Protein AF-W9VJZ7-F1 (afdb_monomer_lite)

InterPro domains:
  IPR002312 Aspartyl/Asparaginyl-tRNA synthetase, class IIb [PR01042] (81-93)
  IPR002312 Aspartyl/Asparaginyl-tRNA synthetase, class IIb [PR01042] (98-111)
  IPR002312 Aspartyl/Asparaginyl-tRNA synthetase, class IIb [PR01042] (238-254)
  IPR002312 Aspartyl/Asparaginyl-tRNA synthetase, class IIb [PR01042] (278-292)
  IPR004364 Aminoacyl-tRNA synthetase, class II (D/K/N) [PF00152] (12-317)
  IPR004523 Aspartate-tRNA synthetase, type 2 [PTHR43450] (7-319)
  IPR006195 Aminoacyl-tRNA synthetase, class II [PS50862] (31-315)
  IPR045864 Class II Aminoacyl-tRNA synthetase/Biotinyl protein ligase (BPL) and lipoyl protein ligase (LPL) [G3DSA:3.30.930.10] (3-322)
  IPR045864 Class II Aminoacyl-tRNA synthetase/Biotinyl protein ligase (BPL) and lipoyl protein ligase (LPL) [SSF55681] (13-318)

Structure (mmCIF, N/CA/C/O backbone):
data_AF-W9VJZ7-F1
#
_entry.id   AF-W9VJZ7-F1
#
loop_
_atom_site.group_PDB
_atom_site.id
_atom_site.type_symbol
_atom_site.label_atom_id
_atom_site.label_alt_id
_atom_site.label_comp_id
_atom_site.label_asym_id
_atom_site.label_entity_id
_atom_site.label_seq_id
_atom_site.pdbx_PDB_ins_code
_atom_site.Cartn_x
_atom_site.Cartn_y
_atom_site.Cartn_z
_atom_site.occupancy
_atom_site.B_iso_or_equiv
_atom_site.auth_seq_id
_atom_site.auth_comp_id
_atom_site.auth_asym_id
_atom_site.auth_atom_id
_atom_site.pdbx_PDB_model_num
ATOM 1 N N . ASP A 1 1 ? -20.308 -0.21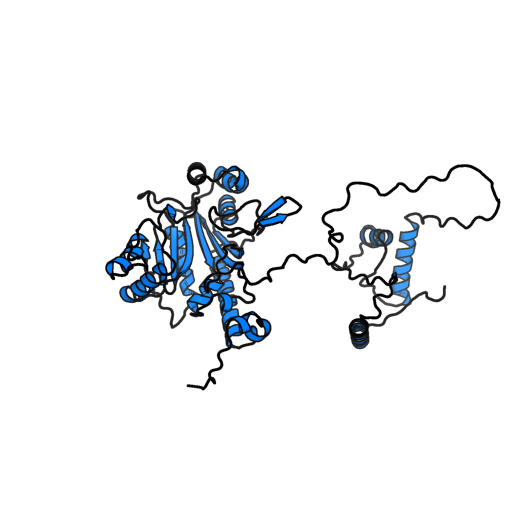8 33.523 1.00 35.78 1 ASP A N 1
ATOM 2 C CA . ASP A 1 1 ? -19.763 0.675 34.563 1.00 35.78 1 ASP A CA 1
ATOM 3 C C . ASP A 1 1 ? -18.841 -0.051 35.529 1.00 35.78 1 ASP A C 1
ATOM 5 O O . ASP A 1 1 ? -19.281 -0.583 36.538 1.00 35.78 1 ASP A O 1
ATOM 9 N N . MET A 1 2 ? -17.547 -0.089 35.208 1.00 32.41 2 MET A N 1
ATOM 10 C CA . MET A 1 2 ? -16.492 -0.229 36.212 1.00 32.41 2 MET A CA 1
ATOM 11 C C . MET A 1 2 ? -15.602 1.001 36.090 1.00 32.41 2 MET A C 1
ATOM 13 O O . MET A 1 2 ? -15.107 1.314 35.010 1.00 32.41 2 MET A O 1
ATOM 17 N N . ALA A 1 3 ? -15.505 1.718 37.202 1.00 42.69 3 ALA A N 1
ATOM 18 C CA . ALA A 1 3 ? -14.816 2.980 37.364 1.00 42.69 3 ALA A CA 1
ATOM 19 C C . ALA A 1 3 ? -13.372 2.930 36.842 1.00 42.69 3 ALA A C 1
ATOM 21 O O . ALA A 1 3 ? -12.549 2.157 37.329 1.00 42.69 3 ALA A O 1
ATOM 22 N N . THR A 1 4 ? -13.056 3.804 35.890 1.00 43.12 4 THR A N 1
ATOM 23 C CA . THR A 1 4 ? -11.693 4.295 35.700 1.00 43.12 4 THR A CA 1
ATOM 24 C C . THR A 1 4 ? -11.651 5.687 36.301 1.00 43.12 4 THR A C 1
ATOM 26 O O . THR A 1 4 ? -12.269 6.606 35.759 1.00 43.12 4 THR A O 1
ATOM 29 N N . ASP A 1 5 ? -10.950 5.838 37.424 1.00 38.81 5 ASP A N 1
ATOM 30 C CA . ASP A 1 5 ? -10.519 7.144 37.916 1.00 38.81 5 ASP A CA 1
ATOM 31 C C . ASP A 1 5 ? -9.972 7.949 36.729 1.00 38.81 5 ASP A C 1
ATOM 33 O O . ASP A 1 5 ? -9.168 7.429 35.953 1.00 38.81 5 ASP A O 1
ATOM 37 N N . GLY A 1 6 ? -10.471 9.176 36.547 1.00 42.94 6 GLY A N 1
ATOM 38 C CA . GLY A 1 6 ? -10.332 10.040 35.364 1.00 42.94 6 GLY A CA 1
ATOM 39 C C . GLY A 1 6 ? -8.915 10.495 34.982 1.00 42.94 6 GLY A C 1
ATOM 40 O O . GLY A 1 6 ? -8.719 11.629 34.551 1.00 42.94 6 GLY A O 1
ATOM 41 N N . HIS A 1 7 ? -7.910 9.640 35.118 1.00 48.50 7 HIS A N 1
ATOM 42 C CA . HIS A 1 7 ? -6.543 9.858 34.678 1.00 48.50 7 HIS A CA 1
ATOM 43 C C . HIS A 1 7 ? -6.296 9.135 33.346 1.00 48.50 7 HIS A C 1
ATOM 45 O O . HIS A 1 7 ? -5.717 8.052 33.293 1.00 48.50 7 HIS A O 1
ATOM 51 N N . SER A 1 8 ? -6.716 9.752 32.237 1.00 66.12 8 SER A N 1
ATOM 52 C CA . SER A 1 8 ? -6.324 9.299 30.898 1.00 66.12 8 SER A CA 1
ATOM 53 C C . SER A 1 8 ? -4.845 9.619 30.652 1.00 66.12 8 SER A C 1
ATOM 55 O O . SER A 1 8 ? -4.452 10.788 30.596 1.00 66.12 8 SER A O 1
ATOM 57 N N . ILE A 1 9 ? -4.004 8.598 30.479 1.00 80.25 9 ILE A N 1
ATOM 58 C CA . ILE A 1 9 ? -2.608 8.801 30.071 1.00 80.25 9 ILE A CA 1
ATOM 59 C C . ILE A 1 9 ? -2.594 9.260 28.610 1.00 80.25 9 ILE A C 1
ATOM 61 O O . ILE A 1 9 ? -3.076 8.550 27.733 1.00 80.25 9 ILE A O 1
ATOM 65 N N . SER A 1 10 ? -2.011 10.433 28.344 1.00 85.44 10 SER A N 1
ATOM 66 C CA . SER A 1 10 ? -1.932 10.972 26.978 1.00 85.44 10 SER A CA 1
ATOM 67 C C . SER A 1 10 ? -1.207 10.027 26.011 1.00 85.44 10 SER A C 1
ATOM 69 O O . SER A 1 10 ? -0.210 9.397 26.382 1.00 85.44 10 SER A O 1
ATOM 71 N N . ASP A 1 11 ? -1.628 10.017 24.743 1.00 83.75 11 ASP A N 1
ATOM 72 C CA . ASP A 1 11 ? -0.988 9.238 23.674 1.00 83.75 11 ASP A CA 1
ATOM 73 C C . ASP A 1 11 ? 0.512 9.482 23.584 1.00 83.75 11 ASP A C 1
ATOM 75 O O . ASP A 1 11 ? 1.287 8.542 23.428 1.00 83.75 11 ASP A O 1
ATOM 79 N N . ARG A 1 12 ? 0.948 10.733 23.761 1.00 84.75 12 ARG A N 1
ATOM 80 C CA . ARG A 1 12 ? 2.372 11.073 23.768 1.00 84.75 12 ARG A CA 1
ATOM 81 C C . ARG A 1 12 ? 3.134 10.253 24.808 1.00 84.75 12 ARG A C 1
ATOM 83 O O . ARG A 1 12 ? 4.165 9.676 24.490 1.00 84.75 12 ARG A O 1
ATOM 90 N N . VAL A 1 13 ? 2.621 10.167 26.036 1.00 87.25 13 VAL A N 1
ATOM 91 C CA . VAL A 1 13 ? 3.270 9.409 27.119 1.00 87.25 13 VAL A CA 1
ATOM 92 C C . VAL A 1 13 ? 3.258 7.910 26.820 1.00 87.25 13 VAL A C 1
ATOM 94 O O . VAL A 1 13 ? 4.281 7.253 27.022 1.00 87.25 13 VAL A O 1
ATOM 97 N N . ARG A 1 14 ? 2.146 7.382 26.292 1.00 88.38 14 ARG A N 1
ATOM 98 C CA . ARG A 1 14 ? 2.018 5.967 25.901 1.00 88.38 14 ARG A CA 1
ATOM 99 C C . ARG A 1 14 ? 3.014 5.588 24.803 1.00 88.38 14 ARG A C 1
ATOM 101 O O . ARG A 1 14 ? 3.709 4.584 24.922 1.00 88.38 14 ARG A O 1
ATOM 108 N N . LEU A 1 15 ? 3.125 6.415 23.765 1.00 87.31 15 LEU A N 1
ATOM 109 C CA . LEU A 1 15 ? 4.004 6.188 22.617 1.00 87.31 15 LEU A CA 1
ATOM 110 C C . LEU A 1 15 ? 5.484 6.400 22.959 1.00 87.31 15 LEU A C 1
ATOM 112 O O . LEU A 1 15 ? 6.323 5.627 22.505 1.00 87.31 15 LEU A O 1
ATOM 116 N N . SER A 1 16 ? 5.824 7.380 23.804 1.00 88.94 16 SER A N 1
ATOM 117 C CA . SER A 1 16 ? 7.202 7.549 24.295 1.00 88.94 16 SER A CA 1
ATOM 118 C C . SER A 1 16 ? 7.642 6.414 25.226 1.00 88.94 16 SER A C 1
ATOM 120 O O . SER A 1 16 ? 8.826 6.099 25.284 1.00 88.94 16 SER A O 1
ATOM 122 N N . ASN A 1 17 ? 6.702 5.760 25.915 1.00 91.31 17 ASN A N 1
ATOM 123 C CA . ASN A 1 17 ? 6.958 4.611 26.788 1.00 91.31 17 ASN A CA 1
ATOM 124 C C . ASN A 1 17 ? 6.390 3.320 26.187 1.00 91.31 17 ASN A C 1
ATOM 126 O O . ASN A 1 17 ? 5.794 2.500 26.892 1.00 91.31 17 ASN A O 1
ATOM 130 N N . ARG A 1 18 ? 6.581 3.131 24.872 1.00 92.06 18 ARG A N 1
ATOM 131 C CA . ARG A 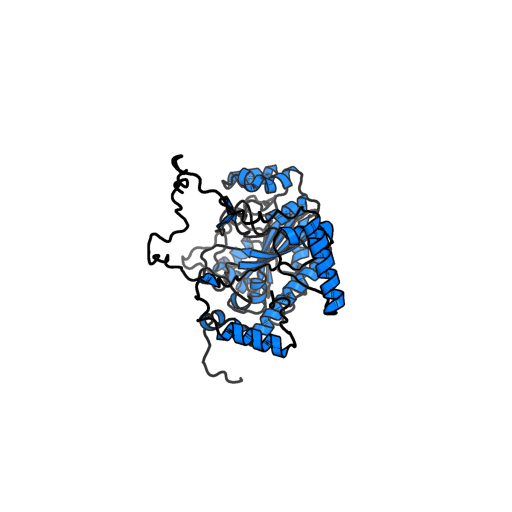1 18 ? 5.892 2.089 24.100 1.00 92.06 18 ARG A CA 1
ATOM 132 C C . ARG A 1 18 ? 6.055 0.688 24.683 1.00 92.06 18 ARG A C 1
ATOM 134 O O . ARG A 1 18 ? 5.096 -0.066 24.679 1.00 92.06 18 ARG A O 1
ATOM 141 N N . ILE A 1 19 ? 7.219 0.355 25.247 1.00 94.50 19 ILE A N 1
ATOM 142 C CA . ILE A 1 19 ? 7.472 -0.959 25.869 1.00 94.50 19 ILE A CA 1
ATOM 143 C C . ILE A 1 19 ? 6.543 -1.244 27.059 1.00 94.50 19 ILE A C 1
ATOM 145 O O . ILE A 1 19 ? 6.169 -2.396 27.269 1.00 94.50 19 ILE A O 1
ATOM 149 N N . LEU A 1 20 ? 6.164 -0.230 27.841 1.00 92.44 20 LEU A N 1
ATOM 150 C CA . LEU A 1 20 ? 5.193 -0.394 28.925 1.00 92.44 20 LEU A CA 1
ATOM 151 C C . LEU A 1 20 ? 3.766 -0.450 28.374 1.00 92.44 20 LEU A C 1
ATOM 153 O O . LEU A 1 20 ? 2.994 -1.313 28.780 1.00 92.44 20 LEU A O 1
ATOM 157 N N . ASP A 1 21 ? 3.435 0.408 27.409 1.00 87.38 21 ASP A N 1
ATOM 158 C CA . ASP A 1 21 ? 2.104 0.437 26.796 1.00 87.38 21 ASP A CA 1
ATOM 159 C C . ASP A 1 21 ? 1.756 -0.879 26.075 1.00 87.38 21 ASP A C 1
ATOM 161 O O . ASP A 1 21 ? 0.646 -1.390 26.229 1.00 87.38 21 ASP A O 1
ATOM 165 N N . VAL A 1 22 ? 2.713 -1.502 25.376 1.00 90.75 22 VAL A N 1
ATOM 166 C CA . VAL A 1 22 ? 2.499 -2.804 24.716 1.00 90.75 22 VAL A CA 1
ATOM 167 C C . VAL A 1 22 ? 2.319 -3.962 25.695 1.00 90.75 22 VAL A C 1
ATOM 169 O O . VAL A 1 22 ? 1.972 -5.050 25.257 1.00 90.75 22 VAL A O 1
ATOM 172 N N . ARG A 1 23 ? 2.530 -3.778 27.006 1.00 89.38 23 ARG A N 1
ATOM 173 C CA . ARG A 1 23 ? 2.193 -4.794 28.022 1.00 89.38 23 ARG A CA 1
ATOM 174 C C . ARG A 1 23 ? 0.723 -4.753 28.431 1.00 89.38 23 ARG A C 1
ATOM 176 O O . ARG A 1 23 ? 0.258 -5.697 29.063 1.00 89.38 23 ARG A O 1
ATOM 183 N N . THR A 1 24 ? -0.003 -3.687 28.096 1.00 85.12 24 THR A N 1
ATOM 184 C CA . THR A 1 24 ? -1.433 -3.599 28.407 1.00 85.12 24 THR A CA 1
ATOM 185 C C . THR A 1 24 ? -2.216 -4.658 27.617 1.00 85.12 24 THR A C 1
ATOM 187 O O . THR A 1 24 ? -1.885 -4.918 26.453 1.00 85.12 24 THR A O 1
ATOM 190 N N . PRO A 1 25 ? -3.264 -5.272 28.204 1.00 82.88 25 PRO A N 1
ATOM 191 C CA . PRO A 1 25 ? -4.081 -6.263 27.504 1.00 82.88 25 PRO A CA 1
ATOM 192 C C . PRO A 1 25 ? -4.666 -5.740 26.186 1.00 82.88 25 PRO A C 1
ATOM 194 O O . PRO A 1 25 ? -4.657 -6.461 25.189 1.00 82.88 25 PRO A O 1
ATOM 197 N N . SER A 1 26 ? -5.095 -4.475 26.153 1.00 83.38 26 SER A N 1
ATOM 198 C CA . SER A 1 26 ? -5.672 -3.843 24.962 1.00 83.38 26 SER A CA 1
ATOM 199 C C . SER A 1 26 ? -4.654 -3.710 23.828 1.00 83.38 26 SER A C 1
ATOM 201 O O . SER A 1 26 ? -4.921 -4.159 22.716 1.00 83.38 26 SER A O 1
ATOM 203 N N . THR A 1 27 ? -3.454 -3.173 24.093 1.00 87.00 27 THR A N 1
ATOM 204 C CA . THR A 1 27 ? -2.417 -3.063 23.052 1.00 87.00 27 THR A CA 1
ATOM 205 C C . THR A 1 27 ? -1.937 -4.447 22.592 1.00 87.00 27 THR A C 1
ATOM 207 O O . THR A 1 27 ? -1.727 -4.651 21.398 1.00 87.00 27 THR A O 1
ATOM 210 N N . GLN A 1 28 ? -1.830 -5.435 23.493 1.00 87.12 28 GLN A N 1
ATOM 211 C CA . GLN A 1 28 ? -1.544 -6.830 23.117 1.00 87.12 28 GLN A CA 1
ATOM 212 C C . GLN A 1 28 ? -2.604 -7.409 22.171 1.00 87.12 28 GLN A C 1
ATOM 214 O O . GLN A 1 28 ? -2.252 -8.067 21.192 1.00 87.12 28 GLN A O 1
ATOM 219 N N . ALA A 1 29 ? -3.890 -7.176 22.448 1.00 85.62 29 ALA A N 1
ATOM 220 C CA . ALA A 1 29 ? -4.983 -7.646 21.603 1.00 85.62 29 ALA A CA 1
ATOM 221 C C . ALA A 1 29 ? -4.923 -7.012 20.205 1.00 85.62 29 ALA A C 1
ATOM 223 O O . ALA A 1 29 ? -4.920 -7.741 19.215 1.00 85.62 29 ALA A O 1
ATOM 224 N N . ILE A 1 30 ? -4.764 -5.686 20.123 1.00 88.56 30 ILE A N 1
ATOM 225 C CA . ILE A 1 30 ? -4.659 -4.946 18.852 1.00 88.56 30 ILE A CA 1
ATOM 226 C C . ILE A 1 30 ? -3.525 -5.501 17.979 1.00 88.56 30 ILE A C 1
ATOM 228 O O . ILE A 1 30 ? -3.718 -5.782 16.797 1.00 88.56 30 ILE A O 1
ATOM 232 N N . LEU A 1 31 ? -2.339 -5.719 18.554 1.00 92.75 31 LEU A N 1
ATOM 233 C CA . LEU A 1 31 ? -1.181 -6.220 17.805 1.00 92.75 31 LEU A CA 1
ATOM 234 C C . LEU A 1 31 ? -1.343 -7.686 17.365 1.00 92.75 31 LEU A C 1
ATOM 236 O O . LEU A 1 31 ? -0.838 -8.077 16.311 1.00 92.75 31 LEU A O 1
ATOM 240 N N . ARG A 1 32 ? -2.074 -8.506 18.131 1.00 90.25 32 ARG A N 1
ATOM 241 C CA . ARG A 1 32 ? -2.433 -9.873 17.713 1.00 90.25 32 ARG A CA 1
ATOM 242 C C . ARG A 1 32 ? -3.444 -9.868 16.573 1.00 90.25 32 ARG A C 1
ATOM 244 O O . ARG A 1 32 ? -3.282 -10.667 15.655 1.00 90.25 32 ARG A O 1
ATOM 251 N N . VAL A 1 33 ? -4.421 -8.958 16.596 1.00 89.94 33 VAL A N 1
ATOM 252 C CA . VAL A 1 33 ? -5.342 -8.742 15.469 1.00 89.94 33 VAL A CA 1
ATOM 253 C C . VAL A 1 33 ? -4.557 -8.329 14.229 1.00 89.94 33 VAL A C 1
ATOM 255 O O . VAL A 1 33 ? -4.711 -8.959 13.192 1.00 89.94 33 VAL A O 1
ATOM 258 N N . GLN A 1 34 ? -3.629 -7.375 14.335 1.00 94.50 34 GLN A N 1
ATOM 259 C CA . GLN A 1 34 ? -2.764 -6.983 13.216 1.00 94.50 34 GLN A CA 1
ATOM 260 C C . GLN A 1 34 ? -1.968 -8.172 12.640 1.00 94.50 34 GLN A C 1
ATOM 262 O O . GLN A 1 34 ? -1.918 -8.364 11.424 1.00 94.50 34 GLN A O 1
ATOM 267 N N . SER A 1 35 ? -1.387 -9.016 13.503 1.00 95.06 35 SER A N 1
ATOM 268 C CA . SER A 1 35 ? -0.701 -10.243 13.074 1.00 95.06 35 SER A CA 1
ATOM 269 C C . SER A 1 35 ? -1.647 -11.225 12.373 1.00 95.06 35 SER A C 1
ATOM 271 O O . SER A 1 35 ? -1.266 -11.820 11.362 1.00 95.06 35 SER A O 1
ATOM 273 N N . ALA A 1 36 ? -2.871 -11.387 12.883 1.00 91.69 36 ALA A N 1
ATOM 274 C CA . ALA A 1 36 ? -3.896 -12.221 12.267 1.00 91.69 36 ALA A CA 1
ATOM 275 C C . ALA A 1 36 ? -4.297 -11.680 10.889 1.00 91.69 36 ALA A C 1
ATOM 277 O O . ALA A 1 36 ? -4.299 -12.449 9.936 1.00 91.69 36 ALA A O 1
ATOM 278 N N . VAL A 1 37 ? -4.509 -10.366 10.752 1.00 91.62 37 VAL A N 1
ATOM 279 C CA . VAL A 1 37 ? -4.810 -9.702 9.473 1.00 91.62 37 VAL A CA 1
ATOM 280 C C . VAL A 1 37 ? -3.743 -10.000 8.429 1.00 91.62 37 VAL A C 1
ATOM 282 O O . VAL A 1 37 ? -4.042 -10.504 7.348 1.00 91.62 37 VAL A O 1
ATOM 285 N N . CYS A 1 38 ? -2.479 -9.781 8.784 1.00 94.31 38 CYS A N 1
ATOM 286 C CA . CYS A 1 38 ? -1.361 -10.017 7.880 1.00 94.31 38 CYS A CA 1
ATOM 287 C C . CYS A 1 38 ? -1.207 -11.506 7.505 1.00 94.31 38 CYS A C 1
ATOM 289 O O . CYS A 1 38 ? -0.820 -11.831 6.386 1.00 94.31 38 CYS A O 1
ATOM 291 N N . ARG A 1 39 ? -1.508 -12.433 8.424 1.00 94.69 39 ARG A N 1
ATOM 292 C CA . ARG A 1 39 ? -1.478 -13.882 8.154 1.00 94.69 39 ARG A CA 1
ATOM 293 C C . ARG A 1 39 ? -2.614 -14.315 7.233 1.00 94.69 39 ARG A C 1
ATOM 295 O O . ARG A 1 39 ? -2.379 -15.089 6.314 1.00 94.69 39 ARG A O 1
ATOM 302 N N . THR A 1 40 ? -3.818 -13.823 7.495 1.00 92.69 40 THR A N 1
ATOM 303 C CA . THR A 1 40 ? -5.020 -14.101 6.710 1.00 92.69 40 THR A CA 1
ATOM 304 C C . THR A 1 40 ? -4.870 -13.599 5.281 1.00 92.69 40 THR A C 1
ATOM 306 O O . THR A 1 40 ? -5.147 -14.358 4.363 1.00 92.69 40 THR A O 1
ATOM 309 N N . PHE A 1 41 ? -4.348 -12.381 5.096 1.00 94.69 41 PHE A N 1
ATOM 310 C CA . PHE A 1 41 ? -4.037 -11.830 3.776 1.00 94.69 41 PHE A CA 1
ATOM 311 C C . PHE A 1 41 ? -3.129 -12.763 2.965 1.00 94.69 41 PHE A C 1
ATOM 313 O O . PHE A 1 41 ? -3.484 -13.149 1.857 1.00 94.69 41 PHE A O 1
ATOM 320 N N . ARG A 1 42 ? -1.991 -13.179 3.544 1.00 95.62 42 ARG A N 1
ATOM 321 C CA . ARG A 1 42 ? -1.051 -14.089 2.868 1.00 95.62 42 ARG A CA 1
ATOM 322 C C . ARG A 1 42 ? -1.713 -15.415 2.511 1.00 95.62 42 ARG A C 1
ATOM 324 O O . ARG A 1 42 ? -1.708 -15.797 1.354 1.00 95.62 42 ARG A O 1
ATOM 331 N N . ARG A 1 43 ? -2.343 -16.065 3.495 1.00 94.62 43 ARG A N 1
ATOM 332 C CA . ARG A 1 43 ? -2.969 -17.377 3.304 1.00 94.62 43 ARG A CA 1
ATOM 333 C C . ARG A 1 43 ? -4.050 -17.347 2.224 1.00 94.62 43 ARG A C 1
ATOM 335 O O . ARG A 1 43 ? -4.098 -18.256 1.412 1.00 94.62 43 ARG A O 1
ATOM 342 N N . TYR A 1 44 ? -4.907 -16.329 2.229 1.00 93.38 44 TYR A N 1
ATOM 343 C CA . TYR A 1 44 ? -5.957 -16.208 1.224 1.00 93.38 44 TYR A CA 1
ATOM 344 C C . TYR A 1 44 ? -5.369 -16.077 -0.184 1.00 93.38 44 TYR A C 1
ATOM 346 O O . TYR A 1 44 ? -5.782 -16.792 -1.089 1.00 93.38 44 TYR A O 1
ATOM 354 N N . LEU A 1 45 ? -4.373 -15.205 -0.365 1.00 94.88 45 LEU A N 1
ATOM 355 C CA . LEU A 1 45 ? -3.752 -15.014 -1.673 1.00 94.88 45 LEU A CA 1
ATOM 356 C C . LEU A 1 45 ? -2.958 -16.248 -2.123 1.00 94.88 45 LEU A C 1
ATOM 358 O O . LEU A 1 45 ? -3.036 -16.602 -3.298 1.00 94.88 45 LEU A O 1
ATOM 362 N N . ASP A 1 46 ? -2.287 -16.944 -1.202 1.00 94.56 46 ASP A N 1
ATOM 363 C CA . ASP A 1 46 ? -1.665 -18.248 -1.466 1.00 94.56 46 ASP A CA 1
ATOM 364 C C . ASP A 1 46 ? -2.716 -19.274 -1.947 1.00 94.56 46 ASP A C 1
ATOM 366 O O . ASP A 1 46 ? -2.518 -19.930 -2.971 1.00 94.56 46 ASP A O 1
ATOM 370 N N . ASP A 1 47 ? -3.864 -19.373 -1.260 1.00 94.62 47 ASP A N 1
ATOM 371 C CA . ASP A 1 47 ? -4.980 -20.262 -1.629 1.00 94.62 47 ASP A CA 1
ATOM 372 C C . ASP A 1 47 ? -5.592 -19.875 -3.001 1.00 94.62 47 ASP A C 1
ATOM 374 O O . ASP A 1 47 ? -6.079 -20.737 -3.735 1.00 94.62 47 ASP A O 1
ATOM 378 N N . CYS A 1 48 ? -5.512 -18.596 -3.388 1.00 92.50 48 CYS A N 1
ATOM 379 C CA . CYS A 1 48 ? -5.896 -18.071 -4.705 1.00 92.50 48 CYS A CA 1
ATOM 380 C C . CYS A 1 48 ? -4.784 -18.158 -5.772 1.00 92.50 48 CYS A C 1
ATOM 382 O O . CYS A 1 48 ? -4.945 -17.616 -6.870 1.00 92.50 48 CYS A O 1
ATOM 384 N N . GLY A 1 49 ? -3.660 -18.819 -5.475 1.00 95.19 49 GLY A N 1
ATOM 385 C CA . GLY A 1 49 ? -2.569 -19.053 -6.423 1.00 95.19 49 GLY A CA 1
ATOM 386 C C . GLY A 1 49 ? -1.676 -17.841 -6.695 1.00 95.19 49 GLY A C 1
ATOM 387 O O . GLY A 1 49 ? -0.979 -17.818 -7.710 1.00 95.19 49 GLY A O 1
ATOM 388 N N . PHE A 1 50 ? -1.688 -16.828 -5.828 1.00 97.69 50 PHE A N 1
ATOM 389 C CA . PHE A 1 50 ? -0.726 -15.736 -5.909 1.00 97.69 50 PHE A CA 1
ATOM 390 C C . PHE A 1 50 ? 0.638 -16.167 -5.363 1.00 97.69 50 PHE A C 1
ATOM 392 O O . PHE A 1 50 ? 0.741 -16.926 -4.403 1.00 97.69 50 PHE A O 1
ATOM 399 N N . LEU A 1 51 ? 1.701 -15.613 -5.942 1.00 97.81 51 LEU A N 1
ATOM 400 C CA . LEU A 1 51 ? 3.068 -15.809 -5.482 1.00 97.81 51 LEU A CA 1
ATOM 401 C C . LEU A 1 51 ? 3.502 -14.674 -4.544 1.00 97.81 51 LEU A C 1
ATOM 403 O O . LEU A 1 51 ? 3.509 -13.502 -4.926 1.00 97.81 51 LEU A O 1
ATOM 407 N N . GLY A 1 52 ? 3.933 -15.024 -3.333 1.00 97.69 52 GLY A N 1
ATOM 408 C CA . GLY A 1 52 ? 4.582 -14.081 -2.423 1.00 97.69 52 GLY A CA 1
ATOM 409 C C . GLY A 1 52 ? 5.963 -13.655 -2.936 1.00 97.69 52 GLY A C 1
ATOM 410 O O . GLY A 1 52 ? 6.835 -14.498 -3.145 1.00 97.69 52 GLY A O 1
ATOM 411 N N . ILE A 1 53 ? 6.178 -12.348 -3.106 1.00 97.62 53 ILE A N 1
ATOM 412 C CA . ILE A 1 53 ? 7.441 -11.762 -3.579 1.00 97.62 53 ILE A CA 1
ATOM 413 C C . ILE A 1 53 ? 8.082 -10.839 -2.534 1.00 97.62 53 ILE A C 1
ATOM 415 O O . ILE A 1 53 ? 7.442 -10.376 -1.587 1.00 97.62 53 ILE A O 1
ATOM 419 N N . HIS A 1 54 ? 9.369 -10.544 -2.728 1.00 97.44 54 HIS A N 1
ATOM 420 C CA . HIS A 1 54 ? 10.137 -9.612 -1.903 1.00 97.44 54 HIS A CA 1
ATOM 421 C C . HIS A 1 54 ? 10.886 -8.626 -2.791 1.00 97.44 54 HIS A C 1
ATOM 423 O O . HIS A 1 54 ? 11.759 -9.023 -3.562 1.00 97.44 54 HIS A O 1
ATOM 429 N N . THR A 1 55 ? 10.561 -7.340 -2.671 1.00 95.25 55 THR A N 1
ATOM 430 C CA . THR A 1 55 ? 11.109 -6.302 -3.553 1.00 95.25 55 THR A CA 1
ATOM 431 C C . THR A 1 55 ? 12.088 -5.389 -2.808 1.00 95.25 55 THR A C 1
ATOM 433 O O . THR A 1 55 ? 11.941 -5.166 -1.597 1.00 95.25 55 THR A O 1
ATOM 436 N N . PRO A 1 56 ? 13.115 -4.847 -3.490 1.00 93.44 56 PRO A N 1
ATOM 437 C CA . PRO A 1 56 ? 14.072 -3.948 -2.861 1.00 93.44 56 PRO A CA 1
ATOM 438 C C . PRO A 1 56 ? 13.387 -2.665 -2.381 1.00 93.44 56 PRO A C 1
ATOM 440 O O . PRO A 1 56 ? 12.536 -2.093 -3.060 1.00 93.44 56 PRO A O 1
ATOM 443 N N . LYS A 1 57 ? 13.796 -2.188 -1.202 1.00 94.38 57 LYS A N 1
ATOM 444 C CA . LYS A 1 57 ? 13.291 -0.937 -0.607 1.00 94.38 57 LYS A CA 1
ATOM 445 C C . LYS A 1 57 ? 14.216 0.252 -0.827 1.00 94.38 57 LYS A C 1
ATOM 447 O O . LYS A 1 57 ? 13.891 1.352 -0.405 1.00 94.38 57 LYS A O 1
ATOM 452 N N . LEU A 1 58 ? 15.350 0.015 -1.484 1.00 91.69 58 LEU A N 1
ATOM 453 C CA . LEU A 1 58 ? 16.282 1.024 -1.965 1.00 91.69 58 LEU A CA 1
ATOM 454 C C . LEU A 1 58 ? 16.128 1.129 -3.479 1.00 91.69 58 LEU A C 1
ATOM 456 O O . LEU A 1 58 ? 16.271 0.129 -4.178 1.00 91.69 58 LEU A O 1
ATOM 460 N N . GLN A 1 59 ? 15.835 2.328 -3.965 1.00 85.75 59 GLN A N 1
ATOM 461 C CA . GLN A 1 59 ? 15.573 2.611 -5.373 1.00 85.75 59 GLN A CA 1
ATOM 462 C C . GLN A 1 59 ? 16.511 3.709 -5.882 1.00 85.75 59 GLN A C 1
ATOM 464 O O . GLN A 1 59 ? 16.946 4.577 -5.122 1.00 85.75 59 GLN A O 1
ATOM 469 N N . GLY A 1 60 ? 16.835 3.665 -7.177 1.00 79.19 60 GLY A N 1
ATOM 470 C CA . GLY A 1 60 ? 17.678 4.672 -7.836 1.00 79.19 60 GLY A CA 1
ATOM 471 C C . GLY A 1 60 ? 16.981 6.020 -8.063 1.00 79.19 60 GLY A C 1
ATOM 472 O O . GLY A 1 60 ? 17.656 7.026 -8.265 1.00 79.19 60 GLY A O 1
ATOM 473 N N . GLY A 1 61 ? 15.649 6.055 -7.976 1.00 75.31 61 GLY A N 1
ATOM 474 C CA . GLY A 1 61 ? 14.812 7.244 -8.133 1.00 75.31 61 GLY A CA 1
ATOM 475 C C . GLY A 1 61 ? 13.538 7.156 -7.290 1.00 75.31 61 GLY A C 1
ATOM 476 O O . GLY A 1 61 ? 13.276 6.128 -6.666 1.00 75.31 61 GLY A O 1
ATOM 477 N N . GLY A 1 62 ? 12.760 8.242 -7.260 1.00 68.00 62 GLY A N 1
ATOM 478 C CA . GLY A 1 62 ? 11.439 8.253 -6.628 1.00 68.00 62 GLY A CA 1
ATOM 479 C C . GLY A 1 62 ? 10.427 7.437 -7.434 1.00 68.00 62 GLY A C 1
ATOM 480 O O . GLY A 1 62 ? 10.423 7.495 -8.663 1.00 68.00 62 GLY A O 1
ATOM 481 N N . THR A 1 63 ? 9.597 6.662 -6.736 1.00 60.03 63 THR A N 1
ATOM 482 C CA . THR A 1 63 ? 8.627 5.735 -7.331 1.00 60.03 63 THR A CA 1
ATOM 483 C C . THR A 1 63 ? 7.385 6.451 -7.866 1.00 60.03 63 THR A C 1
ATOM 485 O O . THR A 1 63 ? 6.752 5.977 -8.796 1.00 60.03 63 THR A O 1
ATOM 488 N N . GLU A 1 64 ? 7.008 7.601 -7.310 1.00 62.06 64 GLU A N 1
ATOM 489 C CA . GLU A 1 64 ? 5.762 8.281 -7.672 1.00 62.06 64 GLU A CA 1
ATOM 490 C C . GLU A 1 64 ? 6.026 9.790 -7.742 1.00 62.06 64 GLU A C 1
ATOM 492 O O . GLU A 1 64 ? 6.475 10.409 -6.777 1.00 62.06 64 GLU A O 1
ATOM 497 N N . GLY A 1 65 ? 5.825 10.395 -8.918 1.00 52.78 65 GLY A N 1
ATOM 498 C CA . GLY A 1 65 ? 5.932 11.846 -9.067 1.00 52.78 65 GLY A CA 1
ATOM 499 C C . GLY A 1 65 ? 4.874 12.525 -8.198 1.00 52.78 65 GLY A C 1
ATOM 500 O O . GLY A 1 65 ? 3.691 12.266 -8.381 1.00 52.78 65 GLY A O 1
ATOM 501 N N . GLY A 1 66 ? 5.296 13.364 -7.248 1.00 52.62 66 GLY A N 1
ATOM 502 C CA . GLY A 1 66 ? 4.395 14.176 -6.418 1.00 52.62 66 GLY A CA 1
ATOM 503 C C . GLY A 1 66 ? 4.469 13.936 -4.908 1.00 52.62 66 GLY A C 1
ATOM 504 O O . GLY A 1 66 ? 4.050 14.814 -4.161 1.00 52.62 66 GLY A O 1
ATOM 505 N N . ALA A 1 67 ? 5.041 12.822 -4.438 1.00 59.22 67 ALA A N 1
ATOM 506 C CA . ALA A 1 67 ? 5.168 12.542 -3.005 1.00 59.22 67 ALA A CA 1
ATOM 507 C C . ALA A 1 67 ? 6.618 12.676 -2.513 1.00 59.22 67 ALA A C 1
ATOM 509 O O . ALA A 1 67 ? 7.561 12.233 -3.174 1.00 59.22 67 ALA A O 1
ATOM 510 N N . ASP A 1 68 ? 6.798 13.237 -1.316 1.00 74.69 68 ASP A N 1
ATOM 511 C CA . ASP A 1 68 ? 8.113 13.364 -0.689 1.00 74.69 68 ASP A CA 1
ATOM 512 C C . ASP A 1 68 ? 8.744 11.974 -0.464 1.00 74.69 68 ASP A C 1
ATOM 514 O O . ASP A 1 68 ? 8.143 11.072 0.139 1.00 74.69 68 ASP A O 1
ATOM 518 N N . VAL A 1 69 ? 9.990 11.805 -0.919 1.00 85.75 69 VAL A N 1
ATOM 519 C CA . VAL A 1 69 ? 10.786 10.571 -0.789 1.00 85.75 69 VAL A CA 1
ATOM 520 C C . VAL A 1 69 ? 11.935 10.746 0.200 1.00 85.75 69 VAL A C 1
ATOM 522 O O . VAL A 1 69 ? 12.620 11.771 0.216 1.00 85.75 69 VAL A O 1
ATOM 525 N N . PHE A 1 70 ? 12.222 9.712 0.995 1.00 90.56 70 PHE A N 1
ATOM 526 C CA . PHE A 1 70 ? 13.428 9.712 1.822 1.00 90.56 70 PHE A CA 1
ATOM 527 C C . PHE A 1 70 ? 14.652 9.446 0.956 1.00 90.56 70 PHE A C 1
ATOM 529 O O . PHE A 1 70 ? 14.834 8.340 0.448 1.00 90.56 70 PHE A O 1
ATOM 536 N N . LYS A 1 71 ? 15.512 10.455 0.831 1.00 90.62 71 LYS A N 1
ATOM 537 C CA . LYS A 1 71 ? 16.810 10.357 0.166 1.00 90.62 71 LYS A CA 1
ATOM 538 C C . LYS A 1 71 ? 17.888 9.932 1.161 1.00 90.62 71 LYS A C 1
ATOM 540 O O . LYS A 1 71 ? 18.000 10.506 2.242 1.00 90.62 71 LYS A O 1
ATOM 545 N N . LEU A 1 72 ? 18.719 8.976 0.766 1.00 91.38 72 LEU A N 1
ATOM 546 C CA . LEU A 1 72 ? 19.882 8.515 1.517 1.00 91.38 72 LEU A CA 1
ATOM 547 C C . LEU A 1 72 ? 21.157 8.569 0.663 1.00 91.38 72 LEU A C 1
ATOM 549 O O . LEU A 1 72 ? 21.100 8.543 -0.569 1.00 91.38 72 LEU A O 1
ATOM 553 N N . ASP A 1 73 ? 22.310 8.635 1.330 1.00 91.81 73 ASP A N 1
ATOM 554 C CA . ASP A 1 73 ? 23.609 8.466 0.679 1.00 91.81 73 ASP A CA 1
ATOM 555 C C . ASP A 1 73 ? 23.945 6.974 0.561 1.00 91.81 73 ASP A C 1
ATOM 557 O O . ASP A 1 73 ? 24.158 6.279 1.553 1.00 91.81 73 ASP A O 1
ATOM 561 N N . TYR A 1 74 ? 23.983 6.478 -0.670 1.00 91.31 74 TYR A N 1
ATOM 562 C CA . TYR A 1 74 ? 24.299 5.104 -1.028 1.00 91.31 74 TYR A CA 1
ATOM 563 C C . TYR A 1 74 ? 25.657 5.045 -1.728 1.00 91.31 74 TYR A C 1
ATOM 565 O O . TYR A 1 74 ? 25.770 5.048 -2.958 1.00 91.31 74 TYR A O 1
ATOM 573 N N . PHE A 1 75 ? 26.717 5.003 -0.919 1.00 94.00 75 PHE A N 1
ATOM 574 C CA . PHE A 1 75 ? 28.107 5.006 -1.386 1.00 94.00 75 PHE A CA 1
ATOM 575 C C . PHE A 1 75 ? 28.424 6.219 -2.283 1.00 94.00 75 PHE A C 1
ATOM 577 O O . PHE A 1 75 ? 28.926 6.051 -3.397 1.00 94.00 75 PHE A O 1
ATOM 584 N N . ARG A 1 76 ? 28.146 7.444 -1.803 1.00 90.12 76 ARG A N 1
ATOM 585 C CA . ARG A 1 76 ? 28.322 8.716 -2.543 1.00 90.12 76 ARG A CA 1
ATOM 586 C C . ARG A 1 76 ? 27.409 8.888 -3.759 1.00 90.12 76 ARG A C 1
ATOM 588 O O . ARG A 1 76 ? 27.681 9.720 -4.626 1.00 90.12 76 ARG A O 1
ATOM 595 N N . ARG A 1 77 ? 26.345 8.094 -3.850 1.00 87.75 77 ARG A N 1
ATOM 596 C CA . ARG A 1 77 ? 25.292 8.205 -4.863 1.00 87.75 77 ARG A CA 1
ATOM 597 C C . ARG A 1 77 ? 23.953 8.304 -4.149 1.00 87.75 77 ARG A C 1
ATOM 599 O O . ARG A 1 77 ? 23.792 7.679 -3.107 1.00 87.75 77 ARG A O 1
ATOM 606 N N . PRO A 1 78 ? 22.987 9.062 -4.671 1.00 87.50 78 PRO A N 1
ATOM 607 C CA . PRO A 1 78 ? 21.667 9.089 -4.069 1.00 87.50 78 PRO A CA 1
ATOM 608 C C . PRO A 1 78 ? 20.982 7.725 -4.223 1.00 87.50 78 PRO A C 1
ATOM 610 O O . PRO A 1 78 ? 21.033 7.121 -5.292 1.00 87.50 78 PRO A O 1
ATOM 613 N N . ALA A 1 79 ? 20.319 7.273 -3.165 1.00 89.94 79 ALA A N 1
ATOM 614 C CA . ALA A 1 79 ? 19.265 6.269 -3.246 1.00 89.94 79 ALA A CA 1
ATOM 615 C C . ALA A 1 79 ? 18.040 6.767 -2.479 1.00 89.94 79 ALA A C 1
ATOM 617 O O . ALA A 1 79 ? 18.129 7.699 -1.675 1.00 89.94 79 ALA A O 1
ATOM 618 N N . PHE A 1 80 ? 16.898 6.146 -2.736 1.00 90.56 80 PHE A N 1
ATOM 619 C CA . PHE A 1 80 ? 15.616 6.544 -2.178 1.00 90.56 80 PHE A CA 1
ATOM 620 C C . PHE A 1 80 ? 14.939 5.351 -1.516 1.00 90.56 80 PHE A C 1
ATOM 622 O O . PHE A 1 80 ? 15.065 4.223 -1.997 1.00 90.56 80 PHE A O 1
ATOM 629 N N . LEU A 1 81 ? 14.237 5.586 -0.407 1.00 92.44 81 LEU A N 1
ATOM 630 C CA . LEU A 1 81 ? 13.356 4.568 0.155 1.00 92.44 81 LEU A CA 1
ATOM 631 C C . LEU A 1 81 ? 12.077 4.465 -0.675 1.00 92.44 81 LEU A C 1
ATOM 633 O O . LEU A 1 81 ? 11.462 5.481 -0.995 1.00 92.44 81 LEU A O 1
ATOM 637 N N . ALA A 1 82 ? 11.683 3.234 -0.990 1.00 91.00 82 ALA A N 1
ATOM 638 C CA . ALA A 1 82 ? 10.490 2.948 -1.775 1.00 91.00 82 ALA A CA 1
ATOM 639 C C . ALA A 1 82 ? 9.207 3.393 -1.048 1.00 91.00 82 ALA A C 1
ATOM 641 O O . ALA A 1 82 ? 8.949 2.973 0.086 1.00 91.00 82 ALA A O 1
ATOM 642 N N . GLN A 1 83 ? 8.384 4.196 -1.726 1.00 89.12 83 GLN A N 1
ATOM 643 C CA . GLN A 1 83 ? 7.064 4.611 -1.229 1.00 89.12 83 GLN A CA 1
ATOM 644 C C . GLN A 1 83 ? 6.022 3.507 -1.352 1.00 89.12 83 GLN A C 1
ATOM 646 O O . GLN A 1 83 ? 5.131 3.388 -0.515 1.00 89.12 83 GLN A O 1
ATOM 651 N N . SER A 1 84 ? 6.174 2.676 -2.373 1.00 89.38 84 SER A N 1
ATOM 652 C CA . SER A 1 84 ? 5.365 1.500 -2.643 1.00 89.38 84 SER A CA 1
ATOM 653 C C . SER A 1 84 ? 6.218 0.495 -3.435 1.00 89.38 84 SER A C 1
ATOM 655 O O . SER A 1 84 ? 7.210 0.877 -4.070 1.00 89.38 84 SER A O 1
ATOM 657 N N . PRO A 1 85 ? 5.870 -0.801 -3.439 1.00 93.50 85 PRO A N 1
ATOM 658 C CA . PRO A 1 85 ? 6.492 -1.772 -4.337 1.00 93.50 85 PRO A CA 1
ATOM 659 C C . PRO A 1 85 ? 5.939 -1.692 -5.777 1.00 93.50 85 PRO A C 1
ATOM 661 O O . PRO A 1 85 ? 6.201 -2.586 -6.578 1.00 93.50 85 PRO A O 1
ATOM 664 N N . GLN A 1 86 ? 5.179 -0.644 -6.130 1.00 92.81 86 GLN A N 1
ATOM 665 C CA . GLN A 1 86 ? 4.340 -0.578 -7.334 1.00 92.81 86 GLN A CA 1
ATOM 666 C C . GLN A 1 86 ? 5.081 -0.855 -8.648 1.00 92.81 86 GLN A C 1
ATOM 668 O O . GLN A 1 86 ? 4.550 -1.546 -9.515 1.00 92.81 86 GLN A O 1
ATOM 673 N N . PHE A 1 87 ? 6.309 -0.364 -8.807 1.00 92.25 87 PHE A N 1
ATOM 674 C CA . PHE A 1 87 ? 7.097 -0.640 -10.013 1.00 92.25 87 PHE A CA 1
ATOM 675 C C . PHE A 1 87 ? 7.554 -2.089 -10.094 1.00 92.25 87 PHE A C 1
ATOM 677 O O . PHE A 1 87 ? 7.367 -2.733 -11.121 1.00 92.25 87 PHE A O 1
ATOM 684 N N . ALA A 1 88 ? 8.089 -2.624 -8.999 1.00 94.31 88 ALA A N 1
ATOM 685 C CA . ALA A 1 88 ? 8.557 -4.001 -8.961 1.00 94.31 88 ALA A CA 1
ATOM 686 C C . ALA A 1 88 ? 7.406 -4.994 -9.191 1.00 94.31 88 ALA A C 1
ATOM 688 O O . ALA A 1 88 ? 7.582 -5.961 -9.923 1.00 94.31 88 ALA A O 1
ATOM 689 N N . LYS A 1 89 ? 6.211 -4.716 -8.651 1.00 95.38 89 LYS A N 1
ATOM 690 C CA . LYS A 1 89 ? 5.004 -5.523 -8.887 1.00 95.38 89 LYS A CA 1
ATOM 691 C C . LYS A 1 89 ? 4.638 -5.619 -10.369 1.00 95.38 89 LYS A C 1
ATOM 693 O O . LYS A 1 89 ? 4.432 -6.718 -10.869 1.00 95.38 89 LYS A O 1
ATOM 698 N N . GLN A 1 90 ? 4.612 -4.492 -11.079 1.00 95.62 90 GLN A N 1
ATOM 699 C CA . GLN A 1 90 ? 4.307 -4.466 -12.515 1.00 95.62 90 GLN A CA 1
ATOM 700 C C . GLN A 1 90 ? 5.406 -5.136 -13.349 1.00 95.62 90 GLN A C 1
ATOM 702 O O . GLN A 1 90 ? 5.113 -5.871 -14.287 1.00 95.62 90 GLN A O 1
ATOM 707 N N . MET A 1 91 ? 6.676 -4.958 -12.970 1.00 95.38 91 MET A N 1
ATOM 708 C CA . MET A 1 91 ? 7.787 -5.675 -13.602 1.00 95.38 91 MET A CA 1
ATOM 709 C C . MET A 1 91 ? 7.685 -7.193 -13.391 1.00 95.38 91 MET A C 1
ATOM 711 O O . MET A 1 91 ? 8.034 -7.947 -14.292 1.00 95.38 91 MET A O 1
ATOM 715 N N . CYS A 1 92 ? 7.167 -7.662 -12.250 1.00 96.62 92 CYS A N 1
ATOM 716 C CA . CYS A 1 92 ? 6.867 -9.082 -12.050 1.00 96.62 92 CYS A CA 1
ATOM 717 C C . CYS A 1 92 ? 5.762 -9.577 -12.993 1.00 96.62 92 CYS A C 1
ATOM 719 O O . CYS A 1 92 ? 5.900 -10.665 -13.541 1.00 96.62 92 CYS A O 1
ATOM 721 N N . ILE A 1 93 ? 4.712 -8.783 -13.232 1.00 96.62 93 ILE A N 1
ATOM 722 C CA . ILE A 1 93 ? 3.686 -9.135 -14.227 1.00 96.62 93 ILE A CA 1
ATOM 723 C C . ILE A 1 93 ? 4.307 -9.286 -15.624 1.00 96.62 93 ILE A C 1
ATOM 725 O O . ILE A 1 93 ? 4.024 -10.257 -16.318 1.00 96.62 93 ILE A O 1
ATOM 729 N N . SER A 1 94 ? 5.176 -8.351 -16.022 1.00 95.50 94 SER A N 1
ATOM 730 C CA . SER A 1 94 ? 5.929 -8.429 -17.285 1.00 95.50 94 SER A CA 1
ATOM 731 C C . SER A 1 94 ? 6.883 -9.633 -17.340 1.00 95.50 94 SER A C 1
ATOM 733 O O . SER A 1 94 ? 7.141 -10.170 -18.410 1.00 95.50 94 SER A O 1
ATOM 735 N N . ALA A 1 95 ? 7.368 -10.101 -16.190 1.00 96.12 95 ALA A N 1
ATOM 736 C CA . ALA A 1 95 ? 8.207 -11.290 -16.064 1.00 96.12 95 ALA A CA 1
ATOM 737 C C . ALA A 1 95 ? 7.401 -12.598 -15.899 1.00 96.12 95 ALA A C 1
ATOM 739 O O . ALA A 1 95 ? 7.886 -13.537 -15.268 1.00 96.12 95 ALA A O 1
ATOM 740 N N . ASP A 1 96 ? 6.179 -12.657 -16.437 1.00 95.25 96 ASP A N 1
ATOM 741 C CA . ASP A 1 96 ? 5.291 -13.828 -16.432 1.00 95.25 96 ASP A CA 1
ATOM 742 C C . ASP A 1 96 ? 4.878 -14.341 -15.039 1.00 95.25 96 ASP A C 1
ATOM 744 O O . ASP A 1 96 ? 4.534 -15.514 -14.872 1.00 95.25 96 ASP A O 1
ATOM 748 N N . PHE A 1 97 ? 4.852 -13.473 -14.022 1.00 96.38 97 PHE A N 1
ATOM 749 C CA . PHE A 1 97 ? 4.217 -13.784 -12.740 1.00 96.38 97 PHE A CA 1
ATOM 750 C C . PHE A 1 97 ? 2.786 -13.224 -12.724 1.00 96.38 97 PHE A C 1
ATOM 752 O O . PHE A 1 97 ? 2.592 -12.072 -12.345 1.00 96.38 97 PHE A O 1
ATOM 759 N N . PRO A 1 98 ? 1.753 -14.002 -13.106 1.00 94.56 98 PRO A N 1
ATOM 760 C CA . PRO A 1 98 ? 0.416 -13.467 -13.377 1.00 94.56 98 PRO A CA 1
ATOM 761 C C . PRO A 1 98 ? -0.333 -12.998 -12.129 1.00 94.56 98 PRO A C 1
ATOM 763 O O . PRO A 1 98 ? -1.309 -12.269 -12.252 1.00 94.56 98 PRO A O 1
ATOM 766 N N . ARG A 1 99 ? 0.063 -13.448 -10.936 1.00 97.25 99 ARG A N 1
ATOM 767 C CA . ARG A 1 99 ? -0.574 -13.120 -9.657 1.00 97.25 99 ARG A CA 1
ATOM 768 C C . ARG A 1 99 ? 0.508 -13.045 -8.590 1.00 97.25 99 ARG A C 1
ATOM 770 O O . ARG A 1 99 ? 1.129 -14.062 -8.282 1.00 97.25 99 ARG A O 1
ATOM 777 N N . ILE A 1 100 ? 0.749 -11.861 -8.037 1.00 98.12 100 ILE A N 1
ATOM 778 C CA . ILE A 1 100 ? 1.777 -11.645 -7.013 1.00 98.12 100 ILE A CA 1
ATOM 779 C C . ILE A 1 100 ? 1.241 -10.853 -5.831 1.00 98.12 100 ILE A C 1
ATOM 781 O O . ILE A 1 100 ? 0.318 -10.048 -5.965 1.00 98.12 100 ILE A O 1
ATOM 785 N N . PHE A 1 101 ? 1.843 -11.061 -4.666 1.00 98.12 101 PHE A N 1
ATOM 786 C CA . PHE A 1 101 ? 1.615 -10.206 -3.511 1.00 98.12 101 PHE A CA 1
ATOM 787 C C . PHE A 1 101 ? 2.899 -9.952 -2.736 1.00 98.12 101 PHE A C 1
ATOM 789 O O . PHE A 1 101 ? 3.830 -10.754 -2.733 1.00 98.12 101 PHE A O 1
ATOM 796 N N . GLU A 1 102 ? 2.931 -8.839 -2.019 1.00 97.94 102 GLU A N 1
ATOM 797 C CA . GLU A 1 102 ? 3.985 -8.520 -1.074 1.00 97.94 102 GLU A CA 1
ATOM 798 C C . GLU A 1 102 ? 3.373 -7.975 0.214 1.00 97.94 102 GLU A C 1
ATOM 800 O O . GLU A 1 102 ? 2.447 -7.175 0.199 1.00 97.94 102 GLU A O 1
ATOM 805 N N . ALA A 1 103 ? 3.921 -8.389 1.353 1.00 97.38 103 ALA A N 1
ATOM 806 C CA . ALA A 1 103 ? 3.632 -7.764 2.635 1.00 97.38 103 ALA A CA 1
ATOM 807 C C . ALA A 1 103 ? 4.952 -7.275 3.233 1.00 97.38 103 ALA A C 1
ATOM 809 O O . ALA A 1 103 ? 5.748 -8.087 3.719 1.00 97.38 103 ALA A O 1
ATOM 810 N N . GLY A 1 104 ? 5.195 -5.966 3.162 1.00 96.44 104 GLY A N 1
ATOM 811 C CA . GLY A 1 104 ? 6.505 -5.375 3.430 1.00 96.44 104 GLY A CA 1
ATOM 812 C C . GLY A 1 104 ? 6.455 -3.890 3.799 1.00 96.44 104 GLY A C 1
ATOM 813 O O . GLY A 1 104 ? 5.392 -3.276 3.780 1.00 96.44 104 GLY A O 1
ATOM 814 N N . PRO A 1 105 ? 7.598 -3.298 4.184 1.00 96.00 105 PRO A N 1
ATOM 815 C CA . PRO A 1 105 ? 7.646 -1.904 4.603 1.00 96.00 105 PRO A CA 1
ATOM 816 C C . PRO A 1 105 ? 7.466 -0.949 3.417 1.00 96.00 105 PRO A C 1
ATOM 818 O O . PRO A 1 105 ? 8.035 -1.164 2.344 1.00 96.00 105 PRO A O 1
ATOM 821 N N . VAL A 1 106 ? 6.729 0.130 3.664 1.00 93.38 106 VAL A N 1
ATOM 822 C CA . VAL A 1 106 ? 6.529 1.271 2.762 1.00 93.38 106 VAL A CA 1
ATOM 823 C C . VAL A 1 106 ? 6.888 2.565 3.493 1.00 93.38 106 VAL A C 1
ATOM 825 O O . VAL A 1 106 ? 6.642 2.684 4.698 1.00 93.38 106 VAL A O 1
ATOM 828 N N . PHE A 1 107 ? 7.491 3.524 2.787 1.00 93.06 107 PHE A N 1
ATOM 829 C CA . PHE A 1 107 ? 8.028 4.744 3.395 1.00 93.06 107 PHE A CA 1
ATOM 830 C C . PHE A 1 107 ? 7.491 6.004 2.722 1.00 93.06 107 PHE A C 1
ATOM 832 O O . PHE A 1 107 ? 7.724 6.216 1.540 1.00 93.06 107 PHE A O 1
ATOM 839 N N . ARG A 1 108 ? 6.845 6.893 3.479 1.00 87.94 108 ARG A N 1
ATOM 840 C CA . ARG A 1 108 ? 6.371 8.193 2.972 1.00 87.94 108 ARG A CA 1
ATOM 841 C C . ARG A 1 108 ? 7.074 9.316 3.716 1.00 87.94 108 ARG A C 1
ATOM 843 O O . ARG A 1 108 ? 7.073 9.319 4.945 1.00 87.94 108 ARG A O 1
ATOM 850 N N . ALA A 1 109 ? 7.697 10.248 2.996 1.00 87.00 109 ALA A N 1
ATOM 851 C CA . ALA A 1 109 ? 8.456 11.333 3.620 1.00 87.00 109 ALA A CA 1
ATOM 852 C C . ALA A 1 109 ? 7.658 12.635 3.777 1.00 87.00 109 ALA A C 1
ATOM 854 O O . ALA A 1 109 ? 8.228 13.650 4.170 1.00 87.00 109 ALA A O 1
ATOM 855 N N . GLU A 1 110 ? 6.347 12.600 3.521 1.00 83.06 110 GLU A N 1
ATOM 856 C CA . GLU A 1 110 ? 5.452 13.738 3.720 1.00 83.06 110 GLU A CA 1
ATOM 857 C C . GLU A 1 110 ? 5.555 14.253 5.163 1.00 83.06 110 GLU A C 1
ATOM 859 O O . GLU A 1 110 ? 5.430 13.493 6.132 1.00 83.06 110 GLU A O 1
ATOM 864 N N . ASN A 1 111 ? 5.735 15.565 5.331 1.00 83.44 111 ASN A N 1
ATOM 865 C CA . ASN A 1 111 ? 5.783 16.197 6.651 1.00 83.44 111 ASN A CA 1
ATOM 866 C C . ASN A 1 111 ? 4.376 16.375 7.255 1.00 83.44 111 ASN A C 1
ATOM 868 O O . ASN A 1 111 ? 3.954 17.474 7.619 1.00 83.44 111 ASN A O 1
ATOM 872 N N . SER A 1 112 ? 3.632 15.274 7.351 1.00 82.81 112 SER A N 1
ATOM 873 C CA . SER A 1 112 ? 2.267 15.233 7.859 1.00 82.81 112 SER A CA 1
ATOM 874 C C . SER A 1 112 ? 2.225 14.550 9.221 1.00 82.81 112 SER A C 1
ATOM 876 O O . SER A 1 112 ? 2.553 13.374 9.372 1.00 82.81 112 SER A O 1
ATOM 878 N N . ASN A 1 113 ? 1.809 15.289 10.250 1.00 83.00 113 ASN A N 1
ATOM 879 C CA . ASN A 1 113 ? 1.722 14.781 11.619 1.00 83.00 113 ASN A CA 1
ATOM 880 C C . ASN A 1 113 ? 0.266 14.705 12.095 1.00 83.00 113 ASN A C 1
ATOM 882 O O . ASN A 1 113 ? -0.126 15.383 13.047 1.00 83.00 113 ASN A O 1
ATOM 886 N N . THR A 1 114 ? -0.531 13.883 11.416 1.00 85.06 114 THR A N 1
ATOM 887 C CA . THR A 1 114 ? -1.941 13.629 11.752 1.00 85.06 114 THR A CA 1
ATOM 888 C C . THR A 1 114 ? -2.107 12.246 12.402 1.00 85.06 114 THR A C 1
ATOM 890 O O . THR A 1 114 ? -1.188 11.421 12.355 1.00 85.06 114 THR A O 1
ATOM 893 N N . PRO A 1 115 ? -3.277 11.931 12.986 1.00 83.69 115 PRO A N 1
ATOM 894 C CA . PRO A 1 115 ? -3.605 10.582 13.458 1.00 83.69 115 PRO A CA 1
ATOM 895 C C . PRO A 1 115 ? -3.736 9.519 12.353 1.00 83.69 115 PRO A C 1
ATOM 897 O O . PRO A 1 115 ? -3.961 8.358 12.683 1.00 83.69 115 PRO A O 1
ATOM 900 N N . ARG A 1 116 ? -3.618 9.893 11.068 1.00 82.44 116 ARG A N 1
ATOM 901 C CA . ARG A 1 116 ? -3.783 9.002 9.901 1.00 82.44 116 ARG A CA 1
ATOM 902 C C . ARG A 1 116 ? -2.487 8.732 9.128 1.00 82.44 116 ARG A C 1
ATOM 904 O O . ARG A 1 116 ? -2.470 7.834 8.296 1.00 82.44 116 ARG A O 1
ATOM 911 N N . HIS A 1 117 ? -1.415 9.472 9.415 1.00 87.19 117 HIS A N 1
ATOM 912 C CA . HIS A 1 117 ? -0.150 9.377 8.684 1.00 87.19 117 HIS A CA 1
ATOM 913 C C . HIS A 1 117 ? 0.994 8.858 9.561 1.00 87.19 117 HIS A C 1
ATOM 915 O O . HIS A 1 117 ? 1.150 9.253 10.721 1.00 87.19 117 HIS A O 1
ATOM 921 N N . MET A 1 118 ? 1.807 7.983 8.971 1.00 90.88 118 MET A N 1
ATOM 922 C CA . MET A 1 118 ? 3.102 7.527 9.473 1.00 90.88 118 MET A CA 1
ATOM 923 C C . MET A 1 118 ? 4.124 7.623 8.341 1.00 90.88 118 MET A C 1
ATOM 925 O O . MET A 1 118 ? 3.770 7.515 7.171 1.00 90.88 118 MET A O 1
ATOM 929 N N . THR A 1 119 ? 5.395 7.794 8.695 1.00 92.12 119 THR A N 1
ATOM 930 C CA . THR A 1 119 ? 6.498 7.840 7.724 1.00 92.12 119 THR A CA 1
ATOM 931 C C . THR A 1 119 ? 7.024 6.458 7.348 1.00 92.12 119 THR A C 1
ATOM 933 O O . THR A 1 119 ? 7.712 6.305 6.341 1.00 92.12 119 THR A O 1
ATOM 936 N N . GLY A 1 120 ? 6.688 5.440 8.142 1.00 91.31 120 GLY A N 1
ATOM 937 C CA . GLY A 1 120 ? 6.925 4.036 7.835 1.00 91.31 120 GLY A CA 1
ATOM 938 C C . GLY A 1 120 ? 5.746 3.192 8.301 1.00 91.31 120 GLY A C 1
ATOM 939 O O . GLY A 1 120 ? 5.330 3.297 9.457 1.00 91.31 120 GLY A O 1
ATOM 940 N N . SER A 1 121 ? 5.219 2.368 7.404 1.00 93.00 121 SER A N 1
ATOM 941 C CA . SER A 1 121 ? 4.099 1.455 7.657 1.00 93.00 121 SER A CA 1
ATOM 942 C C . SER A 1 121 ? 4.313 0.134 6.924 1.00 93.00 121 SER A C 1
ATOM 944 O O . SER A 1 121 ? 5.266 -0.014 6.158 1.00 93.00 121 SER A O 1
ATOM 946 N N . THR A 1 122 ? 3.431 -0.832 7.153 1.00 96.56 122 THR A N 1
ATOM 947 C CA . THR A 1 122 ? 3.441 -2.107 6.435 1.00 96.56 122 THR A CA 1
ATOM 948 C C . THR A 1 122 ? 2.390 -2.069 5.330 1.00 96.56 122 THR A C 1
ATOM 950 O O . THR A 1 122 ? 1.195 -1.967 5.607 1.00 96.56 122 THR A O 1
ATOM 953 N N . GLY A 1 123 ? 2.835 -2.142 4.077 1.00 95.94 123 GLY A N 1
ATOM 954 C CA . GLY A 1 123 ? 1.968 -2.327 2.917 1.00 95.94 123 GLY A CA 1
ATOM 955 C C . GLY A 1 123 ? 1.622 -3.802 2.736 1.00 95.94 123 GLY A C 1
ATOM 956 O O . GLY A 1 123 ? 2.483 -4.668 2.911 1.00 95.94 123 GLY A O 1
ATOM 957 N N . LEU A 1 124 ? 0.358 -4.083 2.432 1.00 97.00 124 LEU A N 1
ATOM 958 C CA . LEU A 1 124 ? -0.102 -5.345 1.865 1.00 97.00 124 LEU A CA 1
ATOM 959 C C . LEU A 1 124 ? -0.497 -5.053 0.423 1.00 97.00 124 LEU A C 1
ATOM 961 O O . LEU A 1 124 ? -1.502 -4.402 0.153 1.00 97.00 124 LEU A O 1
ATOM 965 N N . ASP A 1 125 ? 0.336 -5.490 -0.494 1.00 97.25 125 ASP A N 1
ATOM 966 C CA . ASP A 1 125 ? 0.259 -5.146 -1.893 1.00 97.25 125 ASP A CA 1
ATOM 967 C C . ASP A 1 125 ? -0.024 -6.389 -2.725 1.00 97.25 125 ASP A C 1
ATOM 969 O O . ASP A 1 125 ? 0.514 -7.459 -2.449 1.00 97.25 125 ASP A O 1
ATOM 973 N N . LEU A 1 126 ? -0.819 -6.237 -3.778 1.00 97.12 126 LEU A N 1
ATOM 974 C CA . LEU A 1 126 ? -1.054 -7.285 -4.766 1.00 97.12 126 LEU A CA 1
ATOM 975 C C . LEU A 1 126 ? -1.141 -6.697 -6.172 1.00 97.12 126 LEU A C 1
ATOM 977 O O . LEU A 1 126 ? -1.452 -5.516 -6.345 1.00 97.12 126 LEU A O 1
ATOM 981 N N . GLU A 1 127 ? -0.846 -7.524 -7.165 1.00 97.75 127 GLU A N 1
ATOM 982 C CA . GLU A 1 127 ? -0.966 -7.204 -8.586 1.00 97.75 127 GLU A CA 1
ATOM 983 C C . GLU A 1 127 ? -1.297 -8.496 -9.337 1.00 97.75 127 GLU A C 1
ATOM 985 O O . GLU A 1 127 ? -0.778 -9.568 -9.005 1.00 97.75 127 GLU A O 1
ATOM 990 N N . MET A 1 128 ? -2.175 -8.405 -10.331 1.00 96.50 128 MET A N 1
ATOM 991 C CA . MET A 1 128 ? -2.572 -9.543 -11.151 1.00 96.50 128 MET A CA 1
ATOM 992 C C . MET A 1 128 ? -2.797 -9.146 -12.606 1.00 96.50 128 MET A C 1
ATOM 994 O O . MET A 1 128 ? -3.308 -8.062 -12.897 1.00 96.50 128 MET A O 1
ATOM 998 N N . ALA A 1 129 ? -2.458 -10.053 -13.515 1.00 94.81 129 ALA A N 1
ATOM 999 C CA . ALA A 1 129 ? -2.913 -10.005 -14.894 1.00 94.81 129 ALA A CA 1
ATOM 1000 C C . ALA A 1 129 ? -4.445 -10.144 -14.944 1.00 94.81 129 ALA A C 1
ATOM 1002 O O . ALA A 1 129 ? -5.039 -10.868 -14.142 1.00 94.81 129 ALA A O 1
ATOM 1003 N N . ILE A 1 130 ? -5.071 -9.433 -15.879 1.00 92.31 130 ILE A N 1
ATOM 1004 C CA . ILE A 1 130 ? -6.523 -9.425 -16.099 1.00 92.31 130 ILE A CA 1
ATOM 1005 C C . ILE A 1 130 ? -6.826 -9.868 -17.530 1.00 92.31 130 ILE A C 1
ATOM 1007 O O . ILE A 1 130 ? -6.054 -9.571 -18.444 1.00 92.31 130 ILE A O 1
ATOM 1011 N N . ASP A 1 131 ? -7.963 -10.532 -17.738 1.00 83.94 131 ASP A N 1
ATOM 1012 C CA . ASP A 1 131 ? -8.319 -11.051 -19.061 1.00 83.94 131 ASP A CA 1
ATOM 1013 C C . ASP A 1 131 ? -9.055 -10.009 -19.908 1.00 83.94 131 ASP A C 1
ATOM 1015 O O . ASP A 1 131 ? -8.757 -9.836 -21.092 1.00 83.94 131 ASP A O 1
ATOM 1019 N N . ARG A 1 132 ? -10.061 -9.331 -19.336 1.00 77.50 132 ARG A N 1
ATOM 1020 C CA . ARG A 1 132 ? -10.938 -8.425 -20.099 1.00 77.50 132 ARG A CA 1
ATOM 1021 C C . ARG A 1 132 ? -11.135 -7.076 -19.439 1.00 77.50 132 ARG A C 1
ATOM 1023 O O . ARG A 1 132 ? -11.110 -6.060 -20.131 1.00 77.50 132 ARG A O 1
ATOM 1030 N N . TYR A 1 133 ? -11.400 -7.044 -18.135 1.00 84.44 133 TYR A N 1
ATOM 1031 C CA . TYR A 1 133 ? -11.780 -5.805 -17.465 1.00 84.44 133 TYR A CA 1
ATOM 1032 C C . TYR A 1 133 ? -11.308 -5.760 -16.013 1.00 84.44 133 TYR A C 1
ATOM 1034 O O . TYR A 1 133 ? -11.420 -6.729 -15.272 1.00 84.44 133 TYR A O 1
ATOM 1042 N N . TYR A 1 134 ? -10.838 -4.593 -15.567 1.00 84.12 134 TYR A N 1
ATOM 1043 C CA . TYR A 1 134 ? -10.223 -4.423 -14.242 1.00 84.12 134 TYR A CA 1
ATOM 1044 C C . TYR A 1 134 ? -11.161 -4.696 -13.058 1.00 84.12 134 TYR A C 1
ATOM 1046 O O . TYR A 1 134 ? -10.701 -4.861 -11.931 1.00 84.12 134 TYR A O 1
ATOM 1054 N N . HIS A 1 135 ? -12.472 -4.780 -13.298 1.00 86.38 135 HIS A N 1
ATOM 1055 C CA . HIS A 1 135 ? -13.424 -5.241 -12.290 1.00 86.38 135 HIS A CA 1
ATOM 1056 C C . HIS A 1 135 ? -13.152 -6.680 -11.828 1.00 86.38 135 HIS A C 1
ATOM 1058 O O . HIS A 1 135 ? -13.557 -7.024 -10.724 1.00 86.38 135 HIS A O 1
ATOM 1064 N N . GLU A 1 136 ? -12.447 -7.495 -12.620 1.00 84.88 136 GLU A N 1
ATOM 1065 C CA . GLU A 1 136 ? -11.930 -8.801 -12.190 1.00 84.88 136 GLU A CA 1
ATOM 1066 C C . GLU A 1 136 ? -11.052 -8.654 -10.937 1.00 84.88 136 GLU A C 1
ATOM 1068 O O . GLU A 1 136 ? -11.285 -9.337 -9.943 1.00 84.88 136 GLU A O 1
ATOM 1073 N N . ALA A 1 137 ? -10.129 -7.684 -10.931 1.00 71.38 137 ALA A N 1
ATOM 1074 C CA . ALA A 1 137 ? -9.300 -7.394 -9.764 1.00 71.38 137 ALA A CA 1
ATOM 1075 C C . ALA A 1 137 ? -10.121 -6.823 -8.600 1.00 71.38 137 ALA A C 1
ATOM 1077 O O . ALA A 1 137 ? -9.898 -7.210 -7.460 1.00 71.38 137 ALA A O 1
ATOM 1078 N N . ILE A 1 138 ? -11.109 -5.954 -8.861 1.00 83.38 138 ILE A N 1
ATOM 1079 C CA . ILE A 1 138 ? -12.011 -5.465 -7.801 1.00 83.38 138 ILE A CA 1
ATOM 1080 C C . ILE A 1 138 ? -12.707 -6.637 -7.105 1.00 83.38 138 ILE A C 1
ATOM 1082 O O . ILE A 1 138 ? -12.756 -6.663 -5.880 1.00 83.38 138 ILE A O 1
ATOM 1086 N N . ASN A 1 139 ? -13.228 -7.598 -7.867 1.00 81.88 139 ASN A N 1
ATOM 1087 C CA . ASN A 1 139 ? -13.944 -8.741 -7.310 1.00 81.88 139 ASN A CA 1
ATOM 1088 C C . ASN A 1 139 ? -13.007 -9.647 -6.490 1.00 81.88 139 ASN A C 1
ATOM 1090 O O . ASN A 1 139 ? -13.371 -10.016 -5.378 1.00 81.88 139 ASN A O 1
ATOM 1094 N N . ASP A 1 140 ? -11.799 -9.945 -6.990 1.00 75.31 140 ASP A N 1
ATOM 1095 C CA . ASP A 1 140 ? -10.795 -10.754 -6.272 1.00 75.31 140 ASP A CA 1
ATOM 1096 C C . ASP A 1 140 ? -10.280 -10.062 -4.991 1.00 75.31 140 ASP A C 1
ATOM 1098 O O . ASP A 1 140 ? -9.879 -10.734 -4.040 1.00 75.31 140 ASP A O 1
ATOM 1102 N N . ILE A 1 141 ? -10.284 -8.724 -4.947 1.00 76.06 141 ILE A N 1
ATOM 1103 C CA . ILE A 1 141 ? -9.880 -7.932 -3.776 1.00 76.06 141 ILE A CA 1
ATOM 1104 C C . ILE A 1 141 ? -11.037 -7.786 -2.775 1.00 76.06 141 ILE A C 1
ATOM 1106 O O . ILE A 1 141 ? -10.817 -7.889 -1.568 1.00 76.06 141 ILE A O 1
ATOM 1110 N N . ASP A 1 142 ? -12.265 -7.546 -3.243 1.00 77.88 142 ASP A N 1
ATOM 1111 C CA . ASP A 1 142 ? -13.459 -7.351 -2.403 1.00 77.88 142 ASP A CA 1
ATOM 1112 C C . ASP A 1 142 ? -13.751 -8.569 -1.524 1.00 77.88 142 ASP A C 1
ATOM 1114 O O . ASP A 1 142 ? -14.161 -8.429 -0.371 1.00 77.88 142 ASP A O 1
ATOM 1118 N N . THR A 1 143 ? -13.445 -9.776 -2.003 1.00 76.12 143 THR A N 1
ATOM 1119 C CA . THR A 1 143 ? -13.616 -11.005 -1.219 1.00 76.12 143 THR A CA 1
ATOM 1120 C C . THR A 1 143 ? -12.803 -11.016 0.079 1.00 76.12 143 THR A C 1
ATOM 1122 O O . THR A 1 143 ? -13.242 -11.662 1.035 1.00 76.12 143 THR A O 1
ATOM 1125 N N . LEU A 1 144 ? -11.695 -10.261 0.175 1.00 61.59 144 LEU A N 1
ATOM 1126 C CA . LEU A 1 144 ? -10.868 -10.162 1.386 1.00 61.59 144 LEU A CA 1
ATOM 1127 C C . LEU A 1 144 ? -11.665 -9.699 2.612 1.00 61.59 144 LEU A C 1
ATOM 1129 O O . LEU A 1 144 ? -11.333 -10.095 3.732 1.00 61.59 144 LEU A O 1
ATOM 1133 N N . LYS A 1 145 ? -12.731 -8.903 2.426 1.00 69.81 145 LYS A N 1
ATOM 1134 C CA . LYS A 1 145 ? -13.563 -8.400 3.535 1.00 69.81 145 LYS A CA 1
ATOM 1135 C C . LYS A 1 145 ? -14.165 -9.541 4.364 1.00 69.81 145 LYS A C 1
ATOM 1137 O O . LYS A 1 145 ? -14.185 -9.467 5.590 1.00 69.81 145 LYS A O 1
ATOM 1142 N N . HIS A 1 146 ? -14.556 -10.649 3.725 1.00 70.62 146 HIS A N 1
ATOM 1143 C CA . HIS A 1 146 ? -15.211 -11.785 4.390 1.00 70.62 146 HIS A CA 1
ATOM 1144 C C . HIS A 1 146 ? -14.316 -12.488 5.415 1.00 70.62 146 HIS A C 1
ATOM 1146 O O . HIS A 1 146 ? -14.806 -13.237 6.259 1.00 70.62 146 HIS A O 1
ATOM 1152 N N . HIS A 1 147 ? -13.008 -12.237 5.378 1.00 61.41 147 HIS A N 1
ATOM 1153 C CA . HIS A 1 147 ? -12.064 -12.817 6.320 1.00 61.41 147 HIS A CA 1
ATOM 1154 C C . HIS A 1 147 ? -11.860 -11.991 7.602 1.00 61.41 147 HIS A C 1
ATOM 1156 O O . HIS A 1 147 ? -11.126 -12.437 8.489 1.00 61.41 147 HIS A O 1
ATOM 1162 N N . PHE A 1 148 ? -12.512 -10.827 7.735 1.00 60.41 148 PHE A N 1
ATOM 1163 C CA . PHE A 1 148 ? -12.367 -9.923 8.886 1.00 60.41 148 PHE A CA 1
ATOM 1164 C C . PHE A 1 148 ? -13.691 -9.568 9.600 1.00 60.41 148 PHE A C 1
ATOM 1166 O O . PHE A 1 148 ? -13.893 -8.396 9.909 1.00 60.41 148 PHE A O 1
ATOM 1173 N N . PRO A 1 149 ? -14.596 -10.526 9.893 1.00 56.72 149 PRO A N 1
ATOM 1174 C CA . PRO A 1 149 ? -15.920 -10.220 10.443 1.00 56.72 149 PRO A CA 1
ATOM 1175 C C . PRO A 1 149 ? -15.839 -9.407 11.744 1.00 56.72 149 PRO A C 1
ATOM 1177 O O . PRO A 1 149 ? -1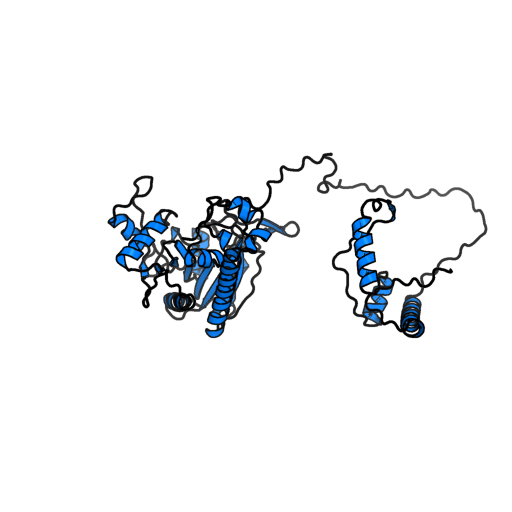5.056 -9.732 12.641 1.00 56.72 149 PRO A O 1
ATOM 1180 N N . HIS A 1 150 ? -16.654 -8.355 11.841 1.00 60.50 150 HIS A N 1
ATOM 1181 C CA . HIS A 1 150 ? -16.714 -7.456 12.992 1.00 60.50 150 HIS A CA 1
ATOM 1182 C C . HIS A 1 150 ? -18.166 -7.034 13.253 1.00 60.50 150 HIS A C 1
ATOM 1184 O O . HIS A 1 150 ? -18.828 -6.541 12.347 1.00 60.50 150 HIS A O 1
ATOM 1190 N N . ASP A 1 151 ? -18.650 -7.192 14.488 1.00 55.09 151 ASP A N 1
ATOM 1191 C CA . ASP A 1 151 ? -20.072 -6.989 14.827 1.00 55.09 151 ASP A CA 1
ATOM 1192 C C . ASP A 1 151 ? -20.542 -5.529 14.674 1.00 55.09 151 ASP A C 1
ATOM 1194 O O . ASP A 1 151 ? -21.720 -5.271 14.447 1.00 55.09 151 ASP A O 1
ATOM 1198 N N . ASP A 1 152 ? -19.619 -4.569 14.786 1.00 69.25 152 ASP A N 1
ATOM 1199 C CA . ASP A 1 152 ? -19.892 -3.124 14.678 1.00 69.25 152 ASP A CA 1
ATOM 1200 C C . ASP A 1 152 ? -19.503 -2.518 13.309 1.00 69.25 152 ASP A C 1
ATOM 1202 O O . ASP A 1 152 ? -19.846 -1.376 13.015 1.00 69.25 152 ASP A O 1
ATOM 1206 N N . LEU A 1 153 ? -18.815 -3.266 12.435 1.00 73.25 153 LEU A N 1
ATOM 1207 C CA . LEU A 1 153 ? -18.480 -2.787 11.087 1.00 73.25 153 LEU A CA 1
ATOM 1208 C C . LEU A 1 153 ? -19.446 -3.428 10.092 1.00 73.25 153 LEU A C 1
ATOM 1210 O O . LEU A 1 153 ? -19.344 -4.619 9.803 1.00 73.25 153 LEU A O 1
ATOM 1214 N N . VAL A 1 154 ? -20.384 -2.647 9.561 1.00 78.25 154 VAL A N 1
ATOM 1215 C CA . VAL A 1 154 ? -21.448 -3.197 8.718 1.00 78.25 154 VAL A CA 1
ATOM 1216 C C . VAL A 1 154 ? -21.017 -3.197 7.256 1.00 78.25 154 VAL A C 1
ATOM 1218 O O . VAL A 1 154 ? -20.907 -2.145 6.629 1.00 78.25 154 VAL A O 1
ATOM 1221 N N . TRP A 1 155 ? -20.841 -4.369 6.658 1.00 79.44 155 TRP A N 1
ATOM 1222 C CA . TRP A 1 155 ? -20.755 -4.507 5.203 1.00 79.44 155 TRP A CA 1
ATOM 1223 C C . TRP A 1 155 ? -21.876 -5.378 4.660 1.00 79.44 155 TRP A C 1
ATOM 1225 O O . TRP A 1 155 ? -22.374 -6.276 5.334 1.00 79.44 155 TRP A O 1
ATOM 1235 N N . ARG A 1 156 ? -22.288 -5.084 3.429 1.00 79.38 156 ARG A N 1
ATOM 1236 C CA . ARG A 1 156 ? -23.314 -5.843 2.713 1.00 79.38 156 ARG A CA 1
ATOM 1237 C C . ARG A 1 156 ? -22.689 -7.018 1.968 1.00 79.38 156 ARG A C 1
ATOM 1239 O O . ARG A 1 156 ? -21.514 -6.955 1.593 1.00 79.38 156 ARG A O 1
ATOM 1246 N N . ASP A 1 157 ? -23.498 -8.045 1.714 1.00 78.88 157 ASP A N 1
ATOM 1247 C CA . ASP A 1 157 ? -23.113 -9.167 0.849 1.00 78.88 157 ASP A CA 1
ATOM 1248 C C . ASP A 1 157 ? -22.683 -8.636 -0.527 1.00 78.88 157 ASP A C 1
ATOM 1250 O O . ASP A 1 157 ? -21.561 -8.867 -0.976 1.00 78.88 157 ASP A O 1
ATOM 1254 N N . GLU A 1 158 ? -23.533 -7.802 -1.132 1.00 84.12 158 GLU A N 1
ATOM 1255 C CA . GLU A 1 158 ? -23.207 -7.026 -2.326 1.00 84.12 158 GLU A CA 1
ATOM 1256 C C . GLU A 1 158 ? -22.622 -5.661 -1.933 1.00 84.12 158 GLU A C 1
ATOM 1258 O O . GLU A 1 158 ? -23.314 -4.815 -1.356 1.00 84.12 158 GLU A O 1
ATOM 1263 N N . THR A 1 159 ? -21.335 -5.452 -2.225 1.00 88.44 159 THR A N 1
ATOM 1264 C CA . THR A 1 159 ? -20.631 -4.200 -1.914 1.00 88.44 159 THR A CA 1
ATOM 1265 C C . THR A 1 159 ? -21.222 -3.031 -2.691 1.00 88.44 159 THR A C 1
ATOM 1267 O O . THR A 1 159 ? -21.320 -3.070 -3.918 1.00 88.44 159 THR A O 1
ATOM 1270 N N . ALA A 1 160 ? -21.550 -1.949 -1.981 1.00 89.38 160 ALA A N 1
ATOM 1271 C CA . ALA A 1 160 ? -21.954 -0.702 -2.614 1.00 89.38 160 ALA A CA 1
ATOM 1272 C C . ALA A 1 160 ? -20.790 -0.141 -3.445 1.00 89.38 160 ALA A C 1
ATOM 1274 O O . ALA A 1 160 ? -19.696 0.083 -2.922 1.00 89.38 160 ALA A O 1
ATOM 1275 N N . ARG A 1 161 ? -21.034 0.093 -4.735 1.00 92.00 161 ARG A N 1
ATOM 1276 C CA . ARG A 1 161 ? -20.069 0.678 -5.667 1.00 92.00 161 ARG A CA 1
ATOM 1277 C C . ARG A 1 161 ? -20.632 1.979 -6.206 1.00 92.00 161 ARG A C 1
ATOM 1279 O O . ARG A 1 161 ? -21.752 2.000 -6.705 1.00 92.00 161 ARG A O 1
ATOM 1286 N N . LEU A 1 162 ? -19.854 3.040 -6.077 1.00 91.56 162 LEU A N 1
ATOM 1287 C CA . LEU A 1 162 ? -20.206 4.381 -6.517 1.00 91.56 162 LEU A CA 1
ATOM 1288 C C . LEU A 1 162 ? -19.080 4.883 -7.408 1.00 91.56 162 LEU A C 1
ATOM 1290 O O . LEU A 1 162 ? -17.908 4.688 -7.099 1.00 91.56 162 LEU A O 1
ATOM 1294 N N . THR A 1 163 ? -19.415 5.550 -8.501 1.00 91.31 163 THR A N 1
ATOM 1295 C CA . THR A 1 163 ? -18.427 6.361 -9.213 1.00 91.31 163 THR A CA 1
ATOM 1296 C C . THR A 1 163 ? -17.985 7.533 -8.334 1.00 91.31 163 THR A C 1
ATOM 1298 O O . THR A 1 163 ? -18.725 7.980 -7.455 1.00 91.31 163 THR A O 1
ATOM 1301 N N . PHE A 1 164 ? -16.794 8.074 -8.575 1.00 86.94 164 PHE A N 1
ATOM 1302 C CA . PHE A 1 164 ? -16.290 9.238 -7.854 1.00 86.94 164 PHE A CA 1
ATOM 1303 C C . PHE A 1 164 ? -17.265 10.416 -7.964 1.00 86.94 164 PHE A C 1
ATOM 1305 O O . PHE A 1 164 ? -17.601 11.034 -6.958 1.00 86.94 164 PHE A O 1
ATOM 1312 N N . ALA A 1 165 ? -17.815 10.648 -9.159 1.00 86.31 165 ALA A N 1
ATOM 1313 C CA . ALA A 1 165 ? -18.835 11.666 -9.389 1.00 86.31 165 ALA A CA 1
ATOM 1314 C C . ALA A 1 165 ? -20.094 11.447 -8.527 1.00 86.31 165 ALA A C 1
ATOM 1316 O O . ALA A 1 165 ? -20.616 12.393 -7.945 1.00 86.31 165 ALA A O 1
ATOM 1317 N N . GLU A 1 166 ? -20.578 10.209 -8.384 1.00 87.06 166 GLU A N 1
ATOM 1318 C CA . GLU A 1 166 ? -21.696 9.896 -7.477 1.00 87.06 166 GLU A CA 1
ATOM 1319 C C . GLU A 1 166 ? -21.318 10.096 -6.003 1.00 87.06 166 GLU A C 1
ATOM 1321 O O . GLU A 1 166 ? -22.127 10.606 -5.228 1.00 87.06 166 GLU A O 1
ATOM 1326 N N . GLY A 1 167 ? -20.088 9.742 -5.619 1.00 83.75 167 GLY A N 1
ATOM 1327 C CA . GLY A 1 167 ? -19.553 9.970 -4.277 1.00 83.75 167 GLY A CA 1
ATOM 1328 C C . GLY A 1 167 ? -19.486 11.455 -3.906 1.00 83.75 167 GLY A C 1
ATOM 1329 O O . GLY A 1 167 ? -19.872 11.816 -2.797 1.00 83.75 167 GLY A O 1
ATOM 1330 N N . VAL A 1 168 ? -19.073 12.310 -4.847 1.00 78.38 168 VAL A N 1
ATOM 1331 C CA . VAL A 1 168 ? -19.009 13.779 -4.714 1.00 78.38 168 VAL A CA 1
ATOM 1332 C C . VAL A 1 168 ? -20.407 14.414 -4.702 1.00 78.38 168 VAL A C 1
ATOM 1334 O O . VAL A 1 168 ? -20.654 15.391 -3.991 1.00 78.38 168 VAL A O 1
ATOM 1337 N N . LYS A 1 169 ? -21.363 13.849 -5.452 1.00 81.62 169 LYS A N 1
ATOM 1338 C CA . LYS A 1 169 ? -22.752 14.336 -5.477 1.00 81.62 169 LYS A CA 1
ATOM 1339 C C . LYS A 1 169 ? -23.459 14.180 -4.137 1.00 81.62 169 LYS A C 1
ATOM 1341 O O . LYS A 1 169 ? -24.224 15.066 -3.770 1.00 81.62 169 LYS A O 1
ATOM 1346 N N . LEU A 1 170 ? -23.181 13.115 -3.382 1.00 79.12 170 LEU A N 1
ATOM 1347 C CA . LEU A 1 170 ? -23.827 12.863 -2.088 1.00 79.12 170 LEU A CA 1
ATOM 1348 C C . LEU A 1 170 ? -23.667 14.047 -1.100 1.00 79.12 170 LEU A C 1
ATOM 1350 O O . LEU A 1 170 ? -24.689 14.550 -0.620 1.00 79.12 170 LEU A O 1
ATOM 1354 N N . PRO A 1 171 ? -22.449 14.554 -0.805 1.00 72.31 171 PRO A N 1
ATOM 1355 C CA . PRO A 1 171 ? -22.267 15.769 -0.009 1.00 72.31 171 PRO A CA 1
ATOM 1356 C C . PRO A 1 171 ? -22.989 16.991 -0.578 1.00 72.31 171 PRO A C 1
ATOM 1358 O O . PRO A 1 171 ? -23.691 17.673 0.172 1.00 72.31 171 PRO A O 1
ATOM 1361 N N . ASN A 1 172 ? -22.858 17.236 -1.885 1.00 71.75 172 ASN A N 1
ATOM 1362 C CA . ASN A 1 172 ? -23.441 18.404 -2.547 1.00 71.75 172 ASN A CA 1
ATOM 1363 C C . ASN A 1 172 ? -24.980 18.414 -2.432 1.00 71.75 172 ASN A C 1
ATOM 1365 O O . ASN A 1 172 ? -25.571 19.446 -2.117 1.00 71.75 172 ASN A O 1
ATOM 1369 N N . GLU A 1 173 ? -25.634 17.263 -2.612 1.00 75.81 173 GLU A N 1
ATOM 1370 C CA . GLU A 1 173 ? -27.088 17.098 -2.461 1.00 75.81 173 GLU A CA 1
ATOM 1371 C C . GLU A 1 173 ? -27.552 17.237 -1.005 1.00 75.81 173 GLU A C 1
ATOM 1373 O O . GLU A 1 173 ? -28.654 17.720 -0.747 1.00 75.81 173 GLU A O 1
ATOM 1378 N N . SER A 1 174 ? -26.703 16.869 -0.040 1.00 68.94 174 SER A N 1
ATOM 1379 C CA . SER A 1 174 ? -26.984 17.060 1.389 1.00 68.94 174 SER A CA 1
ATOM 1380 C C . SER A 1 174 ? -26.880 18.523 1.850 1.00 68.94 174 SER A C 1
ATOM 1382 O O . SER A 1 174 ? -27.174 18.822 3.008 1.00 68.94 174 SER A O 1
ATOM 1384 N N . GLY A 1 175 ? -26.457 19.433 0.962 1.00 64.62 175 GLY A N 1
ATOM 1385 C CA . GLY A 1 175 ? -26.216 20.843 1.274 1.00 64.62 175 GLY A CA 1
ATOM 1386 C C . GLY A 1 175 ? -24.913 21.093 2.039 1.00 64.62 175 GLY A C 1
ATOM 1387 O O . GLY A 1 175 ? -24.749 22.163 2.623 1.00 64.62 175 GLY A O 1
ATOM 1388 N N . TRP A 1 176 ? -23.999 20.117 2.070 1.00 64.19 176 TRP A N 1
ATOM 1389 C CA . TRP A 1 176 ? -22.697 20.256 2.717 1.00 64.19 176 TRP A CA 1
ATOM 1390 C C . TRP A 1 176 ? -21.735 21.033 1.811 1.00 64.19 176 TRP A C 1
ATOM 1392 O O . TRP A 1 176 ? -21.580 20.705 0.636 1.00 64.19 176 TRP A O 1
ATOM 1402 N N . THR A 1 177 ? -21.066 22.040 2.366 1.00 61.66 177 THR A N 1
ATOM 1403 C CA . THR A 1 177 ? -19.994 22.802 1.711 1.00 61.66 177 THR A CA 1
ATOM 1404 C C . THR A 1 177 ? -18.723 22.713 2.547 1.00 61.66 177 THR A C 1
ATOM 1406 O O . THR A 1 177 ? -18.808 22.525 3.763 1.00 61.66 177 THR A O 1
ATOM 1409 N N . ASP A 1 178 ? -17.558 22.878 1.921 1.00 58.25 178 ASP A N 1
ATOM 1410 C CA . ASP A 1 178 ? -16.292 22.949 2.664 1.00 58.25 178 ASP A CA 1
ATOM 1411 C C . ASP A 1 178 ? -16.185 24.262 3.476 1.00 58.25 178 ASP A C 1
ATOM 1413 O O . ASP A 1 178 ? -17.047 25.141 3.362 1.00 58.25 178 ASP A O 1
ATOM 1417 N N . ASP A 1 179 ? -15.127 24.412 4.284 1.00 53.91 179 ASP A N 1
ATOM 1418 C CA . ASP A 1 179 ? -14.906 25.583 5.161 1.00 53.91 179 ASP A CA 1
ATOM 1419 C C . ASP A 1 179 ? -14.920 26.931 4.384 1.00 53.91 179 ASP A C 1
ATOM 1421 O O . ASP A 1 179 ? -15.288 27.963 4.946 1.00 53.91 179 ASP A O 1
ATOM 1425 N N . ASP A 1 180 ? -14.601 26.911 3.082 1.00 52.84 180 ASP A N 1
ATOM 1426 C CA . ASP A 1 180 ? -14.612 28.071 2.170 1.00 52.84 180 ASP A CA 1
ATOM 1427 C C . ASP A 1 180 ? -15.945 28.263 1.407 1.00 52.84 180 ASP A C 1
ATOM 1429 O O . ASP A 1 180 ? -16.024 29.057 0.467 1.00 52.84 180 ASP A O 1
ATOM 1433 N N . ALA A 1 181 ? -17.004 27.535 1.779 1.00 53.22 181 ALA A N 1
ATOM 1434 C CA . ALA A 1 181 ? -18.314 27.527 1.113 1.00 53.22 181 ALA A CA 1
ATOM 1435 C C . ALA A 1 181 ? -18.284 27.127 -0.381 1.00 53.22 181 ALA A C 1
ATOM 1437 O O . ALA A 1 181 ? -19.241 27.375 -1.120 1.00 53.22 181 ALA A O 1
ATOM 1438 N N . SER A 1 182 ? -17.205 26.487 -0.841 1.00 54.97 182 SER A N 1
ATOM 1439 C CA . SER A 1 182 ? -17.094 25.942 -2.192 1.00 54.97 182 SER A CA 1
ATOM 1440 C C . SER A 1 182 ? -17.773 24.571 -2.289 1.00 54.97 182 SER A C 1
ATOM 1442 O O . SER A 1 182 ? -17.725 23.750 -1.369 1.00 54.97 182 SER A O 1
ATOM 1444 N N . GLN A 1 183 ? -18.440 24.330 -3.420 1.00 56.75 183 GLN A N 1
ATOM 1445 C CA . GLN A 1 183 ? -18.930 23.001 -3.785 1.00 56.75 183 GLN A CA 1
ATOM 1446 C C . GLN A 1 183 ? -17.753 22.122 -4.212 1.00 56.75 183 GLN A C 1
ATOM 1448 O O . GLN A 1 183 ? -16.797 22.607 -4.826 1.00 56.75 183 GLN A O 1
ATOM 1453 N N . GLN A 1 184 ? -17.831 20.826 -3.914 1.00 58.78 184 GLN A N 1
ATOM 1454 C CA . GLN A 1 184 ? -16.817 19.878 -4.361 1.00 58.78 184 GLN A CA 1
ATOM 1455 C C . GLN A 1 184 ? -16.911 19.712 -5.881 1.00 58.78 184 GLN A C 1
ATOM 1457 O O . GLN A 1 184 ? -17.982 19.413 -6.413 1.00 58.78 184 GLN A O 1
ATOM 1462 N N . TYR A 1 185 ? -15.790 19.921 -6.571 1.00 56.81 185 TYR A N 1
ATOM 1463 C CA . TYR A 1 185 ? -15.695 19.744 -8.017 1.00 56.81 185 TYR A CA 1
ATOM 1464 C C . TYR A 1 185 ? -15.427 18.279 -8.355 1.00 56.81 185 TYR A C 1
ATOM 1466 O O . TYR A 1 185 ? -14.451 17.706 -7.882 1.00 56.81 185 TYR A O 1
ATOM 1474 N N . GLU A 1 186 ? -16.243 17.714 -9.245 1.00 58.69 186 GLU A N 1
ATOM 1475 C CA . GLU A 1 186 ? -16.188 16.305 -9.672 1.00 58.69 186 GLU A CA 1
ATOM 1476 C C . GLU A 1 186 ? -14.842 15.887 -10.298 1.00 58.69 186 GLU A C 1
ATOM 1478 O O . GLU A 1 186 ? -14.563 14.698 -10.411 1.00 58.69 186 GLU A O 1
ATOM 1483 N N . HIS A 1 187 ? -14.001 16.849 -10.689 1.00 56.41 187 HIS A N 1
ATOM 1484 C CA . HIS A 1 187 ? -12.711 16.618 -11.348 1.00 56.41 187 HIS A CA 1
ATOM 1485 C C . HIS A 1 187 ? -11.487 16.814 -10.441 1.00 56.41 187 HIS A C 1
ATOM 1487 O O . HIS A 1 187 ? -10.363 16.602 -10.894 1.00 56.41 187 HIS A O 1
ATOM 1493 N N . ASN A 1 188 ? -11.689 17.210 -9.182 1.00 59.19 188 ASN A N 1
ATOM 1494 C CA . ASN A 1 188 ? -10.617 17.398 -8.208 1.00 59.19 188 ASN A CA 1
ATOM 1495 C C . ASN A 1 188 ? -10.660 16.304 -7.143 1.00 59.19 188 ASN A C 1
ATOM 1497 O O . ASN A 1 188 ? -11.719 15.752 -6.859 1.00 59.19 188 ASN A O 1
ATOM 1501 N N . ASP A 1 189 ? -9.505 16.018 -6.545 1.00 59.72 189 ASP A N 1
ATOM 1502 C CA . ASP A 1 189 ? -9.408 15.066 -5.441 1.00 59.72 189 ASP A CA 1
ATOM 1503 C C . ASP A 1 189 ? -10.198 15.539 -4.204 1.00 59.72 189 ASP A C 1
ATOM 1505 O O . ASP A 1 189 ? -10.391 16.743 -3.993 1.00 59.72 189 ASP A O 1
ATOM 1509 N N . LEU A 1 190 ? -10.664 14.595 -3.384 1.00 63.09 190 LEU A N 1
ATOM 1510 C CA . LEU A 1 190 ? -11.452 14.893 -2.188 1.00 63.09 190 LEU A CA 1
ATOM 1511 C C . LEU A 1 190 ? -10.530 15.297 -1.024 1.00 63.09 190 LEU A C 1
ATOM 1513 O O . LEU A 1 190 ? -9.697 14.500 -0.594 1.00 63.09 190 LEU A O 1
ATOM 1517 N N . PRO A 1 191 ? -10.685 16.490 -0.417 1.00 60.03 191 PRO A N 1
ATOM 1518 C CA . PRO A 1 191 ? -9.945 16.808 0.799 1.00 60.03 191 PRO A CA 1
ATOM 1519 C C . PRO A 1 191 ? -10.333 15.881 1.971 1.00 60.03 191 PRO A C 1
ATOM 1521 O O . PRO A 1 191 ? -11.450 15.391 2.094 1.00 60.03 191 PRO A O 1
ATOM 1524 N N . THR A 1 192 ? -9.432 15.677 2.931 1.00 57.69 192 THR A N 1
ATOM 1525 C CA . THR A 1 192 ? -9.590 14.679 4.014 1.00 57.69 192 THR A CA 1
ATOM 1526 C C . THR A 1 192 ? -10.837 14.856 4.912 1.00 57.69 192 THR A C 1
ATOM 1528 O O . THR A 1 192 ? -11.298 13.898 5.545 1.00 57.69 192 THR A O 1
ATOM 1531 N N . ARG A 1 193 ? -11.379 16.080 5.032 1.00 55.75 193 ARG A N 1
ATOM 1532 C CA . ARG A 1 193 ? -12.670 16.340 5.711 1.00 55.75 193 ARG A CA 1
ATOM 1533 C C . ARG A 1 193 ? -13.865 15.982 4.823 1.00 55.75 193 ARG A C 1
ATOM 1535 O O . ARG A 1 193 ? -14.861 15.477 5.337 1.00 55.75 193 ARG A O 1
ATOM 1542 N N . ALA A 1 194 ? -13.711 16.170 3.517 1.00 58.97 194 ALA A N 1
ATOM 1543 C CA . ALA A 1 194 ? -14.650 15.795 2.476 1.00 58.97 194 ALA A CA 1
ATOM 1544 C C . ALA A 1 194 ? -14.735 14.281 2.225 1.00 58.97 194 ALA A C 1
ATOM 1546 O O . ALA A 1 194 ? -15.680 13.883 1.573 1.00 58.97 194 ALA A O 1
ATOM 1547 N N . GLU A 1 195 ? -13.842 13.434 2.755 1.00 63.59 195 GLU A N 1
ATOM 1548 C CA . GLU A 1 195 ? -13.975 11.959 2.682 1.00 63.59 195 GLU A CA 1
ATOM 1549 C C . GLU A 1 195 ? -14.930 11.375 3.742 1.00 63.59 195 GLU A C 1
ATOM 1551 O O . GLU A 1 195 ? -15.673 10.424 3.483 1.00 63.59 195 GLU A O 1
ATOM 1556 N N . ARG A 1 196 ? -14.943 11.956 4.954 1.00 70.94 196 ARG A N 1
ATOM 1557 C CA . ARG A 1 196 ? -15.741 11.429 6.079 1.00 70.94 196 ARG A CA 1
ATOM 1558 C C . ARG A 1 196 ? -17.236 11.595 5.853 1.00 70.94 196 ARG A C 1
ATOM 1560 O O . ARG A 1 196 ? -17.999 10.675 6.136 1.00 70.94 196 ARG A O 1
ATOM 1567 N N . ARG A 1 197 ? -17.643 12.755 5.332 1.00 73.94 197 ARG A N 1
ATOM 1568 C CA . ARG A 1 197 ? -19.055 13.079 5.113 1.00 73.94 197 ARG A CA 1
ATOM 1569 C C . ARG A 1 197 ? -19.728 12.168 4.072 1.00 73.94 197 ARG A C 1
ATOM 1571 O O . ARG A 1 197 ? -20.792 11.644 4.390 1.00 73.94 197 ARG A O 1
ATOM 1578 N N . PRO A 1 198 ? -19.135 11.891 2.893 1.00 73.62 198 PRO A N 1
ATOM 1579 C CA . PRO A 1 198 ? -19.608 10.842 1.998 1.00 73.62 198 PRO A CA 1
ATOM 1580 C C . PRO A 1 198 ? -19.759 9.502 2.707 1.00 73.62 198 PRO A C 1
ATOM 1582 O O . PRO A 1 198 ? -20.769 8.843 2.521 1.00 73.62 198 PRO A O 1
ATOM 1585 N N . GLY A 1 199 ? -18.811 9.114 3.567 1.00 81.62 199 GLY A N 1
ATOM 1586 C CA . GLY A 1 199 ? -18.917 7.876 4.341 1.00 81.62 199 GLY A CA 1
ATOM 1587 C C . GLY A 1 199 ? -20.144 7.817 5.252 1.00 81.62 199 GLY A C 1
ATOM 1588 O O . GLY A 1 199 ? -20.836 6.803 5.273 1.00 81.62 199 GLY A O 1
ATOM 1589 N N . GLU A 1 200 ? -20.442 8.901 5.970 1.00 83.12 200 GLU A N 1
ATOM 1590 C CA . GLU A 1 200 ? -21.656 9.017 6.792 1.00 83.12 200 GLU A CA 1
ATOM 1591 C C . GLU A 1 200 ? -22.921 8.918 5.933 1.00 83.12 200 GLU A C 1
ATOM 1593 O O . GLU A 1 200 ? -23.820 8.141 6.243 1.00 83.12 200 GLU A O 1
ATOM 1598 N N . LEU A 1 201 ? -22.961 9.638 4.809 1.00 84.38 201 LEU A N 1
ATOM 1599 C CA . LEU A 1 201 ? -24.092 9.626 3.879 1.00 84.38 201 LEU A CA 1
ATOM 1600 C C . LEU A 1 201 ? -24.281 8.255 3.217 1.00 84.38 201 LEU A C 1
ATOM 1602 O O . LEU A 1 201 ? -25.409 7.813 3.007 1.00 84.38 201 LEU A O 1
ATOM 1606 N N . VAL A 1 202 ? -23.190 7.548 2.917 1.00 86.50 202 VAL A N 1
ATOM 1607 C CA . VAL A 1 202 ? -23.227 6.170 2.419 1.00 86.50 202 VAL A CA 1
ATOM 1608 C C . VAL A 1 202 ? -23.761 5.230 3.494 1.00 86.50 202 VAL A C 1
ATOM 1610 O O . VAL A 1 202 ? -24.597 4.380 3.189 1.00 86.50 202 VAL A O 1
ATOM 1613 N N . LYS A 1 203 ? -23.364 5.409 4.757 1.00 86.56 203 LYS A N 1
ATOM 1614 C CA . LYS A 1 203 ? -23.912 4.635 5.875 1.00 86.56 203 LYS A CA 1
ATOM 1615 C C . LYS A 1 203 ? -25.405 4.898 6.078 1.00 86.56 203 LYS A C 1
ATOM 1617 O O . LYS A 1 203 ? -26.162 3.955 6.290 1.00 86.56 203 LYS A O 1
ATOM 1622 N N . GLU A 1 204 ? -25.846 6.147 5.965 1.00 86.69 204 GLU A N 1
ATOM 1623 C CA . GLU A 1 204 ? -27.261 6.524 6.059 1.00 86.69 204 GLU A CA 1
ATOM 1624 C C . GLU A 1 204 ? -28.090 5.947 4.900 1.00 86.69 204 GLU A C 1
ATOM 1626 O O . GLU A 1 204 ? -29.153 5.373 5.133 1.00 86.69 204 GLU A O 1
ATOM 1631 N N . LYS A 1 205 ? -27.598 6.060 3.658 1.00 87.12 205 LYS A N 1
ATOM 1632 C CA . LYS A 1 205 ? -28.329 5.682 2.436 1.00 87.12 205 LYS A CA 1
ATOM 1633 C C . LYS A 1 205 ? -28.265 4.190 2.113 1.00 87.12 205 LYS A C 1
ATOM 1635 O O . LYS A 1 205 ? -29.250 3.615 1.659 1.00 87.12 205 LYS A O 1
ATOM 1640 N N . TYR A 1 206 ? -27.100 3.575 2.293 1.00 86.25 206 TYR A N 1
ATOM 1641 C CA . TYR A 1 206 ? -26.823 2.195 1.888 1.00 86.25 206 TYR A CA 1
ATOM 1642 C C . TYR A 1 206 ? -26.630 1.243 3.070 1.00 86.25 206 TYR A C 1
ATOM 1644 O O . TYR A 1 206 ? -26.464 0.048 2.830 1.00 86.25 206 TYR A O 1
ATOM 1652 N N . HIS A 1 207 ? -26.674 1.737 4.314 1.00 88.62 207 HIS A N 1
ATOM 1653 C CA . HIS A 1 207 ? -26.528 0.938 5.537 1.00 88.62 207 HIS A CA 1
ATOM 1654 C C . HIS A 1 207 ? -25.235 0.120 5.571 1.00 88.62 207 HIS A C 1
ATOM 1656 O O . HIS A 1 207 ? -25.233 -1.051 5.945 1.00 88.62 207 HIS A O 1
ATOM 1662 N N . THR A 1 208 ? -24.126 0.736 5.156 1.00 88.88 208 THR A N 1
ATOM 1663 C CA . THR A 1 208 ? -22.812 0.097 5.164 1.00 88.88 208 THR A CA 1
ATOM 1664 C C . THR A 1 208 ? -21.689 1.065 5.523 1.00 88.88 208 THR A C 1
ATOM 1666 O O . THR A 1 208 ? -21.690 2.222 5.118 1.00 88.88 208 THR A O 1
ATOM 1669 N N . ASP A 1 209 ? -20.718 0.565 6.281 1.00 87.19 209 ASP A N 1
ATOM 1670 C CA . ASP A 1 209 ? -19.439 1.203 6.567 1.00 87.19 209 ASP A CA 1
ATOM 1671 C C . ASP A 1 209 ? -18.379 0.910 5.496 1.00 87.19 209 ASP A C 1
ATOM 1673 O O . ASP A 1 209 ? -17.312 1.516 5.548 1.00 87.19 209 ASP A O 1
ATOM 1677 N N . TYR A 1 210 ? -18.646 -0.004 4.555 1.00 90.31 210 TYR A N 1
ATOM 1678 C CA . TYR A 1 210 ? -17.700 -0.464 3.541 1.00 90.31 210 TYR A CA 1
ATOM 1679 C C . TYR A 1 210 ? -18.265 -0.276 2.133 1.00 90.31 210 TYR A C 1
ATOM 1681 O O . TYR A 1 210 ? -19.333 -0.793 1.803 1.00 90.31 210 TYR A O 1
ATOM 1689 N N . TYR A 1 211 ? -17.542 0.449 1.288 1.00 91.94 211 TYR A N 1
ATOM 1690 C CA . TYR A 1 211 ? -17.961 0.721 -0.084 1.00 91.94 211 TYR A CA 1
ATOM 1691 C C . TYR A 1 211 ? -16.760 0.980 -0.990 1.00 91.94 211 TYR A C 1
ATOM 1693 O O . TYR A 1 211 ? -15.648 1.223 -0.521 1.00 91.94 211 TYR A O 1
ATOM 1701 N N . ILE A 1 212 ? -16.996 0.931 -2.297 1.00 93.38 212 ILE A N 1
ATOM 1702 C CA . ILE A 1 212 ? -15.982 1.155 -3.326 1.00 93.38 212 ILE A CA 1
ATOM 1703 C C . ILE A 1 212 ? -16.312 2.455 -4.050 1.00 93.38 212 ILE A C 1
ATOM 1705 O O . ILE A 1 212 ? -17.431 2.622 -4.542 1.00 93.38 212 ILE A O 1
ATOM 1709 N N . LEU A 1 213 ? -15.328 3.346 -4.132 1.00 93.00 213 LEU A N 1
ATOM 1710 C CA . LEU A 1 213 ? -15.325 4.459 -5.071 1.00 93.00 213 LEU A CA 1
ATOM 1711 C C . LEU A 1 213 ? -14.567 4.021 -6.325 1.00 93.00 213 LEU A C 1
ATOM 1713 O O . LEU A 1 213 ? -13.457 3.511 -6.223 1.00 93.00 213 LEU A O 1
ATOM 1717 N N . ASP A 1 214 ? -15.160 4.196 -7.497 1.00 93.75 214 ASP A N 1
ATOM 1718 C CA . ASP A 1 214 ? -14.601 3.821 -8.802 1.00 93.75 214 ASP A CA 1
ATOM 1719 C C . ASP A 1 214 ? -14.549 5.049 -9.726 1.00 93.75 214 ASP A C 1
ATOM 1721 O O . ASP A 1 214 ? -15.201 6.055 -9.459 1.00 93.75 214 ASP A O 1
ATOM 1725 N N . LYS A 1 215 ? -13.815 4.985 -10.839 1.00 93.69 215 LYS A N 1
ATOM 1726 C CA . LYS A 1 215 ? -13.780 6.045 -11.867 1.00 93.69 215 LYS A CA 1
ATOM 1727 C C . LYS A 1 215 ? -13.280 7.400 -11.361 1.00 93.69 215 LYS A C 1
ATOM 1729 O O . LYS A 1 215 ? -13.939 8.424 -11.535 1.00 93.69 215 LYS A O 1
ATOM 1734 N N . PHE A 1 216 ? -12.103 7.420 -10.740 1.00 93.44 216 PHE A N 1
ATOM 1735 C CA . PHE A 1 216 ? -11.521 8.675 -10.255 1.00 93.44 216 PHE A CA 1
ATOM 1736 C C . PHE A 1 216 ? -10.986 9.567 -11.382 1.00 93.44 216 PHE A C 1
ATOM 1738 O O . PHE A 1 216 ? -10.523 9.041 -12.404 1.00 93.44 216 PHE A O 1
ATOM 1745 N N . PRO A 1 217 ? -10.956 10.898 -11.172 1.00 90.94 217 PRO A N 1
ATOM 1746 C CA . PRO A 1 217 ? -10.417 11.853 -12.129 1.00 90.94 217 PRO A CA 1
ATOM 1747 C C . PRO A 1 217 ? -8.954 11.588 -12.475 1.00 90.94 217 PRO A C 1
ATOM 1749 O O . PRO A 1 217 ? -8.144 11.234 -11.616 1.00 90.94 217 PRO A O 1
ATOM 1752 N N . VAL A 1 218 ? -8.591 11.844 -13.731 1.00 88.81 218 VAL A N 1
ATOM 1753 C CA . VAL A 1 218 ? -7.217 11.679 -14.235 1.00 88.81 218 VAL A CA 1
ATOM 1754 C C . VAL A 1 218 ? -6.197 12.495 -13.439 1.00 88.81 218 VAL A C 1
ATOM 1756 O O . VAL A 1 218 ? -5.096 12.010 -13.189 1.00 88.81 218 VAL A O 1
ATOM 1759 N N . ALA A 1 219 ? -6.557 13.710 -13.021 1.00 84.88 219 ALA A N 1
ATOM 1760 C CA . ALA A 1 219 ? -5.665 14.615 -12.295 1.00 84.88 219 ALA A CA 1
ATOM 1761 C C . ALA A 1 219 ? -5.319 14.135 -10.874 1.00 84.88 219 ALA A C 1
ATOM 1763 O O . ALA A 1 219 ? -4.287 14.526 -10.336 1.00 84.88 219 ALA A O 1
ATOM 1764 N N . ALA A 1 220 ? -6.160 13.288 -10.276 1.00 84.06 220 ALA A N 1
ATOM 1765 C CA . ALA A 1 220 ? -5.976 12.780 -8.917 1.00 84.06 220 ALA A CA 1
ATOM 1766 C C . ALA A 1 220 ? -5.127 11.496 -8.867 1.00 84.06 220 ALA A C 1
ATOM 1768 O O . ALA A 1 220 ? -4.853 10.974 -7.787 1.00 84.06 220 ALA A O 1
ATOM 1769 N N . ARG A 1 221 ? -4.736 10.939 -10.022 1.00 88.31 221 ARG A N 1
ATOM 1770 C CA . ARG A 1 221 ? -4.147 9.598 -10.101 1.00 88.31 221 ARG A CA 1
ATOM 1771 C C . ARG A 1 221 ? -2.733 9.590 -10.685 1.00 88.31 221 ARG A C 1
ATOM 1773 O O . ARG A 1 221 ? -2.417 10.403 -11.553 1.00 88.31 221 ARG A O 1
ATOM 1780 N N . PRO A 1 222 ? -1.872 8.647 -10.253 1.00 89.56 222 PRO A N 1
ATOM 1781 C CA . PRO A 1 222 ? -0.510 8.538 -10.769 1.00 89.56 222 PRO A CA 1
ATOM 1782 C C . PRO A 1 222 ? -0.459 8.289 -12.281 1.00 89.56 222 PRO A C 1
ATOM 1784 O O . PRO A 1 222 ? -1.373 7.695 -12.860 1.00 89.56 222 PRO A O 1
ATOM 1787 N N . PHE A 1 223 ? 0.664 8.659 -12.903 1.00 90.69 223 PHE A N 1
ATOM 1788 C CA . PHE A 1 223 ? 0.897 8.562 -14.351 1.00 90.69 223 PHE A CA 1
ATOM 1789 C C . PHE A 1 223 ? 0.638 7.171 -14.949 1.00 90.69 223 PHE A C 1
ATOM 1791 O O . PHE A 1 223 ? 0.212 7.076 -16.096 1.00 90.69 223 PHE A O 1
ATOM 1798 N N . TYR A 1 224 ? 0.878 6.110 -14.172 1.00 92.88 224 TYR A N 1
ATOM 1799 C CA . TYR A 1 224 ? 0.733 4.711 -14.580 1.00 92.88 224 TYR A CA 1
ATOM 1800 C C . TYR A 1 224 ? -0.718 4.203 -14.564 1.00 92.88 224 TYR A C 1
ATOM 1802 O O . TYR A 1 224 ? -0.963 3.034 -14.858 1.00 92.88 224 TYR A O 1
ATOM 1810 N N . THR A 1 225 ? -1.683 5.041 -14.183 1.00 95.06 225 THR A N 1
ATOM 1811 C CA . THR A 1 225 ? -3.100 4.666 -14.099 1.00 95.06 225 THR A CA 1
ATOM 1812 C C . THR A 1 225 ? -3.738 4.686 -15.483 1.00 95.06 225 THR A C 1
ATOM 1814 O O . THR A 1 225 ? -3.616 5.678 -16.202 1.00 95.06 225 THR A O 1
ATOM 1817 N N . MET A 1 226 ? -4.439 3.611 -15.849 1.00 96.25 226 MET A N 1
ATOM 1818 C CA . MET A 1 226 ? -5.111 3.502 -17.144 1.00 96.25 226 MET A CA 1
ATOM 1819 C C . MET A 1 226 ? -6.294 4.489 -17.240 1.00 96.25 226 MET A C 1
ATOM 1821 O O . MET A 1 226 ? -7.175 4.437 -16.374 1.00 96.25 226 MET A O 1
ATOM 1825 N N . PRO A 1 227 ? -6.351 5.367 -18.261 1.00 95.00 227 PRO A N 1
ATOM 1826 C CA . PRO A 1 227 ? -7.533 6.183 -18.552 1.00 95.00 227 PRO A CA 1
ATOM 1827 C C . PRO A 1 227 ? -8.765 5.326 -18.868 1.00 95.00 227 PRO A C 1
ATOM 1829 O O . PRO A 1 227 ? -8.642 4.180 -19.306 1.00 95.00 227 PRO A O 1
ATOM 1832 N N . ASP A 1 228 ? -9.962 5.861 -18.645 1.00 94.88 228 ASP A N 1
ATOM 1833 C CA . ASP A 1 228 ? -11.184 5.176 -19.065 1.00 94.88 228 ASP A CA 1
ATOM 1834 C C . ASP A 1 228 ? -11.337 5.247 -20.599 1.00 94.88 228 ASP A C 1
ATOM 1836 O O . ASP A 1 228 ? -11.164 6.314 -21.181 1.00 94.88 228 ASP A O 1
ATOM 1840 N N . PRO A 1 229 ? -11.678 4.142 -21.287 1.00 91.62 229 PRO A N 1
ATOM 1841 C CA . PRO A 1 229 ? -11.823 4.135 -22.746 1.00 91.62 229 PRO A CA 1
AT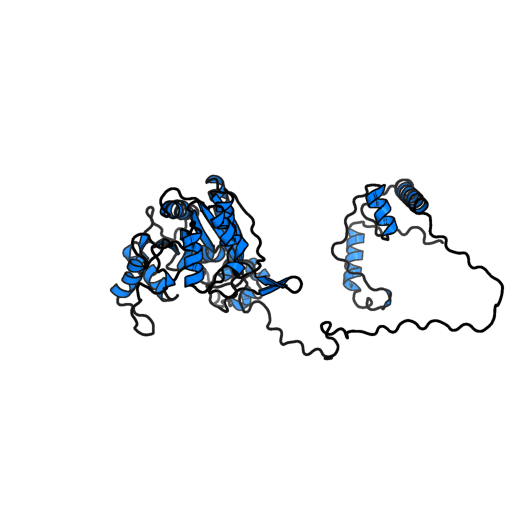OM 1842 C C . PRO A 1 229 ? -13.043 4.914 -23.277 1.00 91.62 229 PRO A C 1
ATOM 1844 O O . PRO A 1 229 ? -13.188 5.053 -24.491 1.00 91.62 229 PRO A O 1
ATOM 1847 N N . LYS A 1 230 ? -13.972 5.333 -22.411 1.00 92.25 230 LYS A N 1
ATOM 1848 C CA . LYS A 1 230 ? -15.219 6.031 -22.760 1.00 92.25 230 LYS A CA 1
ATOM 1849 C C . LYS A 1 230 ? -15.254 7.484 -22.284 1.00 92.25 230 LYS A C 1
ATOM 1851 O O . LYS A 1 230 ? -16.072 8.238 -22.807 1.00 92.25 230 LYS A O 1
ATOM 1856 N N . ASP A 1 231 ? -14.435 7.857 -21.304 1.00 90.25 231 ASP A N 1
ATOM 1857 C CA . ASP A 1 231 ? -14.387 9.209 -20.740 1.00 90.25 231 ASP A CA 1
ATOM 1858 C C . ASP A 1 231 ? -12.953 9.599 -20.355 1.00 90.25 231 ASP A C 1
ATOM 1860 O O . ASP A 1 231 ? -12.413 9.155 -19.341 1.00 90.25 231 ASP A O 1
ATOM 1864 N N . ASP A 1 232 ? -12.364 10.493 -21.150 1.00 86.75 232 ASP A N 1
ATOM 1865 C CA . ASP A 1 232 ? -10.982 10.957 -20.998 1.00 86.75 232 ASP A CA 1
ATOM 1866 C C . ASP A 1 232 ? -10.728 11.741 -19.695 1.00 86.75 232 ASP A C 1
ATOM 1868 O O . ASP A 1 232 ? -9.576 12.028 -19.364 1.00 86.75 232 ASP A O 1
ATOM 1872 N N . ASN A 1 233 ? -11.772 12.106 -18.940 1.00 88.31 233 ASN A N 1
ATOM 1873 C CA . ASN A 1 233 ? -11.630 12.832 -17.674 1.00 88.31 233 ASN A CA 1
ATOM 1874 C C . ASN A 1 233 ? -11.437 11.910 -16.467 1.00 88.31 233 ASN A C 1
ATOM 1876 O O . ASN A 1 233 ? -11.031 12.383 -15.399 1.00 88.31 233 ASN A O 1
ATOM 1880 N N . VAL A 1 234 ? -11.704 10.609 -16.613 1.00 93.31 234 VAL A N 1
ATOM 1881 C CA . VAL A 1 234 ? -11.630 9.626 -15.525 1.00 93.31 234 VAL A CA 1
ATOM 1882 C C . VAL A 1 234 ? -10.701 8.462 -15.866 1.00 93.31 234 VAL A C 1
ATOM 1884 O O . VAL A 1 234 ? -10.179 8.318 -16.969 1.00 93.31 234 VAL A O 1
ATOM 1887 N N . THR A 1 235 ? -10.428 7.638 -14.862 1.00 95.25 235 THR A N 1
ATOM 1888 C CA . THR A 1 235 ? -9.482 6.524 -14.941 1.00 95.25 235 THR A CA 1
ATOM 1889 C C . THR A 1 235 ? -10.109 5.230 -14.453 1.00 95.25 235 THR A C 1
ATOM 1891 O O . THR A 1 235 ? -11.057 5.233 -13.671 1.00 95.25 235 THR A O 1
ATOM 1894 N N . ASN A 1 236 ? -9.520 4.100 -14.834 1.00 96.38 236 ASN A N 1
ATOM 1895 C CA . ASN A 1 236 ? -9.844 2.781 -14.295 1.00 96.38 236 ASN A CA 1
ATOM 1896 C C . ASN A 1 236 ? -9.167 2.559 -12.932 1.00 96.38 236 ASN A C 1
ATOM 1898 O O . ASN A 1 236 ? -8.426 1.595 -12.738 1.00 96.38 236 ASN A O 1
ATOM 1902 N N . SER A 1 237 ? -9.386 3.476 -11.994 1.00 95.94 237 SER A N 1
ATOM 1903 C CA . SER A 1 237 ? -8.895 3.387 -10.619 1.00 95.94 237 SER A CA 1
ATOM 1904 C C . SER A 1 237 ? -10.037 3.387 -9.620 1.00 95.94 237 SER A C 1
ATOM 1906 O O . SER A 1 237 ? -11.131 3.882 -9.897 1.00 95.94 237 SER A O 1
ATOM 1908 N N . PHE A 1 238 ? -9.759 2.818 -8.456 1.00 95.56 238 PHE A N 1
ATOM 1909 C CA . PHE A 1 238 ? -10.736 2.620 -7.407 1.00 95.56 238 PHE A CA 1
ATOM 1910 C C . PHE A 1 238 ? -10.076 2.705 -6.036 1.00 95.56 238 PHE A C 1
ATOM 1912 O O . PHE A 1 238 ? -8.936 2.275 -5.859 1.00 95.56 238 PHE A O 1
ATOM 1919 N N . ASP A 1 239 ? -10.843 3.178 -5.062 1.00 93.94 239 ASP A N 1
ATOM 1920 C CA . ASP A 1 239 ? -10.473 3.152 -3.654 1.00 93.94 239 ASP A CA 1
ATOM 1921 C C . ASP A 1 239 ? -11.542 2.407 -2.865 1.00 93.94 239 ASP A C 1
ATOM 1923 O O . ASP A 1 239 ? -12.745 2.569 -3.095 1.00 93.94 239 ASP A O 1
ATOM 1927 N N . PHE A 1 240 ? -11.107 1.577 -1.920 1.00 92.69 240 PHE A N 1
ATOM 1928 C CA . PHE A 1 240 ? -12.027 0.954 -0.979 1.00 92.69 240 PHE A CA 1
ATOM 1929 C C . PHE A 1 240 ? -12.049 1.783 0.292 1.00 92.69 240 PHE A C 1
ATOM 1931 O O . PHE A 1 240 ? -11.009 2.143 0.852 1.00 92.69 240 PHE A O 1
ATOM 1938 N N . MET A 1 241 ? -13.256 2.043 0.766 1.00 89.81 241 MET A N 1
ATOM 1939 C CA . MET A 1 241 ? -13.527 2.921 1.887 1.00 89.81 241 MET A CA 1
ATOM 1940 C C . MET A 1 241 ? -14.067 2.094 3.048 1.00 89.81 241 MET A C 1
ATOM 1942 O O . MET A 1 241 ? -14.958 1.270 2.863 1.00 89.81 241 MET A O 1
ATOM 1946 N N . ALA A 1 242 ? -13.557 2.341 4.254 1.00 88.38 242 ALA A N 1
ATOM 1947 C CA . ALA A 1 242 ? -14.086 1.804 5.502 1.00 88.38 242 ALA A CA 1
ATOM 1948 C C . ALA A 1 242 ? -14.307 2.944 6.504 1.00 88.38 242 ALA A C 1
ATOM 1950 O O . ALA A 1 242 ? -13.400 3.740 6.755 1.00 88.38 242 ALA A O 1
ATOM 1951 N N . ARG A 1 243 ? -15.515 3.049 7.072 1.00 85.75 243 ARG A N 1
ATOM 1952 C CA . ARG A 1 243 ? -15.920 4.142 7.983 1.00 85.75 243 ARG A CA 1
ATOM 1953 C C . ARG A 1 243 ? -15.597 5.536 7.411 1.00 85.75 243 ARG A C 1
ATOM 1955 O O . ARG A 1 243 ? -15.062 6.406 8.102 1.00 85.75 243 ARG A O 1
ATOM 1962 N N . GLY A 1 244 ? -15.863 5.721 6.114 1.00 85.06 244 GLY A N 1
ATOM 1963 C CA . GLY A 1 244 ? -15.618 6.983 5.403 1.00 85.06 244 GLY A CA 1
ATOM 1964 C C . GLY A 1 244 ? -14.148 7.364 5.241 1.00 85.06 244 GLY A C 1
ATOM 1965 O O . GLY A 1 244 ? -13.838 8.542 5.100 1.00 85.06 244 GLY A O 1
ATOM 1966 N N . GLN A 1 245 ? -13.230 6.403 5.325 1.00 86.50 245 GLN A N 1
ATOM 1967 C CA . GLN A 1 245 ? -11.804 6.623 5.108 1.00 86.50 245 GLN A CA 1
ATOM 1968 C C . GLN A 1 245 ? -11.254 5.546 4.178 1.00 86.50 245 GLN A C 1
ATOM 1970 O O . GLN A 1 245 ? -11.594 4.374 4.317 1.00 86.50 245 GLN A O 1
ATOM 1975 N N . GLU A 1 246 ? -10.372 5.939 3.263 1.00 88.88 246 GLU A N 1
ATOM 1976 C CA . GLU A 1 246 ? -9.680 5.007 2.367 1.00 88.88 246 GLU A CA 1
ATOM 1977 C C . GLU A 1 246 ? -8.928 3.941 3.182 1.00 88.88 246 GLU A C 1
ATOM 1979 O O . GLU A 1 246 ? -8.300 4.272 4.186 1.00 88.88 246 GLU A O 1
ATOM 1984 N N . ILE A 1 247 ? -8.985 2.673 2.788 1.00 89.19 247 ILE A N 1
ATOM 1985 C CA . ILE A 1 247 ? -8.146 1.583 3.328 1.00 89.19 247 ILE A CA 1
ATOM 1986 C C . ILE A 1 247 ? -7.233 0.970 2.270 1.00 89.19 247 ILE A C 1
ATOM 1988 O O . ILE A 1 247 ? -6.229 0.342 2.615 1.00 89.19 247 ILE A O 1
ATOM 1992 N N . LEU A 1 248 ? -7.602 1.136 1.004 1.00 92.00 248 LEU A N 1
ATOM 1993 C CA . LEU A 1 248 ? -6.972 0.524 -0.146 1.00 92.00 248 LEU A CA 1
ATOM 1994 C C . LEU A 1 248 ? -7.139 1.462 -1.330 1.00 92.00 248 LEU A C 1
ATOM 1996 O O . LEU A 1 248 ? -8.257 1.906 -1.589 1.00 92.00 248 LEU A O 1
ATOM 2000 N N . SER A 1 249 ? -6.051 1.656 -2.069 1.00 92.75 249 SER A N 1
ATOM 2001 C CA . SER A 1 249 ? -6.078 2.304 -3.377 1.00 92.75 249 SER A CA 1
ATOM 2002 C C . SER A 1 249 ? -5.533 1.369 -4.450 1.00 92.75 249 SER A C 1
ATOM 2004 O O . SER A 1 249 ? -4.543 0.654 -4.243 1.00 92.75 249 SER A O 1
ATOM 2006 N N . GLY A 1 250 ? -6.211 1.333 -5.594 1.00 95.12 250 GLY A N 1
ATOM 2007 C CA . GLY A 1 250 ? -5.944 0.391 -6.667 1.00 95.12 250 GLY A CA 1
ATOM 2008 C C . GLY A 1 250 ? -6.391 0.889 -8.034 1.00 95.12 250 GLY A C 1
ATOM 2009 O O . GLY A 1 250 ? -6.940 1.977 -8.204 1.00 95.12 250 GLY A O 1
ATOM 2010 N N . GLY A 1 251 ? -6.104 0.092 -9.054 1.00 96.25 251 GLY A N 1
ATOM 2011 C CA . GLY A 1 251 ? -6.525 0.405 -10.411 1.00 96.25 251 GLY A CA 1
ATOM 2012 C C . GLY A 1 251 ? -5.849 -0.448 -11.463 1.00 96.25 251 GLY A C 1
ATOM 2013 O O . GLY A 1 251 ? -4.868 -1.146 -11.199 1.00 96.25 251 GLY A O 1
ATOM 2014 N N . GLN A 1 252 ? -6.380 -0.354 -12.676 1.00 97.56 252 GLN A N 1
ATOM 2015 C CA . GLN A 1 252 ? -5.733 -0.874 -13.866 1.00 97.56 252 GLN A CA 1
ATOM 2016 C C . GLN A 1 252 ? -4.507 -0.036 -14.205 1.00 97.56 252 GLN A C 1
ATOM 2018 O O . GLN A 1 252 ? -4.535 1.199 -14.152 1.00 97.56 252 GLN A O 1
ATOM 2023 N N . ARG A 1 253 ? -3.433 -0.720 -14.585 1.00 96.31 253 ARG A N 1
ATOM 2024 C CA . ARG A 1 253 ? -2.185 -0.082 -14.985 1.00 96.31 253 ARG A CA 1
ATOM 2025 C C . ARG A 1 253 ? -2.086 0.009 -16.498 1.00 96.31 253 ARG A C 1
ATOM 2027 O O . ARG A 1 253 ? -2.638 -0.815 -17.234 1.00 96.31 253 ARG A O 1
ATOM 2034 N N . ILE A 1 254 ? -1.370 1.024 -16.963 1.00 96.19 254 ILE A N 1
ATOM 2035 C CA . ILE A 1 254 ? -1.002 1.136 -18.369 1.00 96.19 254 ILE A CA 1
ATOM 2036 C C . ILE A 1 254 ? 0.019 0.042 -18.676 1.00 96.19 254 ILE A C 1
ATOM 2038 O O . ILE A 1 254 ? 1.140 0.077 -18.183 1.00 96.19 254 ILE A O 1
ATOM 2042 N N . HIS A 1 255 ? -0.380 -0.920 -19.502 1.00 95.75 255 HIS A N 1
ATOM 2043 C CA . HIS A 1 255 ? 0.477 -2.015 -19.957 1.00 95.75 255 HIS A CA 1
ATOM 2044 C C . HIS A 1 255 ? 1.097 -1.734 -21.340 1.00 95.75 255 HIS A C 1
ATOM 2046 O O . HIS A 1 255 ? 2.074 -2.368 -21.731 1.00 95.75 255 HIS A O 1
ATOM 2052 N N . GLU A 1 256 ? 0.561 -0.752 -22.071 1.00 95.38 256 GLU A N 1
ATOM 2053 C CA . GLU A 1 256 ? 1.047 -0.335 -23.385 1.00 95.38 256 GLU A CA 1
ATOM 2054 C C . GLU A 1 256 ? 2.206 0.660 -23.254 1.00 95.38 256 GLU A C 1
ATOM 2056 O O . GLU A 1 256 ? 2.035 1.789 -22.791 1.00 95.38 256 GLU A O 1
ATOM 2061 N N . HIS A 1 257 ? 3.395 0.264 -23.713 1.00 95.25 257 HIS A N 1
ATOM 2062 C CA . HIS A 1 257 ? 4.616 1.070 -23.613 1.00 95.25 257 HIS A CA 1
ATOM 2063 C C . HIS A 1 257 ? 4.495 2.474 -24.237 1.00 95.25 257 HIS A C 1
ATOM 2065 O O . HIS A 1 257 ? 5.011 3.438 -23.670 1.00 95.25 257 HIS A O 1
ATOM 2071 N N . ALA A 1 258 ? 3.807 2.607 -25.377 1.00 94.88 258 ALA A N 1
ATOM 2072 C CA . ALA A 1 258 ? 3.624 3.897 -26.048 1.00 94.88 258 ALA A CA 1
ATOM 2073 C C . ALA A 1 258 ? 2.790 4.869 -25.198 1.00 94.88 258 ALA A C 1
ATOM 2075 O O . ALA A 1 258 ? 3.233 5.987 -24.938 1.00 94.88 258 ALA A O 1
ATOM 2076 N N . LEU A 1 259 ? 1.642 4.407 -24.692 1.00 94.50 259 LEU A N 1
ATOM 2077 C CA . LEU A 1 259 ? 0.771 5.195 -23.821 1.00 94.50 259 LEU A CA 1
ATOM 2078 C C . LEU A 1 259 ? 1.464 5.537 -22.495 1.00 94.50 259 LEU A C 1
ATOM 2080 O O . LEU A 1 259 ? 1.339 6.654 -21.999 1.00 94.50 259 LEU A O 1
ATOM 2084 N N . LEU A 1 260 ? 2.235 4.604 -21.925 1.00 93.94 260 LEU A N 1
ATOM 2085 C CA . LEU A 1 260 ? 2.976 4.851 -20.687 1.00 93.94 260 LEU A CA 1
ATOM 2086 C C . LEU A 1 260 ? 3.980 5.999 -20.862 1.00 93.94 260 LEU A C 1
ATOM 2088 O O . LEU A 1 260 ? 4.031 6.895 -20.021 1.00 93.94 260 LEU A O 1
ATOM 2092 N N . LYS A 1 261 ? 4.743 5.997 -21.964 1.00 92.69 261 LYS A N 1
ATOM 2093 C CA . LYS A 1 261 ? 5.691 7.074 -22.288 1.00 92.69 261 LYS A CA 1
ATOM 2094 C C . LYS A 1 261 ? 4.995 8.410 -22.499 1.00 92.69 261 LYS A C 1
ATOM 2096 O O . LYS A 1 261 ? 5.407 9.393 -21.892 1.00 92.69 261 LYS A O 1
ATOM 2101 N N . GLU A 1 262 ? 3.916 8.429 -23.276 1.00 93.00 262 GLU A N 1
ATOM 2102 C CA . GLU A 1 262 ? 3.125 9.639 -23.512 1.00 93.00 262 GLU A CA 1
ATOM 2103 C C . GLU A 1 262 ? 2.637 10.257 -22.191 1.00 93.00 262 GLU A C 1
ATOM 2105 O O . GLU A 1 262 ? 2.774 11.455 -21.951 1.00 93.00 262 GLU A O 1
ATOM 2110 N N . ARG A 1 263 ? 2.125 9.429 -21.274 1.00 90.44 263 ARG A N 1
ATOM 2111 C CA . ARG A 1 263 ? 1.637 9.878 -19.961 1.00 90.44 263 ARG A CA 1
ATOM 2112 C C . ARG A 1 263 ? 2.758 10.402 -19.067 1.00 90.44 263 ARG A C 1
ATOM 2114 O O . ARG A 1 263 ? 2.552 11.390 -18.364 1.00 90.44 263 ARG A O 1
ATOM 2121 N N . MET A 1 264 ? 3.931 9.769 -19.098 1.00 89.19 264 MET A N 1
ATOM 2122 C CA . MET A 1 264 ? 5.115 10.259 -18.388 1.00 89.19 264 MET A CA 1
ATOM 2123 C C . MET A 1 264 ? 5.551 11.632 -18.911 1.00 89.19 264 MET A C 1
ATOM 2125 O O . MET A 1 264 ? 5.780 12.539 -18.112 1.00 89.19 264 MET A O 1
ATOM 2129 N N . GLU A 1 265 ? 5.610 11.806 -20.231 1.00 89.12 265 GLU A N 1
ATOM 2130 C CA . GLU A 1 265 ? 5.989 13.069 -20.876 1.00 89.12 265 GLU A CA 1
ATOM 2131 C C . GLU A 1 265 ? 4.983 14.189 -20.576 1.00 89.12 265 GLU A C 1
ATOM 2133 O O . GLU A 1 265 ? 5.384 15.285 -20.179 1.00 89.12 265 GLU A O 1
ATOM 2138 N N . ASN A 1 266 ? 3.679 13.898 -20.655 1.00 87.38 266 ASN A N 1
ATOM 2139 C CA . ASN A 1 266 ? 2.604 14.850 -20.350 1.00 87.38 266 ASN A CA 1
ATOM 2140 C C . ASN A 1 266 ? 2.635 15.355 -18.898 1.00 87.38 266 ASN A C 1
ATOM 2142 O O . ASN A 1 266 ? 2.213 16.477 -18.624 1.00 87.38 266 ASN A O 1
ATOM 2146 N N . LEU A 1 267 ? 3.154 14.550 -17.967 1.00 84.31 267 LEU A N 1
ATOM 2147 C CA . LEU A 1 267 ? 3.328 14.919 -16.557 1.00 84.31 267 LEU A CA 1
ATOM 2148 C C . LEU A 1 267 ? 4.737 15.455 -16.246 1.00 84.31 267 LEU A C 1
ATOM 2150 O O . LEU A 1 267 ? 5.093 15.625 -15.080 1.00 84.31 267 LEU A O 1
ATOM 2154 N N . GLY A 1 268 ? 5.547 15.731 -17.274 1.00 84.69 268 GLY A N 1
ATOM 2155 C CA . GLY A 1 268 ? 6.889 16.299 -17.131 1.00 84.69 268 GLY A CA 1
ATOM 2156 C C . GLY A 1 268 ? 7.905 15.348 -16.491 1.00 84.69 268 GLY A C 1
ATOM 2157 O O . GLY A 1 268 ? 8.918 15.799 -15.952 1.00 84.69 268 GLY A O 1
ATOM 2158 N N . MET A 1 269 ? 7.649 14.039 -16.515 1.00 83.31 269 MET A N 1
ATOM 2159 C CA . MET A 1 269 ? 8.561 13.025 -15.991 1.00 83.31 269 MET A CA 1
ATOM 2160 C C . MET A 1 269 ? 9.609 12.654 -17.043 1.00 83.31 269 MET A C 1
ATOM 2162 O O . MET A 1 269 ? 9.295 12.523 -18.221 1.00 83.31 269 MET A O 1
ATOM 2166 N N . ASN A 1 270 ? 10.858 12.434 -16.618 1.00 79.81 270 ASN A N 1
ATOM 2167 C CA . ASN A 1 270 ? 11.917 11.950 -17.505 1.00 79.81 270 ASN A CA 1
ATOM 2168 C C . ASN A 1 270 ? 11.940 10.403 -17.533 1.00 79.81 270 ASN A C 1
ATOM 2170 O O . ASN A 1 270 ? 12.285 9.803 -16.507 1.00 79.81 270 ASN A O 1
ATOM 2174 N N . PRO A 1 271 ? 11.651 9.749 -18.678 1.00 76.56 271 PRO A N 1
ATOM 2175 C CA . PRO A 1 271 ? 11.681 8.290 -18.801 1.00 76.56 271 PRO A CA 1
ATOM 2176 C C . PRO A 1 271 ? 13.041 7.656 -18.487 1.00 76.56 271 PRO A C 1
ATOM 2178 O O . PRO A 1 271 ? 13.085 6.534 -17.984 1.00 76.56 271 PRO A O 1
ATOM 2181 N N . ASP A 1 272 ? 14.151 8.370 -18.709 1.00 78.06 272 ASP A N 1
ATOM 2182 C CA . ASP A 1 272 ? 15.501 7.846 -18.463 1.00 78.06 272 ASP A CA 1
ATOM 2183 C C . ASP A 1 272 ? 15.749 7.533 -16.981 1.00 78.06 272 ASP A C 1
ATOM 2185 O O . ASP A 1 272 ? 16.504 6.616 -16.653 1.00 78.06 272 ASP A O 1
ATOM 2189 N N . GLY A 1 273 ? 15.082 8.258 -16.075 1.00 78.50 273 GLY A N 1
ATOM 2190 C CA . GLY A 1 273 ? 15.159 8.012 -14.634 1.00 78.50 273 GLY A CA 1
ATOM 2191 C C . GLY A 1 273 ? 14.486 6.706 -14.197 1.00 78.50 273 GLY A C 1
ATOM 2192 O O . GLY A 1 273 ? 14.784 6.205 -13.116 1.00 78.50 273 GLY A O 1
ATOM 2193 N N . LEU A 1 274 ? 13.611 6.147 -15.039 1.00 83.75 274 LEU A N 1
ATOM 2194 C CA . LEU A 1 274 ? 12.836 4.927 -14.795 1.00 83.75 274 LEU A CA 1
ATOM 2195 C C . LEU A 1 274 ? 13.041 3.895 -15.912 1.00 83.75 274 LEU A C 1
ATOM 2197 O O . LEU A 1 274 ? 12.150 3.100 -16.201 1.00 83.75 274 LEU A O 1
ATOM 2201 N N . LYS A 1 275 ? 14.225 3.889 -16.536 1.00 87.50 275 LYS A N 1
ATOM 2202 C CA . LYS A 1 275 ? 14.524 3.048 -17.701 1.00 87.50 275 LYS A CA 1
ATOM 2203 C C . LYS A 1 275 ? 14.205 1.567 -17.480 1.00 87.50 275 LYS A C 1
ATOM 2205 O O . LYS A 1 275 ? 13.600 0.954 -18.348 1.00 87.50 275 LYS A O 1
ATOM 2210 N N . GLU A 1 276 ? 14.583 1.013 -16.328 1.00 88.31 276 GLU A N 1
ATOM 2211 C CA . GLU A 1 276 ? 14.311 -0.394 -15.985 1.00 88.31 276 GLU A CA 1
ATOM 2212 C C . GLU A 1 276 ? 12.807 -0.692 -15.925 1.00 88.31 276 GLU A C 1
ATOM 2214 O O . GLU A 1 276 ? 12.357 -1.714 -16.433 1.00 88.31 276 GLU A O 1
ATOM 2219 N N . TYR A 1 277 ? 12.023 0.227 -15.357 1.00 91.12 277 TYR A N 1
ATOM 2220 C CA . TYR A 1 277 ? 10.572 0.100 -15.273 1.00 91.12 277 TYR A CA 1
ATOM 2221 C C . TYR A 1 277 ? 9.923 0.203 -16.657 1.00 91.12 277 TYR A C 1
ATOM 2223 O O . TYR A 1 277 ? 9.146 -0.667 -17.030 1.00 91.12 277 TYR A O 1
ATOM 2231 N N . VAL A 1 278 ? 10.281 1.219 -17.449 1.00 91.88 278 VAL A N 1
ATOM 2232 C CA . VAL A 1 278 ? 9.720 1.433 -18.796 1.00 91.88 278 VAL A CA 1
ATOM 2233 C C . VAL A 1 278 ? 10.073 0.278 -19.741 1.00 91.88 278 VAL A C 1
ATOM 2235 O O . VAL A 1 278 ? 9.237 -0.133 -20.545 1.00 91.88 278 VAL A O 1
ATOM 2238 N N . GLN A 1 279 ? 11.280 -0.282 -19.616 1.00 92.94 279 GLN A N 1
ATOM 2239 C CA . GLN A 1 279 ? 11.745 -1.406 -20.429 1.00 92.94 279 GLN A CA 1
ATOM 2240 C C . GLN A 1 279 ? 10.918 -2.682 -20.218 1.00 92.94 279 GLN A C 1
ATOM 2242 O O . GLN A 1 279 ? 10.725 -3.431 -21.172 1.00 92.94 279 GLN A O 1
ATOM 2247 N N . ALA A 1 280 ? 10.371 -2.916 -19.020 1.00 93.12 280 ALA A N 1
ATOM 2248 C CA . ALA A 1 280 ? 9.484 -4.059 -18.792 1.00 93.12 280 ALA A CA 1
ATOM 2249 C C . ALA A 1 280 ? 8.262 -4.028 -19.734 1.00 93.12 280 ALA A C 1
ATOM 2251 O O . ALA A 1 280 ? 7.891 -5.035 -20.326 1.00 93.12 280 ALA A O 1
ATOM 2252 N N . PHE A 1 281 ? 7.690 -2.848 -19.981 1.00 94.69 281 PHE A N 1
ATOM 2253 C CA . PHE A 1 281 ? 6.557 -2.701 -20.901 1.00 94.69 281 PHE A CA 1
ATOM 2254 C C . PHE A 1 281 ? 6.977 -2.746 -22.374 1.00 94.69 281 PHE A C 1
ATOM 2256 O O . PHE A 1 281 ? 6.180 -3.130 -23.228 1.00 94.69 281 PHE A O 1
ATOM 2263 N N . GLU A 1 282 ? 8.222 -2.372 -22.692 1.00 93.62 282 GLU A N 1
ATOM 2264 C CA . GLU A 1 282 ? 8.791 -2.545 -24.036 1.00 93.62 282 GLU A CA 1
ATOM 2265 C C . GLU A 1 282 ? 8.882 -4.031 -24.415 1.00 93.62 282 GLU A C 1
ATOM 2267 O O . GLU A 1 282 ? 8.644 -4.392 -25.567 1.00 93.62 282 GLU A O 1
ATOM 2272 N N . TRP A 1 283 ? 9.153 -4.902 -23.440 1.00 91.56 283 TRP A N 1
ATOM 2273 C CA . TRP A 1 283 ? 9.145 -6.361 -23.605 1.00 91.56 283 TRP A CA 1
ATOM 2274 C C . TRP A 1 283 ? 7.756 -6.992 -23.534 1.00 91.56 283 TRP A C 1
ATOM 2276 O O . TRP A 1 283 ? 7.648 -8.215 -23.533 1.00 91.56 283 TRP A O 1
ATOM 2286 N N . VAL A 1 284 ? 6.714 -6.159 -23.578 1.00 87.50 284 VAL A N 1
ATOM 2287 C CA . VAL A 1 284 ? 5.309 -6.508 -23.389 1.00 87.50 284 VAL A CA 1
ATOM 2288 C C . VAL A 1 284 ? 4.995 -6.831 -21.928 1.00 87.50 284 VAL A C 1
ATOM 2290 O O . VAL A 1 284 ? 5.660 -7.611 -21.254 1.00 87.50 284 VAL A O 1
ATOM 2293 N N . ALA A 1 285 ? 3.917 -6.224 -21.445 1.00 92.62 285 ALA A N 1
ATOM 2294 C CA . ALA A 1 285 ? 3.239 -6.629 -20.228 1.00 92.62 285 ALA A CA 1
ATOM 2295 C C . ALA A 1 285 ? 1.780 -6.942 -20.591 1.00 92.62 285 ALA A C 1
ATOM 2297 O O . ALA A 1 285 ? 1.173 -6.174 -21.347 1.00 92.62 285 ALA A O 1
ATOM 2298 N N . PRO A 1 286 ? 1.189 -8.040 -20.089 1.00 95.25 286 PRO A N 1
ATOM 2299 C CA . PRO A 1 286 ? -0.245 -8.257 -20.241 1.00 95.25 286 PRO A CA 1
ATOM 2300 C C . PRO A 1 286 ? -1.028 -7.151 -19.513 1.00 95.25 286 PRO A C 1
ATOM 2302 O O . PRO A 1 286 ? -0.489 -6.526 -18.592 1.00 95.25 286 PRO A O 1
ATOM 2305 N N . PRO A 1 287 ? -2.300 -6.899 -19.869 1.00 96.56 287 PRO A N 1
ATOM 2306 C CA . PRO A 1 287 ? -3.179 -6.061 -19.063 1.00 96.56 287 PRO A CA 1
ATOM 2307 C C . PRO A 1 287 ? -3.172 -6.524 -17.604 1.00 96.56 287 PRO A C 1
ATOM 2309 O O . PRO A 1 287 ? -3.263 -7.719 -17.327 1.00 96.56 287 PRO A O 1
ATOM 2312 N N . HIS A 1 288 ? -3.066 -5.587 -16.664 1.00 97.44 288 HIS A N 1
ATOM 2313 C CA . HIS A 1 288 ? -3.012 -5.906 -15.240 1.00 97.44 288 HIS A CA 1
ATOM 2314 C C . HIS A 1 288 ? -3.601 -4.804 -14.369 1.00 97.44 288 HIS A C 1
ATOM 2316 O O . HIS A 1 288 ? -3.730 -3.643 -14.774 1.00 97.44 288 HIS A O 1
ATOM 2322 N N . ALA A 1 289 ? -3.982 -5.201 -13.162 1.00 97.50 289 ALA A N 1
ATOM 2323 C CA . ALA A 1 289 ? -4.487 -4.325 -12.126 1.00 97.50 289 ALA A CA 1
ATOM 2324 C C . ALA A 1 289 ? -4.015 -4.811 -10.756 1.00 97.50 289 ALA A C 1
ATOM 2326 O O . ALA A 1 289 ? -3.744 -5.994 -10.537 1.00 97.50 289 ALA A O 1
ATOM 2327 N N . GLY A 1 290 ? -3.961 -3.888 -9.809 1.00 96.25 290 GLY A N 1
ATOM 2328 C CA . GLY A 1 290 ? -3.490 -4.190 -8.471 1.00 96.25 290 GLY A CA 1
ATOM 2329 C C . GLY A 1 290 ? -3.917 -3.142 -7.472 1.00 96.25 290 GLY A C 1
ATOM 2330 O O . GLY A 1 290 ? -4.570 -2.151 -7.809 1.00 96.25 290 GLY A O 1
ATOM 2331 N N . ALA A 1 291 ? -3.526 -3.373 -6.228 1.00 96.06 291 ALA A N 1
ATOM 2332 C CA . ALA A 1 291 ? -3.856 -2.505 -5.117 1.00 96.06 291 ALA A CA 1
ATOM 2333 C C . ALA A 1 291 ? -2.786 -2.549 -4.026 1.00 96.06 291 ALA A C 1
ATOM 2335 O O . ALA A 1 291 ? -1.992 -3.493 -3.939 1.00 96.06 291 ALA A O 1
ATOM 2336 N N . GLY A 1 292 ? -2.782 -1.508 -3.199 1.00 94.56 292 GLY A N 1
ATOM 2337 C CA . GLY A 1 292 ? -2.020 -1.438 -1.961 1.00 94.56 292 GLY A CA 1
ATOM 2338 C C . GLY A 1 292 ? -2.950 -1.172 -0.782 1.00 94.56 292 GLY A C 1
ATOM 2339 O O . GLY A 1 292 ? -3.834 -0.323 -0.862 1.00 94.56 292 GLY A O 1
ATOM 2340 N N . ILE A 1 293 ? -2.741 -1.897 0.314 1.00 93.94 293 ILE A N 1
ATOM 2341 C CA . ILE A 1 293 ? -3.503 -1.791 1.561 1.00 93.94 293 ILE A CA 1
ATOM 2342 C C . ILE A 1 293 ? -2.539 -1.408 2.680 1.00 93.94 293 ILE A C 1
ATOM 2344 O O . ILE A 1 293 ? -1.523 -2.070 2.892 1.00 93.94 293 ILE A O 1
ATOM 2348 N N . GLY A 1 294 ? -2.859 -0.370 3.449 1.00 93.44 294 GLY A N 1
ATOM 2349 C CA . GLY A 1 294 ? -2.098 -0.048 4.657 1.00 93.44 294 GLY A CA 1
ATOM 2350 C C . GLY A 1 294 ? -2.516 -0.952 5.817 1.00 93.44 294 GLY A C 1
ATOM 2351 O O . GLY A 1 294 ? -3.622 -0.793 6.329 1.00 93.44 294 GLY A O 1
ATOM 2352 N N . LEU A 1 295 ? -1.650 -1.858 6.284 1.00 94.75 295 LEU A N 1
ATOM 2353 C CA . LEU A 1 295 ? -1.976 -2.801 7.367 1.00 94.75 295 LEU A CA 1
ATOM 2354 C C . LEU A 1 295 ? -2.426 -2.084 8.644 1.00 94.75 295 LEU A C 1
ATOM 2356 O O . LEU A 1 295 ? -3.458 -2.416 9.227 1.00 94.75 295 LEU A O 1
ATOM 2360 N N . GLU A 1 296 ? -1.663 -1.086 9.085 1.00 94.94 296 GLU A N 1
ATOM 2361 C CA . GLU A 1 296 ? -1.981 -0.333 10.297 1.00 94.94 296 GLU A CA 1
ATOM 2362 C C . GLU A 1 296 ? -3.252 0.500 10.120 1.00 94.94 296 GLU A C 1
ATOM 2364 O O . GLU A 1 296 ? -4.015 0.658 11.071 1.00 94.94 296 GLU A O 1
ATOM 2369 N N . ARG A 1 297 ? -3.513 0.986 8.901 1.00 92.00 297 ARG A N 1
ATOM 2370 C CA . ARG A 1 297 ? -4.720 1.749 8.571 1.00 92.00 297 ARG A CA 1
ATOM 2371 C C . ARG A 1 297 ? -5.962 0.862 8.584 1.00 92.00 297 ARG A C 1
ATOM 2373 O O . ARG A 1 297 ? -6.946 1.223 9.222 1.00 92.00 297 ARG A O 1
ATOM 2380 N N . LEU A 1 298 ? -5.882 -0.320 7.977 1.00 91.88 298 LEU A N 1
ATOM 2381 C CA . LEU A 1 298 ? -6.941 -1.325 7.998 1.00 91.88 298 LEU A CA 1
ATOM 2382 C C . LEU A 1 298 ? -7.305 -1.714 9.437 1.00 91.88 298 LEU A C 1
ATOM 2384 O O . LEU A 1 298 ? -8.466 -1.636 9.826 1.00 91.88 298 LEU A O 1
ATOM 2388 N N . VAL A 1 299 ? -6.310 -2.059 10.260 1.00 91.62 299 VAL A N 1
ATOM 2389 C CA . VAL A 1 299 ? -6.537 -2.436 11.666 1.00 91.62 299 VAL A CA 1
ATOM 2390 C C . VAL A 1 299 ? -7.100 -1.271 12.477 1.00 91.62 299 VAL A C 1
ATOM 2392 O O . VAL A 1 299 ? -8.021 -1.471 13.267 1.00 91.62 299 VAL A O 1
ATOM 2395 N N . ALA A 1 300 ? -6.572 -0.059 12.288 1.00 91.00 300 ALA A N 1
ATOM 2396 C CA . ALA A 1 300 ? -7.049 1.116 13.007 1.00 91.00 300 ALA A CA 1
ATOM 2397 C C . ALA A 1 300 ? -8.505 1.464 12.675 1.00 91.00 300 ALA A C 1
ATOM 2399 O O . ALA A 1 300 ? -9.215 1.913 13.569 1.00 91.00 300 ALA A O 1
ATOM 2400 N N . LEU A 1 301 ? -8.947 1.253 11.432 1.00 88.38 301 LEU A N 1
ATOM 2401 C CA . LEU A 1 301 ? -10.318 1.544 11.002 1.00 88.38 301 LEU A CA 1
ATOM 2402 C C . LEU A 1 301 ? -11.305 0.432 11.361 1.00 88.38 301 LEU A C 1
ATOM 2404 O O . LEU A 1 301 ? -12.415 0.734 11.795 1.00 88.38 301 LEU A O 1
ATOM 2408 N N . ILE A 1 302 ? -10.908 -0.840 11.255 1.00 84.81 302 ILE A N 1
ATOM 2409 C CA . ILE A 1 302 ? -11.755 -1.959 11.698 1.00 84.81 302 ILE A CA 1
ATOM 2410 C C . ILE A 1 302 ? -12.051 -1.831 13.199 1.00 84.81 302 ILE A C 1
ATOM 2412 O O . ILE A 1 302 ? -13.210 -1.912 13.598 1.00 84.81 302 ILE A O 1
ATOM 2416 N N . LEU A 1 303 ? -11.019 -1.561 14.008 1.00 84.88 303 LEU A N 1
ATOM 2417 C CA . LEU A 1 303 ? -11.115 -1.468 15.471 1.00 84.88 303 LEU A CA 1
ATOM 2418 C C . LEU A 1 303 ? -11.451 -0.062 16.003 1.00 84.88 303 LEU A C 1
ATOM 2420 O O . LEU A 1 303 ? -11.400 0.142 17.213 1.00 84.88 303 LEU A O 1
ATOM 2424 N N . ASP A 1 304 ? -11.714 0.904 15.119 1.00 85.19 304 ASP A N 1
ATOM 2425 C CA . ASP A 1 304 ? -11.991 2.314 15.442 1.00 85.19 304 ASP A CA 1
ATOM 2426 C C . ASP A 1 304 ? -11.028 2.935 16.482 1.00 85.19 304 ASP A C 1
ATOM 2428 O O . ASP A 1 304 ? -11.410 3.523 17.492 1.00 85.19 304 ASP A O 1
ATOM 2432 N N . LEU A 1 305 ? -9.719 2.794 16.253 1.00 85.38 305 LEU A N 1
ATOM 2433 C CA . LEU A 1 305 ? -8.694 3.209 17.222 1.00 85.38 305 LEU A CA 1
ATOM 2434 C C . LEU A 1 305 ? -8.467 4.730 17.280 1.00 85.38 305 LEU A C 1
ATOM 2436 O O . LEU A 1 305 ? -7.684 5.195 18.108 1.00 85.38 305 LEU A O 1
ATOM 2440 N N . GLY A 1 306 ? -9.040 5.503 16.353 1.00 84.12 306 GLY A N 1
ATOM 2441 C CA . GLY A 1 306 ? -8.867 6.958 16.223 1.00 84.12 306 GLY A CA 1
ATOM 2442 C C . GLY A 1 306 ? -7.470 7.445 15.786 1.00 84.12 306 GLY A C 1
ATOM 2443 O O . GLY A 1 306 ? -7.355 8.509 15.176 1.00 84.12 306 GLY A O 1
ATOM 2444 N N . ASN A 1 307 ? -6.406 6.680 16.052 1.00 88.31 307 ASN A N 1
ATOM 2445 C CA . ASN A 1 307 ? -5.019 7.008 15.711 1.00 88.31 307 ASN A CA 1
ATOM 2446 C C . ASN A 1 307 ? -4.263 5.764 15.221 1.00 88.31 307 ASN A C 1
ATOM 2448 O O . ASN A 1 307 ? -4.103 4.793 15.967 1.00 88.31 307 ASN A O 1
ATOM 2452 N N . LEU A 1 308 ? -3.727 5.806 13.993 1.00 91.12 308 LEU A N 1
ATOM 2453 C CA . LEU A 1 308 ? -3.055 4.647 13.386 1.00 91.12 308 LEU A CA 1
ATOM 2454 C C . LEU A 1 308 ? -1.830 4.172 14.175 1.00 91.12 308 LEU A C 1
ATOM 2456 O O . LEU A 1 308 ? -1.458 3.003 14.109 1.00 91.12 308 LEU A O 1
ATOM 2460 N N . ARG A 1 309 ? -1.209 5.059 14.964 1.00 92.25 309 ARG A N 1
ATOM 2461 C CA . ARG A 1 309 ? -0.037 4.725 15.787 1.00 92.25 309 ARG A CA 1
ATOM 2462 C C . ARG A 1 309 ? -0.346 3.643 16.820 1.00 92.25 309 ARG A C 1
ATOM 2464 O O . ARG A 1 309 ? 0.561 2.917 17.220 1.00 92.25 309 ARG A O 1
ATOM 2471 N N . HIS A 1 310 ? -1.604 3.498 17.244 1.00 91.38 310 HIS A N 1
ATOM 2472 C CA . HIS A 1 310 ? -2.006 2.415 18.143 1.00 91.38 310 HIS A CA 1
ATOM 2473 C C . HIS A 1 310 ? -1.939 1.046 17.471 1.00 91.38 310 HIS A C 1
ATOM 2475 O O . HIS A 1 310 ? -1.573 0.073 18.132 1.00 91.38 310 HIS A O 1
ATOM 2481 N N . ALA A 1 311 ? -2.200 1.001 16.164 1.00 94.06 311 ALA A N 1
ATOM 2482 C CA . ALA A 1 311 ? -2.089 -0.189 15.339 1.00 94.06 311 ALA A CA 1
ATOM 2483 C C . ALA A 1 311 ? -0.654 -0.484 14.877 1.00 94.06 311 ALA A C 1
ATOM 2485 O O . ALA A 1 311 ? -0.478 -1.466 14.177 1.00 94.06 311 ALA A O 1
ATOM 2486 N N . SER A 1 312 ? 0.372 0.290 15.259 1.00 95.00 312 SER A N 1
ATOM 2487 C CA . SER A 1 312 ? 1.782 0.015 14.923 1.00 95.00 312 SER A CA 1
ATOM 2488 C C . SER A 1 312 ? 2.580 -0.356 16.167 1.00 95.00 312 SER A C 1
ATOM 2490 O O . SER A 1 312 ? 2.500 0.342 17.174 1.00 95.00 312 SER A O 1
ATOM 2492 N N . LEU A 1 313 ? 3.395 -1.417 16.138 1.00 94.75 313 LEU A N 1
ATOM 2493 C CA . LEU A 1 313 ? 4.205 -1.791 17.307 1.00 94.75 313 LEU A CA 1
ATOM 2494 C C . LEU A 1 313 ? 5.165 -0.657 17.709 1.00 94.75 313 LEU A C 1
ATOM 2496 O O . LEU A 1 313 ? 5.193 -0.267 18.877 1.00 94.75 313 LEU A O 1
ATOM 2500 N N . PHE A 1 314 ? 5.885 -0.099 16.732 1.00 95.06 314 PHE A N 1
ATOM 2501 C CA . PHE A 1 314 ? 6.819 1.014 16.904 1.00 95.06 314 PHE A CA 1
ATOM 2502 C C . PHE A 1 314 ? 6.576 2.070 15.820 1.00 95.06 314 PHE A C 1
ATOM 2504 O O . PHE A 1 314 ? 7.229 2.028 14.776 1.00 95.06 314 PHE A O 1
ATOM 2511 N N . PRO A 1 315 ? 5.652 3.018 16.050 1.00 93.94 315 PRO A N 1
ATOM 2512 C CA . PRO A 1 315 ? 5.293 3.992 15.031 1.00 93.94 315 PRO A CA 1
ATOM 2513 C C . PRO A 1 315 ? 6.469 4.900 14.660 1.00 93.94 315 PRO A C 1
ATOM 2515 O O . PRO A 1 315 ? 7.361 5.186 15.474 1.00 93.94 315 PRO A O 1
ATOM 2518 N N . ARG A 1 316 ? 6.449 5.359 13.407 1.00 92.69 316 ARG A N 1
ATOM 2519 C CA . ARG A 1 316 ? 7.350 6.377 12.867 1.00 92.69 316 ARG A CA 1
ATOM 2520 C C . ARG A 1 316 ? 6.531 7.489 12.233 1.00 92.69 316 ARG A C 1
ATOM 2522 O O . ARG A 1 316 ? 5.609 7.235 11.470 1.00 92.69 316 ARG A O 1
ATOM 2529 N N . ASP A 1 317 ? 6.863 8.715 12.587 1.00 91.12 317 ASP A N 1
ATOM 2530 C CA . ASP A 1 317 ? 6.274 9.954 12.096 1.00 91.12 317 ASP A CA 1
ATOM 2531 C C . ASP A 1 317 ? 7.370 11.037 12.010 1.00 91.12 317 ASP A C 1
ATOM 2533 O O . ASP A 1 317 ? 8.506 10.787 12.441 1.00 91.12 317 ASP A O 1
ATOM 2537 N N . PRO A 1 318 ? 7.078 12.243 11.487 1.00 89.62 318 PRO A N 1
ATOM 2538 C CA . PRO A 1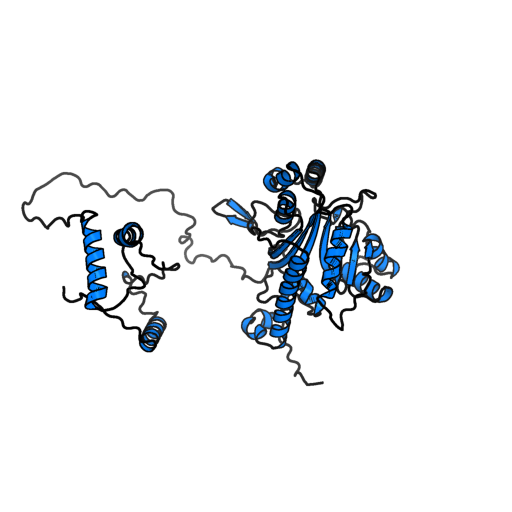 318 ? 8.092 13.290 11.335 1.00 89.62 318 PRO A CA 1
ATOM 2539 C C . PRO A 1 318 ? 8.775 13.725 12.645 1.00 89.62 318 PRO A C 1
ATOM 2541 O O . PRO A 1 318 ? 9.836 14.339 12.608 1.00 89.62 318 PRO A O 1
ATOM 2544 N N . LYS A 1 319 ? 8.192 13.413 13.813 1.00 87.44 319 LYS A N 1
ATOM 2545 C CA . LYS A 1 319 ? 8.701 13.803 15.140 1.00 87.44 319 LYS A CA 1
ATOM 2546 C C . LYS A 1 319 ? 9.356 12.648 15.901 1.00 87.44 319 LYS A C 1
ATOM 2548 O O . LYS A 1 319 ? 9.739 12.817 17.057 1.00 87.44 319 LYS A O 1
ATOM 2553 N N . SER A 1 320 ? 9.478 11.478 15.280 1.00 85.75 320 SER A N 1
ATOM 2554 C CA . SER A 1 320 ? 9.974 10.265 15.937 1.00 85.75 320 SER A CA 1
ATOM 2555 C C . SER A 1 320 ? 11.474 10.291 16.225 1.00 85.75 320 SER A C 1
ATOM 2557 O O . SER A 1 320 ? 11.931 9.591 17.129 1.00 85.75 320 SER A O 1
ATOM 2559 N N . PHE A 1 321 ? 12.240 11.095 15.487 1.00 83.12 321 PHE A N 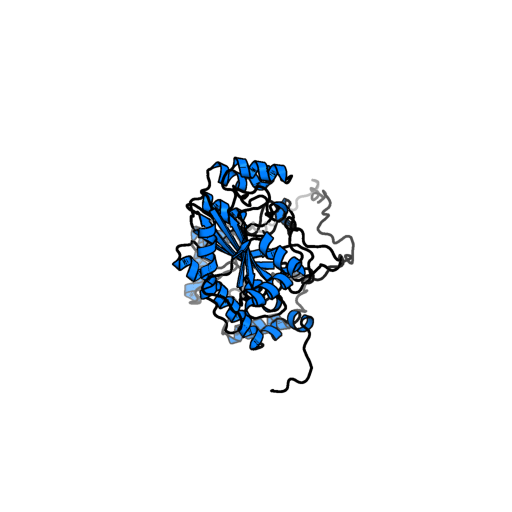1
ATOM 2560 C CA . PHE A 1 321 ? 13.658 11.317 15.745 1.00 83.12 321 PHE A CA 1
ATOM 2561 C C . PHE A 1 321 ? 13.878 12.723 16.305 1.00 83.12 321 PHE A C 1
ATOM 2563 O O . PHE A 1 321 ? 13.199 13.662 15.882 1.00 83.12 321 PHE A O 1
ATOM 2570 N N . PRO A 1 322 ? 14.804 12.893 17.266 1.00 74.38 322 PRO A N 1
ATOM 2571 C CA . PRO A 1 322 ? 15.118 14.212 17.783 1.00 74.38 322 PRO A CA 1
ATOM 2572 C C . PRO A 1 322 ? 15.645 15.082 16.646 1.00 74.38 322 PRO A C 1
ATOM 2574 O O . PRO A 1 322 ? 16.456 14.633 15.837 1.00 74.38 322 PRO A O 1
ATOM 2577 N N . THR A 1 323 ? 15.246 16.352 16.623 1.00 68.00 323 THR A N 1
ATOM 2578 C CA . THR A 1 323 ? 15.998 17.350 15.870 1.00 68.00 323 THR A CA 1
ATOM 2579 C C . THR A 1 323 ? 17.377 17.422 16.507 1.00 68.00 323 THR A C 1
ATOM 2581 O O . THR A 1 323 ? 17.537 17.990 17.592 1.00 68.00 323 THR A O 1
ATOM 2584 N N . THR A 1 324 ? 18.378 16.824 15.873 1.00 54.47 324 THR A N 1
ATOM 2585 C CA . THR A 1 324 ? 19.761 17.177 16.150 1.00 54.47 324 THR A CA 1
ATOM 2586 C C . THR A 1 324 ? 19.862 18.666 15.849 1.00 54.47 324 THR A C 1
ATOM 2588 O O . THR A 1 324 ? 19.887 19.074 14.692 1.00 54.47 324 THR A O 1
ATOM 2591 N N . LYS A 1 325 ? 19.911 19.511 16.890 1.00 51.19 325 LYS A N 1
ATOM 2592 C CA . LYS A 1 325 ? 20.706 20.734 16.753 1.00 51.19 325 LYS A CA 1
ATOM 2593 C C . LYS A 1 325 ? 22.046 20.228 16.259 1.00 51.19 325 LYS A C 1
ATOM 2595 O O . LYS A 1 325 ? 22.557 19.289 16.881 1.00 51.19 325 LYS A O 1
ATOM 2600 N N . GLU A 1 326 ? 22.543 20.749 15.137 1.00 51.00 326 GLU A N 1
ATOM 2601 C CA . GLU A 1 326 ? 23.897 20.409 14.718 1.00 51.00 326 GLU A CA 1
ATOM 2602 C C . GLU A 1 326 ? 24.765 20.483 15.970 1.00 51.00 326 GLU A C 1
ATOM 2604 O O . GLU A 1 326 ? 24.706 21.497 16.684 1.00 51.00 326 GLU A O 1
ATOM 2609 N N . PRO A 1 327 ? 25.440 19.388 16.356 1.00 46.69 327 PRO A N 1
ATOM 2610 C CA . PRO A 1 327 ? 26.359 19.488 17.456 1.00 46.69 327 PRO A CA 1
ATOM 2611 C C . PRO A 1 327 ? 27.358 20.544 17.006 1.00 46.69 327 PRO A C 1
ATOM 2613 O O . PRO A 1 327 ? 28.137 20.303 16.086 1.00 46.69 327 PRO A O 1
ATOM 2616 N N . ASN A 1 328 ? 27.322 21.725 17.629 1.00 48.28 328 ASN A N 1
ATOM 2617 C CA . ASN A 1 328 ? 28.504 22.559 17.684 1.00 48.28 328 ASN A CA 1
ATOM 2618 C C . ASN A 1 328 ? 29.553 21.630 18.279 1.00 48.28 328 ASN A C 1
ATOM 2620 O O . ASN A 1 328 ? 29.514 21.333 19.478 1.00 48.28 328 ASN A O 1
ATOM 2624 N N . LEU A 1 329 ? 30.406 21.069 17.420 1.00 48.66 329 LEU A N 1
ATOM 2625 C CA . LEU A 1 329 ? 31.553 20.306 17.862 1.00 48.66 329 LEU A CA 1
ATOM 2626 C C . LEU A 1 329 ? 32.234 21.200 18.895 1.00 48.66 329 LEU A C 1
ATOM 2628 O O . LEU A 1 329 ? 32.473 22.380 18.624 1.00 48.66 329 LEU A O 1
ATOM 2632 N N . ARG A 1 330 ? 32.506 20.676 20.097 1.00 49.94 330 ARG A N 1
ATOM 2633 C CA . ARG A 1 330 ? 33.225 21.445 21.130 1.00 49.94 330 ARG A CA 1
ATOM 2634 C C . ARG A 1 330 ? 34.518 22.049 20.567 1.00 49.94 330 ARG A C 1
ATOM 2636 O O . ARG A 1 330 ? 34.939 23.106 21.028 1.00 49.94 330 ARG A O 1
ATOM 2643 N N . HIS A 1 331 ? 35.073 21.413 19.532 1.00 54.12 331 HIS A N 1
ATOM 2644 C CA . HIS A 1 331 ? 36.157 21.909 18.703 1.00 54.12 331 HIS A CA 1
ATOM 2645 C C . HIS A 1 331 ? 35.782 21.783 17.212 1.00 54.12 331 HIS A C 1
ATOM 2647 O O . HIS A 1 331 ? 35.619 20.666 16.724 1.00 54.12 331 HIS A O 1
ATOM 2653 N N . PRO A 1 332 ? 35.693 22.889 16.451 1.00 50.66 332 PRO A N 1
ATOM 2654 C CA . PRO A 1 332 ? 35.407 22.872 15.009 1.00 50.66 332 PRO A CA 1
ATOM 2655 C C . PRO A 1 332 ? 36.391 22.045 14.155 1.00 50.66 332 PRO A C 1
ATOM 2657 O O . PRO A 1 332 ? 36.117 21.788 12.987 1.00 50.66 332 PRO A O 1
ATOM 2660 N N . GLY A 1 333 ? 37.535 21.644 14.723 1.00 49.19 333 GLY A N 1
ATOM 2661 C CA . GLY A 1 333 ? 38.563 20.828 14.071 1.00 49.19 333 GLY A CA 1
ATOM 2662 C C . GLY A 1 333 ? 38.336 19.312 14.122 1.00 49.19 333 GLY A C 1
ATOM 2663 O O . GLY A 1 333 ? 38.978 18.601 13.357 1.00 49.19 333 GLY A O 1
ATOM 2664 N N . ASP A 1 334 ? 37.405 18.806 14.940 1.00 44.72 334 ASP A N 1
ATOM 2665 C CA . ASP A 1 334 ? 37.124 17.361 15.067 1.00 44.72 334 ASP A CA 1
ATOM 2666 C C . ASP A 1 334 ? 36.095 16.867 14.032 1.00 44.72 334 ASP A C 1
ATOM 2668 O O . ASP A 1 334 ? 35.276 15.982 14.284 1.00 44.72 334 ASP A O 1
ATOM 2672 N N . THR A 1 335 ? 36.109 17.461 12.839 1.00 47.44 335 THR A N 1
ATOM 2673 C CA . THR A 1 335 ? 35.308 16.992 11.710 1.00 47.44 335 THR A CA 1
ATOM 2674 C C . THR A 1 335 ? 36.072 15.912 10.944 1.00 47.44 335 THR A C 1
ATOM 2676 O O . THR A 1 335 ? 37.141 16.149 10.386 1.00 47.44 335 THR A O 1
ATOM 2679 N N . THR A 1 336 ? 35.521 14.699 10.858 1.00 48.38 336 THR A N 1
ATOM 2680 C CA . THR A 1 336 ? 36.086 13.631 10.008 1.00 48.38 336 THR A CA 1
ATOM 2681 C C . THR A 1 336 ? 35.839 13.873 8.514 1.00 48.38 336 THR A C 1
ATOM 2683 O O . THR A 1 336 ? 36.374 13.145 7.675 1.00 48.38 336 THR A O 1
ATOM 2686 N N . LEU A 1 337 ? 35.062 14.908 8.168 1.00 42.00 337 LEU A N 1
ATOM 2687 C CA . LEU A 1 337 ? 34.670 15.251 6.798 1.00 42.00 337 LEU A CA 1
ATOM 2688 C C . LEU A 1 337 ? 35.718 16.093 6.054 1.00 42.00 337 LEU A C 1
ATOM 2690 O O . LEU A 1 337 ? 35.682 16.150 4.826 1.00 42.00 337 LEU A O 1
ATOM 2694 N N . GLN A 1 338 ? 36.689 16.691 6.754 1.00 43.84 338 GLN A N 1
ATOM 2695 C CA . GLN A 1 338 ? 37.835 17.370 6.140 1.00 43.84 338 GLN A CA 1
ATOM 2696 C C . GLN A 1 338 ? 39.147 16.709 6.569 1.00 43.84 338 GLN A C 1
ATOM 2698 O O . GLN A 1 338 ? 39.873 17.208 7.422 1.00 43.84 338 GLN A O 1
ATOM 2703 N N . ARG A 1 339 ? 39.504 15.588 5.931 1.00 41.97 339 ARG A N 1
ATOM 2704 C CA . ARG A 1 339 ? 40.921 15.200 5.884 1.00 41.97 339 ARG A CA 1
ATOM 2705 C C . ARG A 1 339 ? 41.658 16.185 4.967 1.00 41.97 339 ARG A C 1
ATOM 2707 O O . ARG A 1 339 ? 41.243 16.321 3.812 1.00 41.97 339 ARG A O 1
ATOM 2714 N N . PRO A 1 340 ? 42.749 16.832 5.412 1.00 35.62 340 PRO A N 1
ATOM 2715 C CA . PRO A 1 340 ? 43.587 17.620 4.520 1.00 35.62 340 PRO A CA 1
ATOM 2716 C C . PRO A 1 340 ? 44.087 16.727 3.379 1.00 35.62 340 PRO A C 1
ATOM 2718 O O . PRO A 1 340 ? 44.600 15.629 3.611 1.00 35.62 340 PRO A O 1
ATOM 2721 N N . LYS A 1 341 ? 43.925 17.173 2.129 1.00 40.69 341 LYS A N 1
ATOM 2722 C CA . LYS A 1 341 ? 44.612 16.551 0.994 1.00 40.69 341 LYS A CA 1
ATOM 2723 C C . LYS A 1 341 ? 46.117 16.791 1.161 1.00 40.69 341 LYS A C 1
ATOM 2725 O O . LYS A 1 341 ? 46.584 17.899 0.927 1.00 40.69 341 LYS A O 1
ATOM 2730 N N . GLY A 1 342 ? 46.856 15.735 1.491 1.00 41.81 342 GLY A N 1
ATOM 2731 C CA . GLY A 1 342 ? 48.314 15.681 1.373 1.00 41.81 342 GLY A CA 1
ATOM 2732 C C . GLY A 1 342 ? 49.090 16.023 2.648 1.00 41.81 342 GLY A C 1
ATOM 2733 O O . GLY A 1 342 ? 48.709 16.916 3.394 1.00 41.81 342 GLY A O 1
ATOM 2734 N N . TYR A 1 343 ? 50.213 15.316 2.814 1.00 37.00 343 TYR A N 1
ATOM 2735 C CA . TYR A 1 343 ? 51.236 15.395 3.869 1.00 37.00 343 TYR A CA 1
ATOM 2736 C C . TYR A 1 343 ? 51.077 14.469 5.084 1.00 37.00 343 TYR A C 1
ATOM 2738 O O . TYR A 1 343 ? 50.971 14.898 6.226 1.00 37.00 343 TYR A O 1
ATOM 2746 N N . LEU A 1 344 ? 51.252 13.167 4.839 1.00 37.50 344 LEU A N 1
ATOM 2747 C CA . LEU A 1 344 ? 52.219 12.424 5.651 1.00 37.50 344 LEU A CA 1
ATOM 2748 C C . LEU A 1 344 ? 53.606 12.742 5.077 1.00 37.50 344 LEU A C 1
ATOM 2750 O O . LEU A 1 344 ? 53.853 12.489 3.898 1.00 37.50 344 LEU A O 1
ATOM 2754 N N . GLN A 1 345 ? 54.479 13.362 5.874 1.00 34.94 345 GLN A N 1
ATOM 2755 C CA . GLN A 1 345 ? 55.886 13.525 5.505 1.00 34.94 345 GLN A CA 1
ATOM 2756 C C . GLN A 1 345 ? 56.506 12.136 5.274 1.00 34.94 345 GLN A C 1
ATOM 2758 O O . GLN A 1 345 ? 56.293 11.244 6.100 1.00 34.94 345 GLN A O 1
ATOM 2763 N N . PRO A 1 346 ? 57.277 11.921 4.192 1.00 33.34 346 PRO A N 1
ATOM 2764 C CA . PRO A 1 346 ? 58.104 10.730 4.084 1.00 33.34 346 PRO A CA 1
ATOM 2765 C C . PRO A 1 346 ? 59.083 10.706 5.261 1.00 33.34 346 PRO A C 1
ATOM 2767 O O . PRO A 1 346 ? 59.735 11.712 5.542 1.00 33.34 346 PRO A O 1
ATOM 2770 N N . LEU A 1 347 ? 59.189 9.563 5.939 1.00 34.66 347 LEU A N 1
ATOM 2771 C CA . LEU A 1 347 ? 60.261 9.312 6.902 1.00 34.66 347 LEU A CA 1
ATOM 2772 C C . LEU A 1 347 ? 61.607 9.629 6.231 1.00 34.66 347 LEU A C 1
ATOM 2774 O O . LEU A 1 347 ? 61.905 9.109 5.154 1.00 34.66 347 LEU A O 1
ATOM 2778 N N . ALA A 1 348 ? 62.387 10.522 6.843 1.00 34.12 348 ALA A N 1
ATOM 2779 C CA . ALA A 1 348 ? 63.682 10.947 6.331 1.00 34.12 348 ALA A CA 1
ATOM 2780 C C . ALA A 1 348 ? 64.610 9.735 6.149 1.00 34.12 348 ALA A C 1
ATOM 2782 O O . ALA A 1 348 ? 64.801 8.943 7.072 1.00 34.12 348 ALA A O 1
ATOM 2783 N N . GLN A 1 349 ? 65.194 9.591 4.958 1.00 32.78 349 GLN A N 1
ATOM 2784 C CA . GLN A 1 349 ? 66.243 8.598 4.727 1.00 32.78 349 GLN A CA 1
ATOM 2785 C C . GLN A 1 349 ? 67.515 9.003 5.494 1.00 32.78 349 GLN A C 1
ATOM 2787 O O . GLN A 1 349 ? 67.909 10.171 5.423 1.00 32.78 349 GLN A O 1
ATOM 2792 N N . PRO A 1 350 ? 68.184 8.080 6.206 1.00 30.58 350 PRO A N 1
ATOM 2793 C CA . PRO A 1 350 ? 69.433 8.393 6.885 1.00 30.58 350 PRO A CA 1
ATOM 2794 C C . PRO A 1 350 ? 70.579 8.552 5.872 1.00 30.58 350 PRO A C 1
ATOM 2796 O O . PRO A 1 350 ? 70.777 7.718 4.988 1.00 30.58 350 PRO A O 1
ATOM 2799 N N . SER A 1 351 ? 71.341 9.638 6.014 1.00 29.67 351 SER A N 1
ATOM 2800 C CA . SER A 1 351 ? 72.543 9.959 5.234 1.00 29.67 351 SER A CA 1
ATOM 2801 C C . SER A 1 351 ? 73.738 9.045 5.577 1.00 29.67 351 SER A C 1
ATOM 2803 O O . SER A 1 351 ? 73.873 8.638 6.733 1.00 29.67 351 SER A O 1
ATOM 2805 N N . PRO A 1 352 ? 74.647 8.753 4.623 1.00 36.66 352 PRO A N 1
ATOM 2806 C CA . PRO A 1 352 ? 75.678 7.734 4.785 1.00 36.66 352 PRO A CA 1
ATOM 2807 C C . PRO A 1 352 ? 77.006 8.326 5.279 1.00 36.66 352 PRO A C 1
ATOM 2809 O O . PRO A 1 352 ? 77.856 8.662 4.464 1.00 36.66 352 PRO A O 1
ATOM 2812 N N . THR A 1 353 ? 77.235 8.408 6.592 1.00 30.06 353 THR A N 1
ATOM 2813 C CA . THR A 1 353 ? 78.590 8.632 7.138 1.00 30.06 353 THR A CA 1
ATOM 2814 C C . THR A 1 353 ? 78.755 8.109 8.579 1.00 30.06 353 THR A C 1
ATOM 2816 O O . THR A 1 353 ? 78.213 8.676 9.522 1.00 30.06 353 THR A O 1
ATOM 2819 N N . SER A 1 354 ? 79.626 7.090 8.713 1.00 25.53 354 SER A N 1
ATOM 2820 C CA . SER A 1 354 ? 80.431 6.705 9.904 1.00 25.53 354 SER A CA 1
ATOM 2821 C C . SER A 1 354 ? 79.809 5.786 10.983 1.00 25.53 354 SER A C 1
ATOM 2823 O O . SER A 1 354 ? 78.618 5.855 11.252 1.00 25.53 354 SER A O 1
ATOM 2825 N N . PRO A 1 355 ? 80.629 4.987 11.705 1.00 30.83 355 PRO A N 1
ATOM 2826 C CA . PRO A 1 355 ? 81.426 3.861 11.219 1.00 30.83 355 PRO A CA 1
ATOM 2827 C C . PRO A 1 355 ? 80.986 2.516 11.845 1.00 30.83 355 PRO A C 1
ATOM 2829 O O . PRO A 1 355 ? 80.374 2.455 12.906 1.00 30.83 355 PRO A O 1
ATOM 2832 N N . ARG A 1 356 ? 81.343 1.417 11.168 1.00 31.80 356 ARG A N 1
ATOM 2833 C CA . ARG A 1 356 ? 81.101 0.026 11.585 1.00 31.80 356 ARG A CA 1
ATOM 2834 C C . ARG A 1 356 ? 81.658 -0.268 12.984 1.00 31.80 356 ARG A C 1
ATOM 2836 O O . ARG A 1 356 ? 82.873 -0.278 13.162 1.00 31.80 356 ARG A O 1
ATOM 2843 N N . THR A 1 357 ? 80.786 -0.674 13.901 1.00 28.28 357 THR A N 1
ATOM 2844 C CA . THR A 1 357 ? 81.132 -1.548 15.027 1.00 28.28 357 THR A CA 1
ATOM 2845 C C . THR A 1 357 ? 80.637 -2.959 14.734 1.00 28.28 357 THR A C 1
ATOM 2847 O O . THR A 1 357 ? 79.454 -3.235 14.555 1.00 28.28 357 THR A O 1
ATOM 2850 N N . THR A 1 358 ? 81.609 -3.850 14.604 1.00 32.03 358 THR A N 1
ATOM 2851 C CA . THR A 1 358 ? 81.474 -5.291 14.433 1.00 32.03 358 THR A CA 1
ATOM 2852 C C . THR A 1 358 ? 80.955 -5.963 15.698 1.00 32.03 358 THR A C 1
ATOM 2854 O O . THR A 1 358 ? 81.482 -5.713 16.778 1.00 32.03 358 THR A O 1
ATOM 2857 N N . GLY A 1 359 ? 80.045 -6.922 15.517 1.00 35.91 359 GLY A N 1
ATOM 2858 C CA . GLY A 1 359 ? 79.925 -8.081 16.401 1.00 35.91 359 GLY A CA 1
ATOM 2859 C C . GLY A 1 359 ? 78.803 -8.021 17.432 1.00 35.91 359 GLY A C 1
ATOM 2860 O O . GLY A 1 359 ? 79.047 -7.697 18.583 1.00 35.91 359 GLY A O 1
ATOM 2861 N N . GLN A 1 360 ? 77.600 -8.434 17.032 1.00 28.36 360 GLN A N 1
ATOM 2862 C CA . GLN A 1 360 ? 76.913 -9.616 17.575 1.00 28.36 360 GLN A CA 1
ATOM 2863 C C . GLN A 1 360 ? 75.578 -9.766 16.838 1.00 28.36 360 GLN A C 1
ATOM 2865 O O . GLN A 1 360 ? 74.695 -8.918 16.915 1.00 28.36 360 GLN A O 1
ATOM 2870 N N . SER A 1 361 ? 75.462 -10.838 16.061 1.00 27.39 361 SER A N 1
ATOM 2871 C CA . SER A 1 361 ? 74.227 -11.236 15.397 1.00 27.39 361 SER A CA 1
ATOM 2872 C C . SER A 1 361 ? 73.179 -11.620 16.445 1.00 27.39 361 SER A C 1
ATOM 2874 O O . SER A 1 361 ? 73.275 -12.690 17.046 1.00 27.39 361 SER A O 1
ATOM 2876 N N . LEU A 1 362 ? 72.173 -10.770 16.639 1.00 28.47 362 LEU A N 1
ATOM 2877 C CA . LEU A 1 362 ? 70.863 -11.219 17.111 1.00 28.47 362 LEU A CA 1
ATOM 2878 C C . LEU A 1 362 ? 70.245 -12.078 15.992 1.00 28.47 362 LEU A C 1
ATOM 2880 O O . LEU A 1 362 ? 70.359 -11.698 14.823 1.00 28.47 362 LEU A O 1
ATOM 2884 N N . PRO A 1 363 ? 69.671 -13.253 16.298 1.00 29.44 363 PRO A N 1
ATOM 2885 C CA . PRO A 1 363 ? 69.233 -14.181 15.267 1.00 29.44 363 PRO A CA 1
ATOM 2886 C C . PRO A 1 363 ? 68.078 -13.569 14.472 1.00 29.44 363 PRO A C 1
ATOM 2888 O O . PRO A 1 363 ? 67.110 -13.078 15.050 1.00 29.44 363 PRO A O 1
ATOM 2891 N N . GLU A 1 364 ? 68.169 -13.630 13.142 1.00 31.47 364 GLU A N 1
ATOM 2892 C CA . GLU A 1 364 ? 67.005 -13.475 12.274 1.00 31.47 364 GLU A CA 1
ATOM 2893 C C . GLU A 1 364 ? 65.919 -14.442 12.759 1.00 31.47 364 GLU A C 1
ATOM 2895 O O . GLU A 1 364 ? 66.102 -15.664 12.717 1.00 31.47 364 GLU A O 1
ATOM 2900 N N . ILE A 1 365 ? 64.775 -13.913 13.197 1.00 37.00 365 ILE A N 1
ATOM 2901 C CA . ILE A 1 365 ? 63.557 -14.715 13.278 1.00 37.00 365 ILE A CA 1
ATOM 2902 C C . ILE A 1 365 ? 63.177 -15.007 11.830 1.00 37.00 365 ILE A C 1
ATOM 2904 O O . ILE A 1 365 ? 62.558 -14.198 11.141 1.00 37.00 365 ILE A O 1
ATOM 2908 N N . ARG A 1 366 ? 63.655 -16.153 11.342 1.00 35.34 366 ARG A N 1
ATOM 2909 C CA . ARG A 1 366 ? 63.285 -16.714 10.048 1.00 35.34 366 ARG A CA 1
ATOM 2910 C C . ARG A 1 366 ? 61.762 -16.740 9.965 1.00 35.34 366 ARG A C 1
ATOM 2912 O O . ARG A 1 366 ? 61.119 -17.381 10.790 1.00 35.34 366 ARG A O 1
ATOM 2919 N N . SER A 1 367 ? 61.218 -16.081 8.943 1.00 42.62 367 SER A N 1
ATOM 2920 C CA . SER A 1 367 ? 59.882 -16.364 8.420 1.00 42.62 367 SER A CA 1
ATOM 2921 C C . SER A 1 367 ? 59.750 -17.885 8.310 1.00 42.62 367 SER A C 1
ATOM 2923 O O . SER A 1 367 ? 60.504 -18.537 7.577 1.00 42.62 367 SER A O 1
ATOM 2925 N N . ALA A 1 368 ? 58.870 -18.465 9.128 1.00 41.59 368 ALA A N 1
ATOM 2926 C CA . ALA A 1 368 ? 58.548 -19.874 9.027 1.00 41.59 368 ALA A CA 1
ATOM 2927 C C . ALA A 1 368 ? 58.003 -20.086 7.614 1.00 41.59 368 ALA A C 1
ATOM 2929 O O . ALA A 1 368 ? 57.045 -19.432 7.204 1.00 41.59 368 ALA A O 1
ATOM 2930 N N . LYS A 1 369 ? 58.647 -20.964 6.838 1.00 48.03 369 LYS A N 1
ATOM 2931 C CA . LYS A 1 369 ? 58.111 -21.388 5.541 1.00 48.03 369 LYS A CA 1
ATOM 2932 C C . LYS A 1 369 ? 56.651 -21.784 5.760 1.00 48.03 369 LYS A C 1
ATOM 2934 O O . LYS A 1 369 ? 56.370 -22.490 6.724 1.00 48.03 369 LYS A O 1
ATOM 2939 N N . THR A 1 370 ? 55.752 -21.391 4.864 1.00 53.31 370 THR A N 1
ATOM 2940 C CA . THR A 1 370 ? 54.297 -21.634 4.937 1.00 53.31 370 THR A CA 1
ATOM 2941 C C . THR A 1 370 ? 53.919 -23.109 5.194 1.00 53.31 370 THR A C 1
ATOM 2943 O O . THR A 1 370 ? 52.794 -23.392 5.592 1.00 53.31 370 THR A O 1
ATOM 2946 N N . SER A 1 371 ? 54.851 -24.058 5.009 1.00 58.44 371 SER A N 1
ATOM 2947 C CA . SER A 1 371 ? 54.695 -25.472 5.384 1.00 58.44 371 SER A CA 1
ATOM 2948 C C . SER A 1 371 ? 54.837 -25.750 6.889 1.00 58.44 371 SER A C 1
ATOM 2950 O O . SER A 1 371 ? 54.138 -26.606 7.409 1.00 58.44 371 SER A O 1
ATOM 2952 N N . GLN A 1 372 ? 55.709 -25.039 7.613 1.00 75.88 372 GLN A N 1
ATOM 2953 C CA . GLN A 1 372 ? 55.941 -25.286 9.041 1.00 75.88 372 GLN A CA 1
ATOM 2954 C C . GLN A 1 372 ? 54.759 -24.813 9.893 1.00 75.88 372 GLN A C 1
ATOM 2956 O O . GLN A 1 372 ? 54.436 -25.449 10.890 1.00 75.88 372 GLN A O 1
ATOM 2961 N N . LEU A 1 373 ? 54.109 -23.710 9.507 1.00 79.06 373 LEU A N 1
ATOM 2962 C CA . LEU A 1 373 ? 52.943 -23.195 10.227 1.00 79.06 373 LEU A CA 1
ATOM 2963 C C . LEU A 1 373 ? 51.795 -24.212 10.209 1.00 79.06 373 LEU A C 1
ATOM 2965 O O . LEU A 1 373 ? 51.165 -24.453 11.232 1.00 79.06 373 LEU A O 1
ATOM 2969 N N . GLU A 1 374 ? 51.585 -24.871 9.071 1.00 80.94 374 GLU A N 1
ATOM 2970 C CA . GLU A 1 374 ? 50.607 -25.948 8.919 1.00 80.94 374 GLU A CA 1
ATOM 2971 C C . GLU A 1 374 ? 50.906 -27.135 9.842 1.00 80.94 374 GLU A C 1
ATOM 2973 O O . GLU A 1 374 ? 50.035 -27.548 10.610 1.00 80.94 374 GLU A O 1
ATOM 2978 N N . ASP A 1 375 ? 52.152 -27.612 9.855 1.00 82.00 375 ASP A N 1
ATOM 2979 C CA . ASP A 1 375 ? 52.580 -28.692 10.750 1.00 82.00 375 ASP A CA 1
ATOM 2980 C C . ASP A 1 375 ? 52.389 -28.321 12.231 1.00 82.00 375 ASP A C 1
ATOM 2982 O O . ASP A 1 375 ? 51.932 -29.141 13.033 1.00 82.00 375 ASP A O 1
ATOM 2986 N N . VAL A 1 376 ? 52.690 -27.070 12.601 1.00 86.50 376 VAL A N 1
ATOM 2987 C CA . VAL A 1 376 ? 52.515 -26.551 13.967 1.00 86.50 376 VAL A CA 1
ATOM 2988 C C . VAL A 1 376 ? 51.036 -26.476 14.345 1.00 86.50 376 VAL A C 1
ATOM 2990 O O . VAL A 1 376 ? 50.668 -26.916 15.436 1.00 86.50 376 VAL A O 1
ATOM 2993 N N . VAL A 1 377 ? 50.170 -25.983 13.456 1.00 85.38 377 VAL A N 1
ATOM 2994 C CA . VAL A 1 377 ? 48.718 -25.910 13.685 1.00 85.38 377 VAL A CA 1
ATOM 2995 C C . VAL A 1 377 ? 48.131 -27.314 13.854 1.00 85.38 377 VAL A C 1
ATOM 2997 O O . VAL A 1 377 ? 47.390 -27.563 14.809 1.00 85.38 377 VAL A O 1
ATOM 3000 N N . ILE A 1 378 ? 48.510 -28.269 13.000 1.00 84.31 378 ILE A N 1
ATOM 3001 C CA . ILE A 1 378 ? 48.071 -29.670 13.106 1.00 84.31 378 ILE A CA 1
ATOM 3002 C C . ILE A 1 378 ? 48.556 -30.294 14.421 1.00 84.31 378 ILE A C 1
ATOM 3004 O O . ILE A 1 378 ? 47.777 -30.955 15.124 1.00 84.31 378 ILE A O 1
ATOM 3008 N N . ALA A 1 379 ? 49.824 -30.080 14.781 1.00 85.25 379 ALA A N 1
ATOM 3009 C CA . ALA A 1 379 ? 50.399 -30.587 16.020 1.00 85.25 379 ALA A CA 1
ATOM 3010 C C . ALA A 1 379 ? 49.689 -30.004 17.250 1.00 85.25 379 ALA A C 1
ATOM 3012 O O . ALA A 1 379 ? 49.356 -30.755 18.170 1.00 85.25 379 ALA A O 1
ATOM 3013 N N . PHE A 1 380 ? 49.383 -28.704 17.242 1.00 86.25 380 PHE A N 1
ATOM 3014 C CA . PHE A 1 380 ? 48.657 -28.033 18.317 1.00 86.25 380 PHE A CA 1
ATOM 3015 C C . PHE A 1 380 ? 47.224 -28.555 18.459 1.00 86.25 380 PHE A C 1
ATOM 3017 O O . PHE A 1 380 ? 46.825 -28.948 19.554 1.00 86.25 380 PHE A O 1
ATOM 3024 N N . LEU A 1 381 ? 46.457 -28.648 17.367 1.00 85.06 381 LEU A N 1
ATOM 3025 C CA . LEU A 1 381 ? 45.090 -29.185 17.402 1.00 85.06 381 LEU A CA 1
ATOM 3026 C C . LEU A 1 381 ? 45.060 -30.647 17.875 1.00 85.06 381 LEU A C 1
ATOM 3028 O O . LEU A 1 381 ? 44.167 -31.056 18.626 1.00 85.06 381 LEU A O 1
ATOM 3032 N N . THR A 1 382 ? 46.061 -31.433 17.475 1.00 84.06 382 THR A N 1
ATOM 3033 C CA . THR A 1 382 ? 46.232 -32.820 17.923 1.00 84.06 382 THR A CA 1
ATOM 3034 C C . THR A 1 382 ? 46.585 -32.889 19.406 1.00 84.06 382 THR A C 1
ATOM 3036 O O . THR A 1 382 ? 46.015 -33.703 20.139 1.00 84.06 382 THR A O 1
ATOM 3039 N N . TRP A 1 383 ? 47.501 -32.035 19.869 1.00 86.94 383 TRP A N 1
ATOM 3040 C CA . TRP A 1 383 ? 47.865 -31.917 21.277 1.00 86.94 383 TRP A CA 1
ATOM 3041 C C . TRP A 1 383 ? 46.658 -31.516 22.122 1.00 86.94 383 TRP A C 1
ATOM 3043 O O . TRP A 1 383 ? 46.384 -32.186 23.116 1.00 86.94 383 TRP A O 1
ATOM 3053 N N . LEU A 1 384 ? 45.886 -30.516 21.685 1.00 82.56 384 LEU A N 1
ATOM 3054 C CA . LEU A 1 384 ? 44.702 -30.024 22.382 1.00 82.56 384 LEU A CA 1
ATOM 3055 C C . LEU A 1 384 ? 43.708 -31.170 22.604 1.00 82.56 384 LEU A C 1
ATOM 3057 O O . LEU A 1 384 ? 43.396 -31.509 23.743 1.00 82.56 384 LEU A O 1
ATOM 3061 N N . ARG A 1 385 ? 43.319 -31.880 21.537 1.00 80.44 385 ARG A N 1
ATOM 3062 C CA . ARG A 1 385 ? 42.397 -33.026 21.643 1.00 80.44 385 ARG A CA 1
ATOM 3063 C C . ARG A 1 385 ? 42.936 -34.144 22.538 1.00 80.44 385 ARG A C 1
ATOM 3065 O O . ARG A 1 385 ? 42.177 -34.736 23.301 1.00 80.44 385 ARG A O 1
ATOM 3072 N N . ARG A 1 386 ? 44.233 -34.460 22.455 1.00 82.25 386 ARG A N 1
ATOM 3073 C CA . ARG A 1 386 ? 44.827 -35.582 23.204 1.00 82.25 386 ARG A CA 1
ATOM 3074 C C . ARG A 1 386 ? 45.073 -35.266 24.677 1.00 82.25 386 ARG A C 1
ATOM 3076 O O . ARG A 1 386 ? 44.898 -36.152 25.510 1.00 82.25 386 ARG A O 1
ATOM 3083 N N . LYS A 1 387 ? 45.516 -34.051 25.002 1.00 81.50 387 LYS A N 1
ATOM 3084 C CA . LYS A 1 387 ? 45.957 -33.672 26.352 1.00 81.50 387 LYS A CA 1
ATOM 3085 C C . LYS A 1 387 ? 44.851 -33.053 27.186 1.00 81.50 387 LYS A C 1
ATOM 3087 O O . LYS A 1 387 ? 44.757 -33.385 28.362 1.00 81.50 387 LYS A O 1
ATOM 3092 N N . THR A 1 388 ? 44.001 -32.217 26.596 1.00 78.44 388 THR A N 1
ATOM 3093 C CA . THR A 1 388 ? 42.908 -31.572 27.339 1.00 78.44 388 THR A CA 1
ATOM 3094 C C . THR A 1 388 ? 41.601 -32.358 27.235 1.00 78.44 388 THR A C 1
ATOM 3096 O O . THR A 1 388 ? 40.707 -32.156 28.051 1.00 78.44 388 THR A O 1
ATOM 3099 N N . ARG A 1 389 ? 41.489 -33.284 26.263 1.00 77.88 389 ARG A N 1
ATOM 3100 C CA . ARG A 1 389 ? 40.238 -33.976 25.885 1.00 77.88 389 ARG A CA 1
ATOM 3101 C C . ARG A 1 389 ? 39.108 -33.015 25.485 1.00 77.88 389 ARG A C 1
ATOM 3103 O O . ARG A 1 389 ? 37.947 -33.418 25.454 1.00 77.88 389 ARG A O 1
ATOM 3110 N N . LEU A 1 390 ? 39.437 -31.765 25.156 1.00 76.62 390 LEU A N 1
ATOM 3111 C CA . LEU A 1 390 ? 38.475 -30.755 24.727 1.00 76.62 390 LEU A CA 1
ATOM 3112 C C . LEU A 1 390 ? 38.385 -30.692 23.201 1.00 76.62 390 LEU A C 1
ATOM 3114 O O . LEU A 1 390 ? 39.357 -30.939 22.482 1.00 76.62 390 LEU A O 1
ATOM 3118 N N . TRP A 1 391 ? 37.200 -30.325 22.719 1.00 75.50 391 TRP A N 1
ATOM 3119 C CA . TRP A 1 391 ? 36.955 -30.009 21.318 1.00 75.50 391 TRP A CA 1
ATOM 3120 C C . TRP A 1 391 ? 36.893 -28.493 21.160 1.00 75.50 391 TRP A C 1
ATOM 3122 O O . TRP A 1 391 ? 36.046 -27.860 21.790 1.00 75.50 391 TRP A O 1
ATOM 3132 N N . PRO A 1 392 ? 37.778 -27.892 20.355 1.00 73.88 392 PRO A N 1
ATOM 3133 C CA . PRO A 1 392 ? 37.724 -26.459 20.139 1.00 73.88 392 PRO A CA 1
ATOM 3134 C C . PRO A 1 392 ? 36.522 -26.114 19.252 1.00 73.88 392 PRO A C 1
ATOM 3136 O O . PRO A 1 392 ? 36.307 -26.726 18.207 1.00 73.88 392 PRO A O 1
ATOM 3139 N N . PHE A 1 393 ? 35.735 -25.141 19.703 1.00 72.19 393 PHE A N 1
ATOM 3140 C CA . PHE A 1 393 ? 34.552 -24.643 18.995 1.00 72.19 393 PHE A CA 1
ATOM 3141 C C . PHE A 1 393 ? 34.828 -23.311 18.275 1.00 72.19 393 PHE A C 1
ATOM 3143 O O . PHE A 1 393 ? 34.238 -23.027 17.238 1.00 72.19 393 PHE A O 1
ATOM 3150 N N . PHE A 1 394 ? 35.749 -22.505 18.813 1.00 74.12 394 PHE A N 1
ATOM 3151 C CA . PHE A 1 394 ? 36.188 -21.219 18.269 1.00 74.12 394 PHE A CA 1
ATOM 3152 C C . PHE A 1 394 ? 37.633 -20.942 18.708 1.00 74.12 394 PHE A C 1
ATOM 3154 O O . PHE A 1 394 ? 38.010 -21.316 19.820 1.00 74.12 394 PHE A O 1
ATOM 3161 N N . ILE A 1 395 ? 38.439 -20.308 17.850 1.00 74.12 395 ILE A N 1
ATOM 3162 C CA . ILE A 1 395 ? 39.815 -19.893 18.160 1.00 74.12 395 ILE A CA 1
ATOM 3163 C C . ILE A 1 395 ? 40.037 -18.494 17.576 1.00 74.12 395 ILE A C 1
ATOM 3165 O O . ILE A 1 395 ? 39.669 -18.237 16.433 1.00 74.12 395 ILE A O 1
ATOM 3169 N N . LEU A 1 396 ? 40.643 -17.605 18.365 1.00 72.81 396 LEU A N 1
ATOM 3170 C CA . LEU A 1 396 ? 41.159 -16.322 17.895 1.00 72.81 396 LEU A CA 1
ATOM 3171 C C . LEU A 1 396 ? 42.611 -16.509 17.464 1.00 72.81 396 LEU A C 1
ATOM 3173 O O . LEU A 1 396 ? 43.449 -16.888 18.280 1.00 72.81 396 LEU A O 1
ATOM 3177 N N . VAL A 1 397 ? 42.888 -16.261 16.191 1.00 78.19 397 VAL A N 1
ATOM 3178 C CA . VAL A 1 397 ? 44.207 -16.436 15.579 1.00 78.19 397 VAL A CA 1
ATOM 3179 C C . VAL A 1 397 ? 44.507 -15.266 14.647 1.00 78.19 397 VAL A C 1
ATOM 3181 O O . VAL A 1 397 ? 43.623 -14.461 14.351 1.00 78.19 397 VAL A O 1
ATOM 3184 N N . ASP A 1 398 ? 45.757 -15.148 14.212 1.00 75.56 398 ASP A N 1
ATOM 3185 C CA . ASP A 1 398 ? 46.114 -14.224 13.141 1.00 75.56 398 ASP A CA 1
ATOM 3186 C C . ASP A 1 398 ? 45.642 -14.734 11.767 1.00 75.56 398 ASP A C 1
ATOM 3188 O O . ASP A 1 398 ? 45.161 -15.860 11.613 1.00 75.56 398 ASP A O 1
ATOM 3192 N N . LYS A 1 399 ? 45.788 -13.878 10.754 1.00 74.88 399 LYS A N 1
ATOM 3193 C CA . LYS A 1 399 ? 45.331 -14.160 9.392 1.00 74.88 399 LYS A CA 1
ATOM 3194 C C . LYS A 1 399 ? 46.045 -15.363 8.758 1.00 74.88 399 LYS A C 1
ATOM 3196 O O . LYS A 1 399 ? 45.428 -16.108 8.005 1.00 74.88 399 LYS A O 1
ATOM 3201 N N . GLU A 1 400 ? 47.328 -15.565 9.054 1.00 78.44 400 GLU A N 1
ATOM 3202 C CA . GLU A 1 400 ? 48.116 -16.651 8.453 1.00 78.44 400 GLU A CA 1
ATOM 3203 C C . GLU A 1 400 ? 47.657 -18.022 8.972 1.00 78.44 400 GLU A C 1
ATOM 3205 O O . GLU A 1 400 ? 47.537 -18.980 8.207 1.00 78.44 400 GLU A O 1
ATOM 3210 N N . VAL A 1 401 ? 47.336 -18.121 10.266 1.00 81.00 401 VAL A N 1
ATOM 3211 C CA . VAL A 1 401 ? 46.768 -19.336 10.863 1.00 81.00 401 VAL A CA 1
ATOM 3212 C C . VAL A 1 401 ? 45.304 -19.531 10.455 1.00 81.00 401 VAL A C 1
ATOM 3214 O O . VAL A 1 401 ? 44.875 -20.672 10.270 1.00 81.00 401 VAL A O 1
ATOM 3217 N N . GLU A 1 402 ? 44.539 -18.450 10.279 1.00 81.12 402 GLU A N 1
ATOM 3218 C CA . GLU A 1 402 ? 43.163 -18.506 9.766 1.00 81.12 402 GLU A CA 1
ATOM 3219 C C . GLU A 1 402 ? 43.102 -19.156 8.375 1.00 81.12 402 GLU A C 1
ATOM 3221 O O . GLU A 1 402 ? 42.302 -20.071 8.173 1.00 81.12 402 GLU A O 1
ATOM 3226 N N . GLU A 1 403 ? 43.989 -18.765 7.454 1.00 79.75 403 GLU A N 1
ATOM 3227 C CA . GLU A 1 403 ? 44.089 -19.353 6.109 1.00 79.75 403 GLU A CA 1
ATOM 3228 C C . GLU A 1 403 ? 44.415 -20.858 6.168 1.00 79.75 403 GLU A C 1
ATOM 3230 O O . GLU A 1 403 ? 43.786 -21.667 5.485 1.00 79.75 403 GLU A O 1
ATOM 3235 N N . VAL A 1 404 ? 45.339 -21.281 7.040 1.00 82.12 404 VAL A N 1
ATOM 3236 C CA . VAL A 1 404 ? 45.657 -22.710 7.233 1.00 82.12 404 VAL A CA 1
ATOM 3237 C C . VAL A 1 404 ? 44.450 -23.491 7.765 1.00 82.12 404 VAL A C 1
ATOM 3239 O O . VAL A 1 404 ? 44.159 -24.590 7.285 1.00 82.12 404 VAL A O 1
ATOM 3242 N N . LEU A 1 405 ? 43.740 -22.948 8.757 1.00 81.94 405 LEU A N 1
ATOM 3243 C CA . LEU A 1 405 ? 42.565 -23.596 9.337 1.00 81.94 405 LEU A CA 1
ATOM 3244 C C . LEU A 1 405 ? 41.435 -23.710 8.303 1.00 81.94 405 LEU A C 1
ATOM 3246 O O . LEU A 1 405 ? 40.921 -24.808 8.081 1.00 81.94 405 LEU A O 1
ATOM 3250 N N . GLY A 1 406 ? 41.067 -22.603 7.661 1.00 80.69 406 GLY A N 1
ATOM 3251 C CA . GLY A 1 406 ? 39.949 -22.542 6.723 1.00 80.69 406 GLY A CA 1
ATOM 3252 C C . GLY A 1 406 ? 40.211 -23.312 5.432 1.00 80.69 406 GLY A C 1
ATOM 3253 O O . GLY A 1 406 ? 39.473 -24.247 5.111 1.00 80.69 406 GLY A O 1
ATOM 3254 N N . ASP A 1 407 ? 41.282 -22.959 4.723 1.00 77.69 407 ASP A N 1
ATOM 3255 C CA . ASP A 1 407 ? 41.496 -23.416 3.348 1.00 77.69 407 ASP A CA 1
ATOM 3256 C C . ASP A 1 407 ? 42.102 -24.818 3.287 1.00 77.69 407 ASP A C 1
ATOM 3258 O O . ASP A 1 407 ? 41.740 -25.614 2.420 1.00 77.69 407 ASP A O 1
ATOM 3262 N N . LYS A 1 408 ? 43.019 -25.145 4.208 1.00 76.50 408 LYS A N 1
ATOM 3263 C CA . LYS A 1 408 ? 43.753 -26.421 4.167 1.00 76.50 408 LYS A CA 1
ATOM 3264 C C . LYS A 1 408 ? 43.155 -27.497 5.062 1.00 76.50 408 LYS A C 1
ATOM 3266 O O . LYS A 1 408 ? 43.091 -28.659 4.666 1.00 76.50 408 LYS A O 1
ATOM 3271 N N . LEU A 1 409 ? 42.710 -27.131 6.265 1.00 78.56 409 LEU A N 1
ATOM 3272 C CA . LEU A 1 409 ? 42.165 -28.080 7.244 1.00 78.56 409 LEU A CA 1
ATOM 3273 C C . LEU A 1 409 ? 40.630 -28.146 7.246 1.00 78.56 409 LEU A C 1
ATOM 3275 O O . LEU A 1 409 ? 40.056 -28.933 8.005 1.00 78.56 409 LEU A O 1
ATOM 3279 N N . GLY A 1 410 ? 39.961 -27.352 6.399 1.00 77.44 410 GLY A N 1
ATOM 3280 C CA . GLY A 1 410 ? 38.505 -27.358 6.231 1.00 77.44 410 GLY A CA 1
ATOM 3281 C C . GLY A 1 410 ? 37.743 -26.960 7.496 1.00 77.44 410 GLY A C 1
ATOM 3282 O O . GLY A 1 410 ? 36.599 -27.383 7.701 1.00 77.44 410 GLY A O 1
ATOM 3283 N N . TRP A 1 411 ? 38.385 -26.201 8.384 1.00 80.06 411 TRP A N 1
ATOM 3284 C CA . TRP A 1 411 ? 37.803 -25.773 9.645 1.00 80.06 411 TRP A CA 1
ATOM 3285 C C . TRP A 1 411 ? 36.752 -24.691 9.414 1.00 80.06 411 TRP A C 1
ATOM 3287 O O . TRP A 1 411 ? 37.007 -23.677 8.774 1.00 80.06 411 TRP A O 1
ATOM 3297 N N . LYS A 1 412 ? 35.560 -24.892 9.978 1.00 65.50 412 LYS A N 1
ATOM 3298 C CA . LYS A 1 412 ? 34.464 -23.921 9.926 1.00 65.50 412 LYS A CA 1
ATOM 3299 C C . LYS A 1 412 ? 34.357 -23.247 11.289 1.00 65.50 412 LYS A C 1
ATOM 3301 O O . LYS A 1 412 ? 33.923 -23.886 12.244 1.00 65.50 412 LYS A O 1
ATOM 3306 N N . SER A 1 413 ? 34.786 -21.991 11.389 1.00 61.09 413 SER A N 1
ATOM 3307 C CA . SER A 1 413 ? 34.668 -21.182 12.606 1.00 61.09 413 SER A CA 1
ATOM 3308 C C . SER A 1 413 ? 33.465 -20.235 12.527 1.00 61.09 413 SER A C 1
ATOM 3310 O O . SER A 1 413 ? 33.012 -19.850 11.449 1.00 61.09 413 SER A O 1
ATOM 3312 N N . PHE A 1 414 ? 32.931 -19.849 13.686 1.00 56.22 414 PHE A N 1
ATOM 3313 C CA . PHE A 1 414 ? 32.072 -18.670 13.795 1.00 56.22 414 PHE A CA 1
ATOM 3314 C C . PHE A 1 414 ? 32.969 -17.433 13.799 1.00 56.22 414 PHE A C 1
ATOM 3316 O O . PHE A 1 414 ? 33.889 -17.388 14.602 1.00 56.22 414 PHE A O 1
ATOM 3323 N N . THR A 1 415 ? 32.718 -16.428 12.959 1.00 49.09 415 THR A N 1
ATOM 3324 C CA . THR A 1 415 ? 33.420 -15.137 13.063 1.00 49.09 415 THR A CA 1
ATOM 3325 C C . THR A 1 415 ? 32.588 -14.140 13.873 1.00 49.09 415 THR A C 1
ATOM 3327 O O . THR A 1 415 ? 31.357 -14.137 13.795 1.00 49.09 415 THR A O 1
ATOM 3330 N N . ASN A 1 416 ? 33.241 -13.306 14.685 1.00 50.34 416 ASN A N 1
ATOM 3331 C CA . ASN A 1 416 ? 32.557 -12.274 15.462 1.00 50.34 416 ASN A CA 1
ATOM 3332 C C . ASN A 1 416 ? 32.172 -11.114 14.533 1.00 50.34 416 ASN A C 1
ATOM 3334 O O . ASN A 1 416 ? 33.029 -10.377 14.061 1.00 50.34 416 ASN A O 1
ATOM 3338 N N . VAL A 1 417 ? 30.871 -10.921 14.301 1.00 43.56 417 VAL A N 1
ATOM 3339 C CA . VAL A 1 417 ? 30.336 -9.853 13.427 1.00 43.56 417 VAL A CA 1
ATOM 3340 C C . VAL A 1 417 ? 30.444 -8.460 14.080 1.00 43.56 417 VAL A C 1
ATOM 3342 O O . VAL A 1 417 ? 30.263 -7.439 13.422 1.00 43.56 417 VAL A O 1
ATOM 3345 N N . ALA A 1 418 ? 30.790 -8.398 15.370 1.00 39.62 418 ALA A N 1
ATOM 3346 C CA . ALA A 1 418 ? 31.081 -7.163 16.088 1.00 39.62 418 ALA A CA 1
ATOM 3347 C C . ALA A 1 418 ? 32.286 -7.352 17.022 1.00 39.62 418 ALA A C 1
ATOM 3349 O O . ALA A 1 418 ? 32.207 -8.051 18.032 1.00 39.62 418 ALA A O 1
ATOM 3350 N N . GLU A 1 419 ? 33.403 -6.701 16.704 1.00 46.47 419 GLU A N 1
ATOM 3351 C CA . GLU A 1 419 ? 34.562 -6.605 17.591 1.00 46.47 419 GLU A CA 1
ATOM 3352 C C . GLU A 1 419 ? 34.420 -5.365 18.488 1.00 46.47 419 GLU A C 1
ATOM 3354 O O . GLU A 1 419 ? 34.629 -4.236 18.050 1.00 46.47 419 GLU A O 1
ATOM 3359 N N . GLN A 1 420 ? 34.097 -5.548 19.770 1.00 45.97 420 GLN A N 1
ATOM 3360 C CA . GLN A 1 420 ? 34.469 -4.564 20.790 1.00 45.97 420 GLN A CA 1
ATOM 3361 C C . GLN A 1 420 ? 35.870 -4.924 21.289 1.00 45.97 420 GLN A C 1
ATOM 3363 O O . GLN A 1 420 ? 36.019 -5.643 22.276 1.00 45.97 420 GLN A O 1
ATOM 3368 N N . ARG A 1 421 ? 36.912 -4.461 20.588 1.00 48.50 421 ARG A N 1
ATOM 3369 C CA . ARG A 1 421 ? 38.284 -4.561 21.103 1.00 48.50 421 ARG A CA 1
ATOM 3370 C C . ARG A 1 421 ? 38.438 -3.593 22.273 1.00 48.50 421 ARG A C 1
ATOM 3372 O O . ARG A 1 421 ? 38.406 -2.380 22.089 1.00 48.50 421 ARG A O 1
ATOM 3379 N N . ALA A 1 422 ? 38.604 -4.136 23.474 1.00 46.91 422 ALA A N 1
ATOM 3380 C CA . ALA A 1 422 ? 39.081 -3.371 24.616 1.00 46.91 422 ALA A CA 1
ATOM 3381 C C . ALA A 1 422 ? 40.538 -2.963 24.344 1.00 46.91 422 ALA A C 1
ATOM 3383 O O . ALA A 1 422 ? 41.403 -3.821 24.157 1.00 46.91 422 ALA A O 1
ATOM 3384 N N . ASN A 1 423 ? 40.808 -1.661 24.255 1.00 41.94 423 ASN A N 1
ATOM 3385 C CA . ASN A 1 423 ? 42.143 -1.148 23.977 1.00 41.94 423 ASN A CA 1
ATOM 3386 C C . ASN A 1 423 ? 42.947 -1.131 25.289 1.00 41.94 423 ASN A C 1
ATOM 3388 O O . ASN A 1 423 ? 42.936 -0.157 26.040 1.00 41.94 423 ASN A O 1
ATOM 3392 N N . LEU A 1 424 ? 43.613 -2.250 25.590 1.00 47.09 424 LEU A N 1
ATOM 3393 C CA . LEU A 1 424 ? 44.362 -2.464 26.838 1.00 47.09 424 LEU A CA 1
ATOM 3394 C C . LEU A 1 424 ? 45.551 -1.501 27.017 1.00 47.09 424 LEU A C 1
ATOM 3396 O O . LEU A 1 424 ? 46.026 -1.328 28.134 1.00 47.09 424 LEU A O 1
ATOM 3400 N N . ALA A 1 425 ? 46.013 -0.848 25.946 1.00 47.41 425 ALA A N 1
ATOM 3401 C CA . ALA A 1 425 ? 47.180 0.034 25.973 1.00 47.41 425 ALA A CA 1
ATOM 3402 C C . ALA A 1 425 ? 46.944 1.378 26.692 1.00 47.41 425 ALA A C 1
ATOM 3404 O O . ALA A 1 425 ? 47.905 1.991 27.148 1.00 47.41 425 ALA A O 1
ATOM 3405 N N . ASN A 1 426 ? 45.689 1.827 26.830 1.00 46.47 426 ASN A N 1
ATOM 3406 C CA . ASN A 1 426 ? 45.383 3.172 27.336 1.00 46.47 426 ASN A CA 1
ATOM 3407 C C . ASN A 1 426 ? 44.838 3.223 28.771 1.00 46.47 426 ASN A C 1
ATOM 3409 O O . ASN A 1 426 ? 44.493 4.305 29.233 1.00 46.47 426 ASN A O 1
ATOM 3413 N N . ASN A 1 427 ? 44.737 2.102 29.499 1.00 46.28 427 ASN A N 1
ATOM 3414 C CA . ASN A 1 427 ? 44.150 2.068 30.854 1.00 46.28 427 ASN A CA 1
ATOM 3415 C C . ASN A 1 427 ? 42.755 2.743 30.981 1.00 46.28 427 ASN A C 1
ATOM 3417 O O . ASN A 1 427 ? 42.290 3.002 32.090 1.00 46.28 427 ASN A O 1
ATOM 3421 N N . GLU A 1 428 ? 42.029 2.971 29.879 1.00 44.69 428 GLU A N 1
ATOM 3422 C CA . GLU A 1 428 ? 40.681 3.570 29.885 1.00 44.69 428 GLU A CA 1
ATOM 3423 C C . GLU A 1 428 ? 39.592 2.596 30.379 1.00 44.69 428 GLU A C 1
ATOM 3425 O O . GLU A 1 428 ? 38.437 2.975 30.554 1.00 44.69 428 GLU A O 1
ATOM 3430 N N . HIS A 1 429 ? 39.946 1.340 30.671 1.00 49.28 429 HIS A N 1
ATOM 3431 C CA . HIS A 1 429 ? 39.014 0.316 31.153 1.00 49.28 429 HIS A CA 1
ATOM 3432 C C . HIS A 1 429 ? 38.806 0.294 32.673 1.00 49.28 429 HIS A C 1
ATOM 3434 O O . HIS A 1 429 ? 37.959 -0.460 33.153 1.00 49.28 429 HIS A O 1
ATOM 3440 N N . LEU A 1 430 ? 39.489 1.150 33.441 1.00 44.72 430 LEU A N 1
ATOM 3441 C CA . LEU A 1 430 ? 39.303 1.217 34.897 1.00 44.72 430 LEU A CA 1
ATOM 3442 C C . LEU A 1 430 ? 37.895 1.693 35.321 1.00 44.72 430 LEU A C 1
ATOM 3444 O O . LEU A 1 430 ? 37.538 1.572 36.491 1.00 44.72 430 LEU A O 1
ATOM 3448 N N . THR A 1 431 ? 37.057 2.163 34.389 1.00 49.16 431 THR A N 1
ATOM 3449 C CA . THR A 1 431 ? 35.663 2.574 34.646 1.00 49.16 431 THR A CA 1
ATOM 3450 C C . THR A 1 431 ? 34.591 1.607 34.115 1.00 49.16 431 THR A C 1
ATOM 3452 O O . THR A 1 431 ? 33.407 1.858 34.333 1.00 49.16 431 THR A O 1
ATOM 3455 N N . ILE A 1 432 ? 34.953 0.464 33.506 1.00 53.47 432 ILE A N 1
ATOM 3456 C CA . ILE A 1 432 ? 34.002 -0.572 33.023 1.00 53.47 432 ILE A CA 1
ATOM 3457 C C . ILE A 1 432 ? 34.151 -1.867 33.847 1.00 53.47 432 ILE A C 1
ATOM 3459 O O . ILE A 1 432 ? 34.174 -2.973 33.316 1.00 53.47 432 ILE A O 1
ATOM 3463 N N . ASN A 1 433 ? 34.290 -1.754 35.170 1.00 57.69 433 ASN A N 1
ATOM 3464 C CA . ASN A 1 433 ? 34.571 -2.928 36.006 1.00 57.69 433 ASN A CA 1
ATOM 3465 C C . ASN A 1 433 ? 33.306 -3.762 36.306 1.00 57.69 433 ASN A C 1
ATOM 3467 O O . ASN A 1 433 ? 33.305 -4.980 36.174 1.00 57.69 433 ASN A O 1
ATOM 3471 N N . SER A 1 434 ? 32.161 -3.129 36.593 1.00 59.91 434 SER A N 1
ATOM 3472 C CA . SER A 1 434 ? 30.962 -3.856 37.058 1.00 59.91 434 SER A CA 1
ATOM 3473 C C . SER A 1 434 ? 30.340 -4.787 36.011 1.00 59.91 434 SER A C 1
ATOM 3475 O O . SER A 1 434 ? 29.822 -5.854 36.354 1.00 59.91 434 SER A O 1
ATOM 3477 N N . ASP A 1 435 ? 30.392 -4.395 34.740 1.00 56.28 435 ASP A N 1
ATOM 3478 C CA . ASP A 1 435 ? 29.755 -5.117 33.642 1.00 56.28 435 ASP A CA 1
ATOM 3479 C C . ASP A 1 435 ? 30.576 -6.315 33.175 1.00 56.28 435 ASP A C 1
ATOM 3481 O O . ASP A 1 435 ? 30.018 -7.383 32.905 1.00 56.28 435 ASP A O 1
ATOM 3485 N N . VAL A 1 436 ? 31.899 -6.158 33.145 1.00 62.22 436 VAL A N 1
ATOM 3486 C CA . VAL A 1 436 ? 32.841 -7.240 32.856 1.00 62.22 436 VAL A CA 1
ATOM 3487 C C . VAL A 1 436 ? 32.858 -8.229 34.021 1.00 62.22 436 VAL A C 1
ATOM 3489 O O . VAL A 1 436 ? 32.652 -9.420 33.796 1.00 62.22 436 VAL A O 1
ATOM 3492 N N . ASP A 1 437 ? 32.924 -7.755 35.267 1.00 64.44 437 ASP A N 1
ATOM 3493 C CA . ASP A 1 437 ? 32.864 -8.610 36.460 1.00 64.44 437 ASP A CA 1
ATOM 3494 C C . ASP A 1 437 ? 31.542 -9.376 36.571 1.00 64.44 437 ASP A C 1
ATOM 3496 O O . ASP A 1 437 ? 31.497 -10.519 37.033 1.00 64.44 437 ASP A O 1
ATOM 3500 N N . ARG A 1 438 ? 30.424 -8.764 36.162 1.00 72.25 438 ARG A N 1
ATOM 3501 C CA . ARG A 1 438 ? 29.123 -9.442 36.083 1.00 72.25 438 ARG A CA 1
ATOM 3502 C C . ARG A 1 438 ? 29.144 -10.557 35.039 1.00 72.25 438 ARG A C 1
ATOM 3504 O O . ARG A 1 438 ? 28.641 -11.643 35.321 1.00 72.25 438 ARG A O 1
ATOM 3511 N N . LYS A 1 439 ? 29.728 -10.313 33.862 1.00 71.81 439 LYS A N 1
ATOM 3512 C CA . LYS A 1 439 ? 29.844 -11.315 32.790 1.00 71.81 439 LYS A CA 1
ATOM 3513 C C . LYS A 1 439 ? 30.779 -12.459 33.181 1.00 71.81 439 LYS A C 1
ATOM 3515 O O . LYS A 1 439 ? 30.419 -13.611 32.963 1.00 71.81 439 LYS A O 1
ATOM 3520 N N . ILE A 1 440 ? 31.905 -12.163 33.832 1.00 69.69 440 ILE A N 1
ATOM 3521 C CA . ILE A 1 440 ? 32.830 -13.173 34.367 1.00 69.69 440 ILE A CA 1
ATOM 3522 C C . ILE A 1 440 ? 32.124 -14.023 35.431 1.00 69.69 440 ILE A C 1
ATOM 3524 O O . ILE A 1 440 ? 32.146 -15.248 35.349 1.00 69.69 440 ILE A O 1
ATOM 3528 N N . ARG A 1 441 ? 31.409 -13.404 36.383 1.00 74.75 441 ARG A N 1
ATOM 3529 C CA . ARG A 1 441 ? 30.632 -14.138 37.402 1.00 74.75 441 ARG A CA 1
ATOM 3530 C C . ARG A 1 441 ? 29.536 -15.015 36.797 1.00 74.75 441 ARG A C 1
ATOM 3532 O O . ARG A 1 441 ? 29.336 -16.134 37.261 1.00 74.75 441 ARG A O 1
ATOM 3539 N N . HIS A 1 442 ? 28.838 -14.522 35.775 1.00 75.56 442 HIS A N 1
ATOM 3540 C CA . HIS A 1 442 ? 27.834 -15.300 35.052 1.00 75.56 442 HIS A CA 1
ATOM 3541 C C . HIS A 1 442 ? 28.467 -16.495 34.329 1.00 75.56 442 HIS A C 1
ATOM 3543 O O . HIS A 1 442 ? 27.996 -17.614 34.489 1.00 75.56 442 HIS A O 1
ATOM 3549 N N . ALA A 1 443 ? 29.568 -16.287 33.601 1.00 73.56 443 ALA A N 1
ATOM 3550 C CA . ALA A 1 443 ? 30.285 -17.356 32.907 1.00 73.56 443 ALA A CA 1
ATOM 3551 C C . ALA A 1 443 ? 30.774 -18.447 33.878 1.00 73.56 443 ALA A C 1
ATOM 3553 O O . ALA A 1 443 ? 30.551 -19.631 33.631 1.00 73.56 443 ALA A O 1
ATOM 3554 N N . SER A 1 444 ? 31.336 -18.060 35.027 1.00 75.00 444 SER A N 1
ATOM 3555 C CA . SER A 1 444 ? 31.745 -19.007 36.073 1.00 75.00 444 SER A CA 1
ATOM 3556 C C . SER A 1 444 ? 30.566 -19.790 36.664 1.00 75.00 444 SER A C 1
ATOM 3558 O O . SER A 1 444 ? 30.714 -20.970 36.977 1.00 75.00 444 SER A O 1
ATOM 3560 N N . LYS A 1 445 ? 29.385 -19.163 36.804 1.00 78.62 445 LYS A N 1
ATOM 3561 C CA . LYS A 1 445 ? 28.158 -19.830 37.278 1.00 78.62 445 LYS A CA 1
ATOM 3562 C C . LYS A 1 445 ? 27.638 -20.863 36.273 1.00 78.62 445 LYS A C 1
ATOM 3564 O O . LYS A 1 445 ? 27.171 -21.918 36.687 1.00 78.62 445 LYS A O 1
ATOM 3569 N N . GLU A 1 446 ? 27.802 -20.594 34.981 1.00 81.25 446 GLU A N 1
ATOM 3570 C CA . GLU A 1 446 ? 27.489 -21.509 33.871 1.00 81.25 446 GLU A CA 1
ATOM 3571 C C . GLU A 1 446 ? 28.612 -22.538 33.605 1.00 81.25 446 GLU A C 1
ATOM 3573 O O . GLU A 1 446 ? 28.686 -23.136 32.534 1.00 81.25 446 GLU A O 1
ATOM 3578 N N . ALA A 1 447 ? 29.506 -22.750 34.580 1.00 79.56 447 ALA A N 1
ATOM 3579 C CA . ALA A 1 447 ? 30.613 -23.706 34.532 1.00 79.56 447 ALA A CA 1
ATOM 3580 C C . ALA A 1 447 ? 31.651 -23.471 33.412 1.00 79.56 447 ALA A C 1
ATOM 3582 O O . ALA A 1 447 ? 32.442 -24.369 33.106 1.00 79.56 447 ALA A O 1
ATOM 3583 N N . VAL A 1 448 ? 31.714 -22.262 32.842 1.00 76.06 448 VAL A N 1
ATOM 3584 C CA . VAL A 1 448 ? 32.780 -21.868 31.912 1.00 76.06 448 VAL A CA 1
ATOM 3585 C C . VAL A 1 448 ? 34.076 -21.687 32.703 1.00 76.06 448 VAL A C 1
ATOM 3587 O O . VAL A 1 448 ? 34.150 -20.870 33.620 1.00 76.06 448 VAL A O 1
ATOM 3590 N N . LYS A 1 449 ? 35.111 -22.454 32.352 1.00 73.62 449 LYS A N 1
ATOM 3591 C CA . LYS A 1 449 ? 36.435 -22.379 32.982 1.00 73.62 449 LYS A CA 1
ATOM 3592 C C . LYS A 1 449 ? 37.421 -21.720 32.028 1.00 73.62 449 LYS A C 1
ATOM 3594 O O . LYS A 1 449 ? 37.576 -22.175 30.898 1.00 73.62 449 LYS A O 1
ATOM 3599 N N . VAL A 1 450 ? 38.108 -20.683 32.499 1.00 74.25 450 VAL A N 1
ATOM 3600 C CA . VAL A 1 450 ? 39.293 -20.153 31.817 1.00 74.25 450 VAL A CA 1
ATOM 3601 C C . VAL A 1 450 ? 40.468 -21.053 32.185 1.00 74.25 450 VAL A C 1
ATOM 3603 O O . VAL A 1 450 ? 40.660 -21.387 33.353 1.00 74.25 450 VAL A O 1
ATOM 3606 N N . THR A 1 451 ? 41.220 -21.512 31.192 1.00 71.06 451 THR A N 1
ATOM 3607 C CA . THR A 1 451 ? 42.436 -22.297 31.412 1.00 71.06 451 THR A CA 1
ATOM 3608 C C . THR A 1 451 ? 43.521 -21.725 30.528 1.00 71.06 451 THR A C 1
ATOM 3610 O O . THR A 1 451 ? 43.389 -21.722 29.306 1.00 71.06 451 THR A O 1
ATOM 3613 N N . GLU A 1 452 ? 44.567 -21.218 31.161 1.00 71.31 452 GLU A N 1
ATOM 3614 C CA . GLU A 1 452 ? 45.747 -20.727 30.471 1.00 71.31 452 GLU A CA 1
ATOM 3615 C C . GLU A 1 452 ? 46.732 -21.882 30.309 1.00 71.31 452 GLU A C 1
ATOM 3617 O O . GLU A 1 452 ? 46.945 -22.679 31.224 1.00 71.31 452 GLU A O 1
ATOM 3622 N N . TYR A 1 453 ? 47.301 -21.998 29.116 1.00 67.19 453 TYR A N 1
ATOM 3623 C CA . TYR A 1 453 ? 48.310 -22.995 28.795 1.00 67.19 453 TYR A CA 1
ATOM 3624 C C . TYR A 1 453 ? 49.553 -22.253 28.307 1.00 67.19 453 TYR A C 1
ATOM 3626 O O . TYR A 1 453 ? 49.459 -21.481 27.357 1.00 67.19 453 TYR A O 1
ATOM 3634 N N . GLY A 1 454 ? 50.704 -22.505 28.937 1.00 61.25 454 GLY A N 1
ATOM 3635 C CA . GLY A 1 454 ? 51.996 -21.975 28.482 1.00 61.25 454 GLY A CA 1
ATOM 3636 C C . GLY A 1 454 ? 52.491 -20.693 29.160 1.00 61.25 454 GLY A C 1
ATOM 3637 O O . GLY A 1 454 ? 53.277 -19.985 28.547 1.00 61.25 454 GLY A O 1
ATOM 3638 N N . SER A 1 455 ? 52.085 -20.393 30.399 1.00 48.88 455 SER A N 1
ATOM 3639 C CA . SER A 1 455 ? 52.615 -19.243 31.157 1.00 48.88 455 SER A CA 1
ATOM 3640 C C . SER A 1 455 ? 54.011 -19.458 31.770 1.00 48.88 455 SER A C 1
ATOM 3642 O O . SER A 1 455 ? 54.561 -18.518 32.330 1.00 48.88 455 SER A O 1
ATOM 3644 N N . ASP A 1 456 ? 54.586 -20.662 31.665 1.00 52.06 456 ASP A N 1
ATOM 3645 C CA . ASP A 1 456 ? 55.932 -20.990 32.168 1.00 52.06 456 ASP A CA 1
ATOM 3646 C C . ASP A 1 456 ? 56.958 -21.097 31.021 1.00 52.06 456 ASP A C 1
ATOM 3648 O O . ASP A 1 456 ? 57.638 -22.118 30.876 1.00 52.06 456 ASP A O 1
ATOM 3652 N N . VAL A 1 457 ? 57.040 -20.064 30.175 1.00 36.69 457 VAL A N 1
ATOM 3653 C CA . VAL A 1 457 ? 58.121 -19.893 29.184 1.00 36.69 457 VAL A CA 1
ATOM 3654 C C . VAL A 1 457 ? 58.630 -18.463 29.203 1.00 36.69 457 VAL A C 1
ATOM 3656 O O . VAL A 1 457 ? 57.792 -17.545 29.067 1.00 36.69 457 VAL A O 1
#

Secondary structure (DSSP, 8-state):
-----S----HHHHHHTHHHHTTSHHHHHHHHHHHHHHHHHHHHHHHTTPEE----SEESS-SSTTS---EEESSSSEEEE-S-SHHHHHHHHHTT--EEEEEEEEE------STT--SEEEEEEEEEE-SS-THHHHHHHHGGGGGS--TTS---SS-EEEEHHHHHHHHHHTT---TT-PPPPTTSPPPHHHHHHHHHHHHHHH--SEEEEES-BGGGS-TTBPBPSS-TTBBSEEEEEETTEEEEEEEEE---HHHHHHHHHHTT--GGGGHHHHHHHHT----EEEEEEEHHHHHHHHTT-SSGGGGSSS-B-TTSS--------SSTT--TT---SS-PPPPPPPP----------PPP-----HHHHHHHHHHHHHHHHHHT-PPPS-----HHHHHIIIIIT---PPP-SS-----GGG-GGGG-HHHHHHHHHHHHHTT----------

pLDDT: mean 77.12, std 19.23, range [25.53, 98.12]

Foldseek 3Di:
DDDDDPDDDDPVNCQVPLVVNCVDPVLVVLQVVLVVLVVLLVVLLVVVVAAEDDDDQKALDAPFPPFDWDWDQDPNHIITGYQDCVLVQQLVLLVVRAKYWYWAKHAGPPQDDFLQDFRIFTKTKIKHFDDDACVVVVVSVVVSVVSQDDPPADADPDAAEDELLRLLVLCVVVVHAPPVRDRDDSLDDAPPVRQQSSQVSCCVPVVGQKHKYAFHAPVVDTLFFAADPVDNGTTQWMFIGGNSHTFKTKGKTPLALVSSVVSCVVVVHDVVSVVVSSVSSVSGGHTMMMMMGGSLNVSCRSVVVNGSVSSDSNTHHPVSDDPPPPPPPPDPPPDPVDDDPDDPDPDDDDDDDDDDDDDDDDDPPDDDDLVVLLVVLVVVQVCCCVPVVDDDQADDDDPSNVCSQVVPVVHDHDDDPDDPDDPPPPPPCPPVPPVVVVVVVVCVVVVNDDDDDDPPD

Radius of gyration: 32.54 Å; chains: 1; bounding box: 110×64×64 Å

Organism: NCBI:txid1182543

Sequence (457 aa):
DMATDGHSISDRVRLSNRILDVRTPSTQAILRVQSAVCRTFRRYLDDCGFLGIHTPKLQGGGTEGGADVFKLDYFRRPAFLAQSPQFAKQMCISADFPRIFEAGPVFRAENSNTPRHMTGSTGLDLEMAIDRYYHEAINDIDTLKHHFPHDDLVWRDETARLTFAEGVKLPNESGWTDDDASQQYEHNDLPTRAERRPGELVKEKYHTDYYILDKFPVAARPFYTMPDPKDDNVTNSFDFMARGQEILSGGQRIHEHALLKERMENLGMNPDGLKEYVQAFEWVAPPHAGAGIGLERLVALILDLGNLRHASLFPRDPKSFPTTKEPNLRHPGDTTLQRPKGYLQPLAQPSPTSPRTTGQSLPEIRSAKTSQLEDVVIAFLTWLRRKTRLWPFFILVDKEVEEVLGDKLGWKSFTNVAEQRANLANNEHLTINSDVDRKIRHASKEAVKVTEYGSDV